Protein AF-A0A7S3DAC2-F1 (afdb_monomer_lite)

Sequence (377 aa):
MPSSSSRGHQPKTSTSPFKRILLFAPIALGCLYLAYLAGAYSQARPREITVARGGDLIDPVKSGVGNIRRGQSGKEQVRRKESEEEEEIEVTDGGAEKKNRVVSKQVDNGEGREYWRTRNIGEKCKKLKEELGEDARDLMDNYALIVIDLWDKHWCTEGKRTMESLVCRMKDFLPQMRECGVPIVFSPGPELMNRYAGHSARLLAKKAPDVPGLKESNKDKRTDWPAMPTKSWYTDRDGGCSKLDPRQEVWTRIHPSIEIKDGDFIAVESKELQRILKWTGKKGFIYSGVHTNICIAVSRTYSLLRLADVGVETAIMLDMTDSLISKRTDSHIRDRKHLADLYGEYFHKTVGTTVVHSFDLIPGFDEEYTANDCLPY

pLDDT: mean 73.37, std 27.64, range [23.42, 98.88]

Structure (mmCIF, N/CA/C/O backbone):
data_AF-A0A7S3DAC2-F1
#
_entry.id   AF-A0A7S3DAC2-F1
#
loop_
_atom_site.group_PDB
_atom_site.id
_atom_site.type_symbol
_atom_site.label_atom_id
_atom_site.label_alt_id
_atom_site.label_comp_id
_atom_site.label_asym_id
_atom_site.label_entity_id
_atom_site.label_seq_id
_atom_site.pdbx_PDB_ins_code
_atom_site.Cartn_x
_atom_site.Cartn_y
_atom_site.Cartn_z
_atom_site.occupancy
_atom_site.B_iso_or_equiv
_atom_site.auth_seq_id
_atom_site.auth_comp_id
_atom_site.auth_asym_id
_atom_site.auth_atom_id
_atom_site.pdbx_PDB_model_num
ATOM 1 N N . MET A 1 1 ? -8.041 91.012 -25.466 1.00 34.81 1 MET A N 1
ATOM 2 C CA . MET A 1 1 ? -8.269 92.090 -24.477 1.00 34.81 1 MET A CA 1
ATOM 3 C C . MET A 1 1 ? -8.799 91.466 -23.190 1.00 34.81 1 MET A C 1
ATOM 5 O O . MET A 1 1 ? -9.484 90.458 -23.304 1.00 34.81 1 MET A O 1
ATOM 9 N N . PRO A 1 2 ? -8.367 91.939 -22.008 1.00 57.03 2 PRO A N 1
ATOM 10 C CA . PRO A 1 2 ? -7.930 91.045 -20.931 1.00 57.03 2 PRO A CA 1
ATOM 11 C C . PRO A 1 2 ? -8.776 91.149 -19.652 1.00 57.03 2 PRO A C 1
ATOM 13 O O . PRO A 1 2 ? -9.466 92.140 -19.444 1.00 57.03 2 PRO A O 1
ATOM 16 N N . SER A 1 3 ? -8.611 90.201 -18.727 1.00 38.31 3 SER A N 1
ATOM 17 C CA . SER A 1 3 ? -8.776 90.502 -17.299 1.00 38.31 3 SER A CA 1
ATOM 18 C C . SER A 1 3 ? -7.799 89.694 -16.446 1.00 38.31 3 SER A C 1
ATOM 20 O O . SER A 1 3 ? -7.883 88.476 -16.313 1.00 38.31 3 SER A O 1
ATOM 22 N N . SER A 1 4 ? -6.848 90.444 -15.912 1.00 42.47 4 SER A N 1
ATOM 23 C CA . SER A 1 4 ? -5.819 90.142 -14.925 1.00 42.47 4 SER A CA 1
ATOM 24 C C . SER A 1 4 ? -6.348 90.092 -13.487 1.00 42.47 4 SER A C 1
ATOM 26 O O . SER A 1 4 ? -7.222 90.887 -13.164 1.00 42.47 4 SER A O 1
ATOM 28 N N . SER A 1 5 ? -5.685 89.331 -12.607 1.00 39.59 5 SER A N 1
ATOM 29 C CA . SER A 1 5 ? -5.246 89.762 -11.253 1.00 39.59 5 SER A CA 1
ATOM 30 C C . SER A 1 5 ? -4.466 88.607 -10.594 1.00 39.59 5 SER A C 1
ATOM 32 O O . SER A 1 5 ? -5.022 87.533 -10.405 1.00 39.59 5 SER A O 1
ATOM 34 N N . SER A 1 6 ? -3.133 88.657 -10.459 1.00 38.22 6 SER A N 1
ATOM 35 C CA . SER A 1 6 ? -2.347 89.271 -9.360 1.00 38.22 6 SER A CA 1
ATOM 36 C C . SER A 1 6 ? -2.709 88.700 -7.980 1.00 38.22 6 SER A C 1
ATOM 38 O O . SER A 1 6 ? -3.834 88.879 -7.543 1.00 38.22 6 SER A O 1
ATOM 40 N N . ARG A 1 7 ? -1.847 87.943 -7.289 1.00 37.41 7 ARG A N 1
ATOM 41 C CA . ARG A 1 7 ? -0.627 88.310 -6.517 1.00 37.41 7 ARG A CA 1
ATOM 42 C C . ARG A 1 7 ? -0.893 87.940 -5.050 1.00 37.41 7 ARG A C 1
ATOM 44 O O . ARG A 1 7 ? -1.966 88.225 -4.540 1.00 37.41 7 ARG A O 1
ATOM 51 N N . GLY A 1 8 ? 0.111 87.408 -4.359 1.00 32.34 8 GLY A N 1
ATOM 52 C CA . GLY A 1 8 ? 0.099 87.324 -2.898 1.00 32.34 8 GLY A CA 1
ATOM 53 C C . GLY A 1 8 ? 1.120 86.326 -2.375 1.00 32.34 8 GLY A C 1
ATOM 54 O O . GLY A 1 8 ? 0.918 85.125 -2.473 1.00 32.34 8 GLY A O 1
ATOM 55 N N . HIS A 1 9 ? 2.232 86.834 -1.857 1.00 35.31 9 HIS A N 1
ATOM 56 C CA . HIS A 1 9 ? 3.367 86.080 -1.336 1.00 35.31 9 HIS A CA 1
ATOM 57 C C . HIS A 1 9 ? 3.579 86.476 0.138 1.00 35.31 9 HIS A C 1
ATOM 59 O O . HIS A 1 9 ? 3.428 87.657 0.444 1.00 35.31 9 HIS A O 1
ATOM 65 N N . GLN A 1 10 ? 4.045 85.514 0.957 1.00 34.03 10 GLN A N 1
ATOM 66 C CA . GLN A 1 10 ? 4.701 85.640 2.288 1.00 34.03 10 GLN A CA 1
ATOM 67 C C . GLN A 1 10 ? 3.797 85.876 3.529 1.00 34.03 10 GLN A C 1
ATOM 69 O O . GLN A 1 10 ? 2.705 86.411 3.367 1.00 34.03 10 GLN A O 1
ATOM 74 N N . PRO A 1 11 ? 4.254 85.609 4.786 1.00 45.38 11 PRO A N 1
ATOM 75 C CA . PRO A 1 11 ? 5.399 84.811 5.273 1.00 45.38 11 PRO A CA 1
ATOM 76 C C . PRO A 1 11 ? 5.093 83.876 6.486 1.00 45.38 11 PRO A C 1
ATOM 78 O O . PRO A 1 11 ? 3.990 83.796 7.013 1.00 45.38 11 PRO A O 1
ATOM 81 N N . LYS A 1 12 ? 6.162 83.185 6.912 1.00 37.66 12 LYS A N 1
ATOM 82 C CA . LYS A 1 12 ? 6.407 82.311 8.081 1.00 37.66 12 LYS A CA 1
ATOM 83 C C . LYS A 1 12 ? 5.909 82.850 9.439 1.00 37.66 12 LYS A C 1
ATOM 85 O O . LYS A 1 12 ? 6.125 84.026 9.691 1.00 37.66 12 LYS A O 1
ATOM 90 N N . THR A 1 13 ? 5.527 81.954 10.364 1.00 33.72 13 THR A N 1
ATOM 91 C CA . THR A 1 13 ? 6.183 81.772 11.688 1.00 33.72 13 THR A CA 1
ATOM 92 C C . THR A 1 13 ? 5.701 80.526 12.457 1.00 33.72 13 THR A C 1
ATOM 94 O O . THR A 1 13 ? 4.554 80.106 12.396 1.00 33.72 13 THR A O 1
ATOM 97 N N . SER A 1 14 ? 6.676 79.952 13.166 1.00 34.62 14 SER A N 1
ATOM 98 C CA . SER A 1 14 ? 6.674 78.950 14.241 1.00 34.62 14 SER A CA 1
ATOM 99 C C . SER A 1 14 ? 5.503 78.987 15.241 1.00 34.62 14 SER A C 1
ATOM 101 O O . SER A 1 14 ? 5.143 80.061 15.713 1.00 34.62 14 SER A O 1
ATOM 103 N N . THR A 1 15 ? 5.007 77.808 15.651 1.00 34.66 15 THR A N 1
ATOM 104 C CA . THR A 1 15 ? 4.929 77.341 17.062 1.00 34.66 15 THR A CA 1
ATOM 105 C C . THR A 1 15 ? 4.302 75.932 17.156 1.00 34.66 15 THR A C 1
ATOM 107 O O . THR A 1 15 ? 3.307 75.619 16.515 1.00 34.66 15 THR A O 1
ATOM 110 N N . SER A 1 16 ? 4.923 75.068 17.959 1.00 32.38 16 SER A N 1
ATOM 111 C CA . SER A 1 16 ? 4.474 73.748 18.458 1.00 32.38 16 SER A CA 1
ATOM 112 C C . SER A 1 16 ? 4.213 73.936 19.970 1.00 32.38 16 SER A C 1
ATOM 114 O O . SER A 1 16 ? 4.899 74.806 20.518 1.00 32.38 16 SER A O 1
ATOM 116 N N . PRO A 1 17 ? 3.311 73.216 20.693 1.00 43.41 17 PRO A N 1
ATOM 117 C CA . PRO A 1 17 ? 3.118 71.759 20.626 1.00 43.41 17 PRO A CA 1
ATOM 118 C C . PRO A 1 17 ? 1.671 71.241 20.860 1.00 43.41 17 PRO A C 1
ATOM 120 O O . PRO A 1 17 ? 0.737 71.991 21.107 1.00 43.41 17 PRO A O 1
ATOM 123 N N . PHE A 1 18 ? 1.524 69.909 20.837 1.00 35.06 18 PHE A N 1
ATOM 124 C CA . PHE A 1 18 ? 0.368 69.100 21.273 1.00 35.06 18 PHE A CA 1
ATOM 125 C C . PHE A 1 18 ? -0.879 69.023 20.371 1.00 35.06 18 PHE A C 1
ATOM 127 O O . PHE A 1 18 ? -1.830 69.783 20.514 1.00 35.06 18 PHE A O 1
ATOM 134 N N . LYS A 1 19 ? -0.918 67.948 19.566 1.00 34.28 19 LYS A N 1
ATOM 135 C CA . LYS A 1 19 ? -1.985 66.917 19.459 1.00 34.28 19 LYS A CA 1
ATOM 136 C C . LYS A 1 19 ? -2.106 66.428 18.014 1.00 34.28 19 LYS A C 1
ATOM 138 O O . LYS A 1 19 ? -2.686 67.121 17.187 1.00 34.28 19 LYS A O 1
ATOM 143 N N . ARG A 1 20 ? -1.611 65.211 17.749 1.00 36.81 20 ARG A N 1
ATOM 144 C CA . ARG A 1 20 ? -2.161 64.210 16.804 1.00 36.81 20 ARG A CA 1
ATOM 145 C C . ARG A 1 20 ? -1.239 62.984 16.780 1.00 36.81 20 ARG A C 1
ATOM 147 O O . ARG A 1 20 ? -0.344 62.873 15.955 1.00 36.81 20 ARG A O 1
ATOM 154 N N . ILE A 1 21 ? -1.465 62.074 17.723 1.00 42.84 21 ILE A N 1
ATOM 155 C CA . ILE A 1 21 ? -1.107 60.660 17.575 1.00 42.84 21 ILE A CA 1
ATOM 156 C C . ILE A 1 21 ? -2.335 60.014 16.948 1.00 42.84 21 ILE A C 1
ATOM 158 O O . ILE A 1 21 ? -3.362 59.953 17.620 1.00 42.84 21 ILE A O 1
ATOM 162 N N . LEU A 1 22 ? -2.258 59.602 15.680 1.00 37.56 22 LEU A N 1
ATOM 163 C CA . LEU A 1 22 ? -3.101 58.547 15.109 1.00 37.56 22 LEU A CA 1
ATOM 164 C C . LEU A 1 22 ? -2.684 58.220 13.666 1.00 37.56 22 LEU A C 1
ATOM 166 O O . LEU A 1 22 ? -2.498 59.116 12.850 1.00 37.56 22 LEU A O 1
ATOM 170 N N . LEU A 1 23 ? -2.631 56.908 13.410 1.00 41.19 23 LEU A N 1
ATOM 171 C CA . LEU A 1 23 ? -2.391 56.174 12.161 1.00 41.19 23 LEU A CA 1
ATOM 172 C C . LEU A 1 23 ? -0.942 56.068 11.669 1.00 41.19 23 LEU A C 1
ATOM 174 O O . LEU A 1 23 ? -0.504 56.889 10.884 1.00 41.19 23 LEU A O 1
ATOM 178 N N . PHE A 1 24 ? -0.258 54.987 12.069 1.00 38.53 24 PHE A N 1
ATOM 179 C CA . PHE A 1 24 ? 0.431 54.038 11.170 1.00 38.53 24 PHE A CA 1
ATOM 180 C C . PHE A 1 24 ? 0.896 52.803 11.974 1.00 38.53 24 PHE A C 1
ATOM 182 O O . PHE A 1 24 ? 2.014 52.753 12.471 1.00 38.53 24 PHE A O 1
ATOM 189 N N . ALA A 1 25 ? 0.026 51.800 12.120 1.00 40.31 25 ALA A N 1
ATOM 190 C CA . ALA A 1 25 ? 0.393 50.419 12.467 1.00 40.31 25 ALA A CA 1
ATOM 191 C C . ALA A 1 25 ? -0.793 49.511 12.092 1.00 40.31 25 ALA A C 1
ATOM 193 O O . ALA A 1 25 ? -1.851 49.648 12.704 1.00 40.31 25 ALA A O 1
ATOM 194 N N . PRO A 1 26 ? -0.676 48.667 11.045 1.00 43.69 26 PRO A N 1
ATOM 195 C CA . PRO A 1 26 ? -0.272 47.283 11.299 1.00 43.69 26 PRO A CA 1
ATOM 196 C C . PRO A 1 26 ? 0.443 46.644 10.090 1.00 43.69 26 PRO A C 1
ATOM 198 O O . PRO A 1 26 ? -0.186 46.029 9.238 1.00 43.69 26 PRO A O 1
ATOM 201 N N . ILE A 1 27 ? 1.768 46.768 10.000 1.00 46.25 27 ILE A N 1
ATOM 202 C CA . ILE A 1 27 ? 2.569 45.939 9.069 1.00 46.25 27 ILE A CA 1
ATOM 203 C C . ILE A 1 27 ? 3.776 45.312 9.791 1.00 46.25 27 ILE A C 1
ATOM 205 O O . ILE A 1 27 ? 4.194 44.207 9.462 1.00 46.25 27 ILE A O 1
ATOM 209 N N . ALA A 1 28 ? 4.271 45.923 10.873 1.00 44.94 28 ALA A N 1
ATOM 210 C CA . ALA A 1 28 ? 5.447 45.424 11.590 1.00 44.94 28 ALA A CA 1
ATOM 211 C C . ALA A 1 28 ? 5.193 44.194 12.496 1.00 44.94 28 ALA A C 1
ATOM 213 O O . ALA A 1 28 ? 6.116 43.420 12.733 1.00 44.94 28 ALA A O 1
ATOM 214 N N . LEU A 1 29 ? 3.960 43.965 12.970 1.00 45.47 29 LEU A N 1
ATOM 215 C CA . LEU A 1 29 ? 3.636 42.817 13.839 1.00 45.47 29 LEU A CA 1
ATOM 216 C C . LEU A 1 29 ? 3.469 41.493 13.069 1.00 45.47 29 LEU A C 1
ATOM 218 O O . LEU A 1 29 ? 3.744 40.432 13.623 1.00 45.47 29 LEU A O 1
ATOM 222 N N . GLY A 1 30 ? 3.096 41.542 11.785 1.00 44.09 30 GLY A N 1
ATOM 223 C CA . GLY A 1 30 ? 2.976 40.342 10.944 1.00 44.09 30 GLY A CA 1
ATOM 224 C C . GLY A 1 30 ? 4.331 39.746 10.549 1.00 44.09 30 GLY A C 1
ATOM 225 O O . GLY A 1 30 ? 4.499 38.528 10.543 1.00 44.09 30 GLY A O 1
ATOM 226 N N . CYS A 1 31 ? 5.330 40.595 10.290 1.00 45.25 31 CYS A N 1
ATOM 227 C CA . CYS A 1 31 ? 6.660 40.139 9.878 1.00 45.25 31 CYS A CA 1
ATOM 228 C C . CYS A 1 31 ? 7.463 39.506 11.027 1.00 45.25 31 CYS A C 1
ATOM 230 O O . CYS A 1 31 ? 8.225 38.570 10.794 1.00 45.25 31 CYS A O 1
ATOM 232 N N . LEU A 1 32 ? 7.261 39.954 12.272 1.00 47.47 32 LEU A N 1
ATOM 233 C CA . LEU A 1 32 ? 7.913 39.357 13.447 1.00 47.47 32 LEU A CA 1
ATOM 234 C C . LEU A 1 32 ? 7.336 37.977 13.808 1.00 47.47 32 LEU A C 1
ATOM 236 O O . LEU A 1 32 ? 8.083 37.107 14.250 1.00 47.47 32 LEU A O 1
ATOM 240 N N . TYR A 1 33 ? 6.046 37.733 13.552 1.00 50.28 33 TYR A N 1
ATOM 241 C CA . TYR A 1 33 ? 5.426 36.424 13.793 1.00 50.28 33 TYR A CA 1
ATOM 242 C C . TYR A 1 33 ? 5.864 35.366 12.763 1.00 50.28 33 TYR A C 1
ATOM 244 O O . TYR A 1 33 ? 6.149 34.225 13.124 1.00 50.28 33 TYR A O 1
ATOM 252 N N . LEU A 1 34 ? 6.016 35.754 11.491 1.00 49.31 34 LEU A N 1
ATOM 253 C CA . LEU A 1 34 ? 6.537 34.865 10.443 1.00 49.31 34 LEU A CA 1
ATOM 254 C C . LEU A 1 34 ? 8.024 34.523 10.642 1.00 49.31 34 LEU A C 1
ATOM 256 O O . LEU A 1 34 ? 8.421 33.384 10.407 1.00 49.31 34 LEU A O 1
ATOM 260 N N . ALA A 1 35 ? 8.833 35.464 11.140 1.00 51.06 35 ALA A N 1
ATOM 261 C CA . ALA A 1 35 ? 10.230 35.195 11.488 1.00 51.06 35 ALA A CA 1
ATOM 262 C C . ALA A 1 35 ? 10.368 34.251 12.700 1.00 51.06 35 ALA A C 1
ATOM 264 O O . ALA A 1 35 ? 11.263 33.407 12.720 1.00 51.06 35 ALA A O 1
ATOM 265 N N . TYR A 1 36 ? 9.458 34.338 13.679 1.00 52.91 36 TYR A N 1
ATOM 266 C CA . TYR A 1 36 ? 9.423 33.423 14.825 1.00 52.91 36 TYR A CA 1
ATOM 267 C C . TYR A 1 36 ? 9.046 31.988 14.412 1.00 52.91 36 TYR A C 1
ATOM 269 O O . TYR A 1 36 ? 9.696 31.035 14.840 1.00 52.91 36 TYR A O 1
ATOM 277 N N . LEU A 1 37 ? 8.068 31.823 13.512 1.00 48.59 37 LEU A N 1
ATOM 278 C CA . LEU A 1 37 ? 7.695 30.505 12.977 1.00 48.59 37 LEU A CA 1
ATOM 279 C C . LEU A 1 37 ? 8.789 29.898 12.082 1.00 48.59 37 LEU A C 1
ATOM 281 O O . LEU A 1 37 ? 9.048 28.699 12.167 1.00 48.59 37 LEU A O 1
ATOM 285 N N . ALA A 1 38 ? 9.488 30.713 11.285 1.00 47.34 38 ALA A N 1
ATOM 286 C CA . ALA A 1 38 ? 10.625 30.251 10.485 1.00 47.34 38 ALA A CA 1
ATOM 287 C C . ALA A 1 38 ? 11.837 29.851 11.355 1.00 47.34 38 ALA A C 1
ATOM 289 O O . ALA A 1 38 ? 12.504 28.856 11.072 1.00 47.34 38 ALA A O 1
ATOM 290 N N . GLY A 1 39 ? 12.092 30.579 12.450 1.00 39.00 39 GLY A N 1
ATOM 291 C CA . GLY A 1 39 ? 13.152 30.257 13.411 1.00 39.00 39 GLY A CA 1
ATOM 292 C C . GLY A 1 39 ? 12.883 28.989 14.228 1.00 39.00 39 GLY A C 1
ATOM 293 O O . GLY A 1 39 ? 13.815 28.239 14.514 1.00 39.00 39 GLY A O 1
ATOM 294 N N . ALA A 1 40 ? 11.616 28.704 14.547 1.00 43.88 40 ALA A N 1
ATOM 295 C CA . ALA A 1 40 ? 11.219 27.477 15.239 1.00 43.88 40 ALA A CA 1
ATOM 296 C C . ALA A 1 40 ? 11.306 26.229 14.336 1.00 43.88 40 ALA A C 1
ATOM 298 O O . ALA A 1 40 ? 11.650 25.151 14.816 1.00 43.88 40 ALA A O 1
ATOM 299 N N . TYR A 1 41 ? 11.080 26.373 13.024 1.00 35.91 41 TYR A N 1
ATOM 300 C CA . TYR A 1 41 ? 11.208 25.267 12.063 1.00 35.91 41 TYR A CA 1
ATOM 301 C C . TYR A 1 41 ? 12.674 24.889 11.772 1.00 35.91 41 TYR A C 1
ATOM 303 O O . TYR A 1 41 ? 12.983 23.734 11.491 1.00 35.91 41 TYR A O 1
ATOM 311 N N . SER A 1 42 ? 13.605 25.840 11.908 1.00 38.28 42 SER A N 1
ATOM 312 C CA . SER A 1 42 ? 15.044 25.636 11.668 1.00 38.28 42 SER A CA 1
ATOM 313 C C . SER A 1 42 ? 15.786 24.892 12.796 1.00 38.28 42 SER A C 1
ATOM 315 O O . SER A 1 42 ? 16.982 24.633 12.663 1.00 38.28 42 SER A O 1
ATOM 317 N N . GLN A 1 43 ? 15.118 24.563 13.907 1.00 33.69 43 GLN A N 1
ATOM 318 C CA . GLN A 1 43 ? 15.709 23.861 15.062 1.00 33.69 43 GLN A CA 1
ATOM 319 C C . GLN A 1 43 ? 15.402 22.351 15.081 1.00 33.69 43 GLN A C 1
ATOM 321 O O . GLN A 1 43 ? 15.864 21.640 15.976 1.00 33.69 43 GLN A O 1
ATOM 326 N N . ALA A 1 4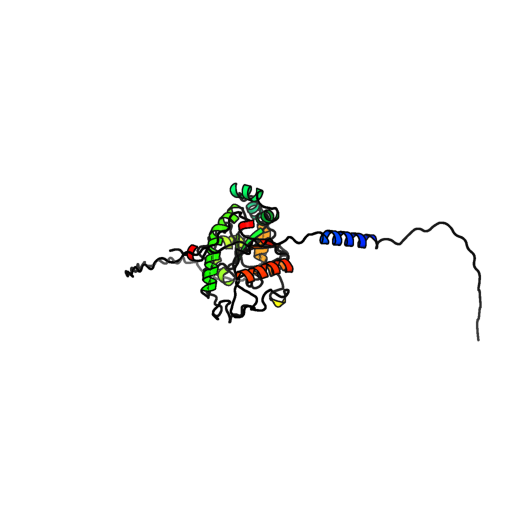4 ? 14.669 21.828 14.090 1.00 36.53 44 ALA A N 1
ATOM 327 C CA . ALA A 1 44 ? 14.539 20.388 13.899 1.00 36.53 44 ALA A CA 1
ATOM 328 C C . ALA A 1 44 ? 15.888 19.822 13.420 1.00 36.53 44 ALA A C 1
ATOM 330 O O . ALA A 1 44 ? 16.274 19.966 12.261 1.00 36.53 44 ALA A O 1
ATOM 331 N N . ARG A 1 45 ? 16.647 19.230 14.349 1.00 31.11 45 ARG A N 1
ATOM 332 C CA . ARG A 1 45 ? 17.943 18.600 14.066 1.00 31.11 45 ARG A CA 1
ATOM 333 C C . ARG A 1 45 ? 17.777 17.502 13.004 1.00 31.11 45 ARG A C 1
ATOM 335 O O . ARG A 1 45 ? 16.819 16.733 13.102 1.00 31.11 45 ARG A O 1
ATOM 342 N N . PRO A 1 46 ? 18.715 17.347 12.053 1.00 31.33 46 PRO A N 1
ATOM 343 C CA . PRO A 1 46 ? 18.757 16.147 11.227 1.00 31.33 46 PRO A CA 1
ATOM 344 C C . PRO A 1 46 ? 18.981 14.937 12.146 1.00 31.33 46 PRO A C 1
ATOM 346 O O . PRO A 1 46 ? 19.966 14.892 12.883 1.00 31.33 46 PRO A O 1
ATOM 349 N N . ARG A 1 47 ? 18.046 13.979 12.150 1.00 36.56 47 ARG A N 1
ATOM 350 C CA . ARG A 1 47 ? 18.270 12.681 12.797 1.00 36.56 47 ARG A CA 1
ATOM 351 C C . ARG A 1 47 ? 19.297 11.927 11.953 1.00 36.56 47 ARG A C 1
ATOM 353 O O . ARG A 1 47 ? 19.074 11.696 10.767 1.00 36.56 47 ARG A O 1
ATOM 360 N N . GLU A 1 48 ? 20.433 11.599 12.559 1.00 26.81 48 GLU A N 1
ATOM 361 C CA . GLU A 1 48 ? 21.420 10.694 11.978 1.00 26.81 48 GLU A CA 1
ATOM 362 C C . GLU A 1 48 ? 20.758 9.343 11.701 1.00 26.81 48 GLU A C 1
ATOM 364 O O . GLU A 1 48 ? 20.200 8.710 12.596 1.00 26.81 48 GLU A O 1
ATOM 369 N N . ILE A 1 49 ? 20.831 8.899 10.449 1.00 28.94 49 ILE A N 1
ATOM 370 C CA . ILE A 1 49 ? 20.552 7.515 10.083 1.00 28.94 49 ILE A CA 1
ATOM 371 C C . ILE A 1 49 ? 21.723 6.695 10.622 1.00 28.94 49 ILE A C 1
ATOM 373 O O . ILE A 1 49 ? 22.826 6.733 10.073 1.00 28.94 49 ILE A O 1
ATOM 377 N N . THR A 1 50 ? 21.501 5.962 11.710 1.00 25.56 50 THR A N 1
ATOM 378 C CA . THR A 1 50 ? 22.459 4.965 12.187 1.00 25.56 50 THR A CA 1
ATOM 379 C C . THR A 1 50 ? 22.416 3.773 11.234 1.00 25.56 50 THR A C 1
ATOM 381 O O . THR A 1 50 ? 21.607 2.863 11.380 1.00 25.56 50 THR A O 1
ATOM 384 N N . VAL A 1 51 ? 23.277 3.779 10.215 1.00 27.25 51 VAL A N 1
ATOM 385 C CA . VAL A 1 51 ? 23.557 2.577 9.424 1.00 27.25 51 VAL A CA 1
ATOM 386 C C . VAL A 1 51 ? 24.389 1.652 10.305 1.00 27.25 51 VAL A C 1
ATOM 388 O O . VAL A 1 51 ? 25.593 1.861 10.471 1.00 27.25 51 VAL A O 1
ATOM 391 N N . ALA A 1 52 ? 23.752 0.639 10.888 1.00 26.36 52 ALA A N 1
ATOM 392 C CA . ALA A 1 52 ? 24.461 -0.444 11.547 1.00 26.36 52 ALA A CA 1
ATOM 393 C C . ALA A 1 52 ? 25.333 -1.169 10.505 1.00 26.36 52 ALA A C 1
ATOM 395 O O . ALA A 1 52 ? 24.840 -1.830 9.592 1.00 26.36 52 ALA A O 1
ATOM 396 N N . ARG A 1 53 ? 26.652 -0.993 10.617 1.00 30.38 53 ARG A N 1
ATOM 397 C CA . ARG A 1 53 ? 27.659 -1.852 9.989 1.00 30.38 53 ARG A CA 1
ATOM 398 C C . ARG A 1 53 ? 28.094 -2.899 11.010 1.00 30.38 53 ARG A C 1
ATOM 400 O O . ARG A 1 53 ? 28.575 -2.536 12.078 1.00 30.38 53 ARG A O 1
ATOM 407 N N . GLY A 1 54 ? 28.005 -4.164 10.622 1.00 24.56 54 GLY A N 1
ATOM 408 C CA . GLY A 1 54 ? 28.594 -5.314 11.310 1.00 24.56 54 GLY A CA 1
ATOM 409 C C . GLY A 1 54 ? 27.768 -6.561 10.992 1.00 24.56 54 GLY A C 1
ATOM 410 O O . GLY A 1 54 ? 26.554 -6.506 11.091 1.00 24.56 54 GLY A O 1
ATOM 411 N N . GLY A 1 55 ? 28.319 -7.685 10.555 1.00 26.38 55 GLY A N 1
ATOM 412 C CA . GLY A 1 55 ? 29.707 -8.068 10.351 1.00 26.38 55 GLY A CA 1
ATOM 413 C C . GLY A 1 55 ? 29.744 -9.478 9.751 1.00 26.38 55 GLY A C 1
ATOM 414 O O . GLY A 1 55 ? 28.773 -10.222 9.840 1.00 26.38 55 GLY A O 1
ATOM 415 N N . ASP A 1 56 ? 30.860 -9.772 9.095 1.00 25.81 56 ASP A N 1
ATOM 416 C CA . ASP A 1 56 ? 31.503 -11.075 8.908 1.00 25.81 56 ASP A CA 1
ATOM 417 C C . ASP A 1 56 ? 30.637 -12.300 8.559 1.00 25.81 56 ASP A C 1
ATOM 419 O O . ASP A 1 56 ? 30.093 -13.015 9.398 1.00 25.81 56 ASP A O 1
ATOM 423 N N . LEU A 1 57 ? 30.644 -12.591 7.255 1.00 25.75 57 LEU A N 1
ATOM 424 C CA . LEU A 1 57 ? 30.294 -13.874 6.658 1.00 25.75 57 LEU A CA 1
ATOM 425 C C . LEU A 1 57 ? 31.192 -14.986 7.218 1.00 25.75 57 LEU A C 1
ATOM 427 O O . LEU A 1 57 ? 32.393 -15.026 6.942 1.00 25.75 57 LEU A O 1
ATOM 431 N N . ILE A 1 58 ? 30.584 -15.919 7.948 1.00 27.69 58 ILE A N 1
ATOM 432 C CA . ILE A 1 58 ? 31.162 -17.230 8.239 1.00 27.69 58 ILE A CA 1
ATOM 433 C C . ILE A 1 58 ? 30.656 -18.210 7.177 1.00 27.69 58 ILE A C 1
ATOM 435 O O . ILE A 1 58 ? 29.459 -18.429 7.010 1.00 27.69 58 ILE A O 1
ATOM 439 N N . ASP A 1 59 ? 31.612 -18.778 6.455 1.00 26.33 59 ASP A N 1
ATOM 440 C CA . ASP A 1 59 ? 31.483 -19.827 5.448 1.00 26.33 59 ASP A CA 1
ATOM 441 C C . ASP A 1 59 ? 31.203 -21.191 6.119 1.00 26.33 59 ASP A C 1
ATOM 443 O O . ASP A 1 59 ? 31.880 -21.532 7.096 1.00 26.33 59 ASP A O 1
ATOM 447 N N . PRO A 1 60 ? 30.289 -22.025 5.585 1.00 29.66 60 PRO A N 1
ATOM 448 C CA . PRO A 1 60 ? 30.521 -23.459 5.650 1.00 29.66 60 PRO A CA 1
ATOM 449 C C . PRO A 1 60 ? 30.424 -24.122 4.272 1.00 29.66 60 PRO A C 1
ATOM 451 O O . PRO A 1 60 ? 29.369 -24.456 3.732 1.00 29.66 60 PRO A O 1
ATOM 454 N N . VAL A 1 61 ? 31.618 -24.389 3.762 1.00 26.38 61 VAL A N 1
ATOM 455 C CA . VAL A 1 61 ? 32.051 -25.564 3.005 1.00 26.38 61 VAL A CA 1
ATOM 456 C C . VAL A 1 61 ? 31.138 -26.806 3.123 1.00 26.38 61 VAL A C 1
ATOM 458 O O . VAL A 1 61 ? 30.979 -27.405 4.180 1.00 26.38 61 VAL A O 1
ATOM 461 N N . LYS A 1 62 ? 30.679 -27.245 1.943 1.00 26.25 62 LYS A N 1
ATOM 462 C CA . LYS A 1 62 ? 30.610 -28.622 1.397 1.00 26.25 62 LYS A CA 1
ATOM 463 C C . LYS A 1 62 ? 30.186 -29.779 2.321 1.00 26.25 62 LYS A C 1
ATOM 465 O O . LYS A 1 62 ? 31.003 -30.376 3.010 1.00 26.25 62 LYS A O 1
ATOM 470 N N . SER A 1 63 ? 28.984 -30.290 2.069 1.00 27.72 63 SER A N 1
ATOM 471 C CA . SER A 1 63 ? 28.661 -31.723 1.905 1.00 27.72 63 SER A CA 1
ATOM 472 C C . SER A 1 63 ? 27.219 -31.793 1.377 1.00 27.72 63 SER A C 1
ATOM 474 O O . SER A 1 63 ? 26.434 -30.900 1.651 1.00 27.72 63 SER A O 1
ATOM 476 N N . GLY A 1 64 ? 26.741 -32.722 0.565 1.00 26.45 64 GLY A N 1
ATOM 477 C CA . GLY A 1 64 ? 27.270 -33.897 -0.099 1.00 26.45 64 GLY A CA 1
ATOM 478 C C . GLY A 1 64 ? 26.127 -34.371 -1.005 1.00 26.45 64 GLY A C 1
ATOM 479 O O . GLY A 1 64 ? 24.965 -34.378 -0.608 1.00 26.45 64 GLY A O 1
ATOM 480 N N . VAL A 1 65 ? 26.446 -34.671 -2.259 1.00 25.81 65 VAL A N 1
ATOM 481 C CA . VAL A 1 65 ? 25.488 -35.077 -3.291 1.00 25.81 65 VAL A CA 1
ATOM 482 C C . VAL A 1 65 ? 24.963 -36.480 -2.977 1.00 25.81 65 VAL A C 1
ATOM 484 O O . VAL A 1 65 ? 25.737 -37.434 -2.953 1.00 25.81 65 VAL A O 1
ATOM 487 N N . GLY A 1 66 ? 23.650 -36.610 -2.780 1.00 25.97 66 GLY A N 1
ATOM 488 C CA . GLY A 1 66 ? 22.942 -37.884 -2.653 1.00 25.97 66 GLY A CA 1
ATOM 489 C C . GLY A 1 66 ? 21.842 -38.001 -3.705 1.00 25.97 66 GLY A C 1
ATOM 490 O O . GLY A 1 66 ? 20.735 -37.514 -3.514 1.00 25.97 66 GLY A O 1
ATOM 491 N N . ASN A 1 67 ? 22.163 -38.640 -4.831 1.00 25.22 67 ASN A N 1
ATOM 492 C CA . ASN A 1 67 ? 21.215 -39.036 -5.874 1.00 25.22 67 ASN A CA 1
ATOM 493 C C . ASN A 1 67 ? 20.241 -40.101 -5.349 1.00 25.22 67 ASN A C 1
ATOM 495 O O . ASN A 1 67 ? 20.691 -41.189 -4.993 1.00 25.22 67 ASN A O 1
ATOM 499 N N . ILE A 1 68 ? 18.926 -39.869 -5.440 1.00 27.52 68 ILE A N 1
ATOM 500 C CA . ILE A 1 68 ? 17.932 -40.954 -5.446 1.00 27.52 68 ILE A CA 1
ATOM 501 C C . ILE A 1 68 ? 16.964 -40.769 -6.620 1.00 27.52 68 ILE A C 1
ATOM 503 O O . ILE A 1 68 ? 16.508 -39.677 -6.946 1.00 27.52 68 ILE A O 1
ATOM 507 N N . ARG A 1 69 ? 16.760 -41.891 -7.313 1.00 26.33 69 ARG A N 1
ATOM 508 C CA . ARG A 1 69 ? 16.137 -42.057 -8.623 1.00 26.33 69 ARG A CA 1
ATOM 509 C C . ARG A 1 69 ? 14.609 -41.961 -8.589 1.00 26.33 69 ARG A C 1
ATOM 511 O O . ARG A 1 69 ? 13.956 -42.340 -7.626 1.00 26.33 69 ARG A O 1
ATOM 518 N N . ARG A 1 70 ? 14.097 -41.565 -9.759 1.00 25.30 70 ARG A N 1
ATOM 519 C CA . ARG A 1 70 ? 12.726 -41.677 -10.279 1.00 25.30 70 ARG A CA 1
ATOM 520 C C . ARG A 1 70 ? 12.025 -42.998 -9.928 1.00 25.30 70 ARG A C 1
ATOM 522 O O . ARG A 1 70 ? 12.585 -44.066 -10.163 1.00 25.30 70 ARG A O 1
ATOM 529 N N . GLY A 1 71 ? 10.744 -42.892 -9.578 1.00 25.77 71 GLY A N 1
ATOM 530 C CA . GLY A 1 71 ? 9.742 -43.952 -9.702 1.00 25.77 71 GLY A CA 1
ATOM 531 C C . GLY A 1 71 ? 8.460 -43.381 -10.313 1.00 25.77 71 GLY A C 1
ATOM 532 O O . GLY A 1 71 ? 7.855 -42.478 -9.748 1.00 25.77 71 GLY A O 1
ATOM 533 N N . GLN A 1 72 ? 8.093 -43.869 -11.498 1.00 25.77 72 GLN A N 1
ATOM 534 C CA . GLN A 1 72 ? 6.810 -43.627 -12.164 1.00 25.77 72 GLN A CA 1
ATOM 535 C C . GLN A 1 72 ? 5.735 -44.565 -11.598 1.00 25.77 72 GLN A C 1
ATOM 537 O O . GLN A 1 72 ? 5.994 -45.754 -11.467 1.00 25.77 72 GLN A O 1
ATOM 542 N N . SER A 1 73 ? 4.528 -44.054 -11.365 1.00 26.47 73 SER A N 1
ATOM 543 C CA . SER A 1 73 ? 3.206 -44.687 -11.581 1.00 26.47 73 SER A CA 1
ATOM 544 C C . SER A 1 73 ? 2.165 -43.727 -10.981 1.00 26.47 73 SER A C 1
ATOM 546 O O . SER A 1 73 ? 2.502 -42.962 -10.089 1.00 26.47 73 SER A O 1
ATOM 548 N N . GLY A 1 74 ? 0.918 -43.610 -11.403 1.00 26.25 74 GLY A N 1
ATOM 549 C CA . GLY A 1 74 ? 0.122 -44.240 -12.437 1.00 26.25 74 GLY A CA 1
ATOM 550 C C . GLY A 1 74 ? -1.120 -43.355 -12.608 1.00 26.25 74 GLY A C 1
ATOM 551 O O . GLY A 1 74 ? -1.480 -42.578 -11.725 1.00 26.25 74 GLY A O 1
ATOM 552 N N . LYS A 1 75 ? -1.719 -43.405 -13.794 1.00 25.84 75 LYS A N 1
ATOM 553 C CA . LYS A 1 75 ? -2.955 -42.697 -14.129 1.00 25.84 75 LYS A CA 1
ATOM 554 C C . LYS A 1 75 ? -4.128 -43.379 -13.424 1.00 25.84 75 LYS A C 1
ATOM 556 O O . LYS A 1 75 ? -4.303 -44.572 -13.623 1.00 25.84 75 LYS A O 1
ATOM 561 N N . GLU A 1 76 ? -4.977 -42.612 -12.749 1.00 25.59 76 GLU A N 1
ATOM 562 C CA . GLU A 1 76 ? -6.339 -43.036 -12.409 1.00 25.59 76 GLU A CA 1
ATOM 563 C C . GLU A 1 76 ? -7.299 -41.913 -12.832 1.00 25.59 76 GLU A C 1
ATOM 565 O O . GLU A 1 76 ? -7.372 -40.846 -12.222 1.00 25.59 76 GLU A O 1
ATOM 570 N N . GLN A 1 77 ? -7.974 -42.125 -13.963 1.00 24.23 77 GLN A N 1
ATOM 571 C CA . GLN A 1 77 ? -9.090 -41.306 -14.427 1.00 24.23 77 GLN A CA 1
ATOM 572 C C . GLN A 1 77 ? -10.342 -41.735 -13.663 1.00 24.23 77 GLN A C 1
ATOM 574 O O . GLN A 1 77 ? -10.864 -42.820 -13.905 1.00 24.23 77 GLN A O 1
ATOM 579 N N . VAL A 1 78 ? -10.879 -40.863 -12.811 1.00 26.86 78 VAL A N 1
ATOM 580 C CA . VAL A 1 78 ? -12.236 -41.032 -12.278 1.00 26.86 78 VAL A CA 1
ATOM 581 C C . VAL A 1 78 ? -13.181 -40.123 -13.054 1.00 26.86 78 VAL A C 1
ATOM 583 O O . VAL A 1 78 ? -13.216 -38.907 -12.887 1.00 26.86 78 VAL A O 1
ATOM 586 N N . ARG A 1 79 ? -13.939 -40.763 -13.942 1.00 23.75 79 ARG A N 1
ATOM 587 C CA . ARG A 1 79 ? -15.092 -40.232 -14.667 1.00 23.75 79 ARG A CA 1
ATOM 588 C C . ARG A 1 79 ? -16.270 -40.158 -13.691 1.00 23.75 79 ARG A C 1
ATOM 590 O O . ARG A 1 79 ? -16.711 -41.196 -13.204 1.00 23.75 79 ARG A O 1
ATOM 597 N N . ARG A 1 80 ? -16.805 -38.964 -13.427 1.00 25.61 80 ARG A N 1
ATOM 598 C CA . ARG A 1 80 ? -18.106 -38.794 -12.760 1.00 25.61 80 ARG A CA 1
ATOM 599 C C . ARG A 1 80 ? -19.054 -38.054 -13.699 1.00 25.61 80 ARG A C 1
ATOM 601 O O . ARG A 1 80 ? -18.679 -37.046 -14.287 1.00 25.61 80 ARG A O 1
ATOM 608 N N . LYS A 1 81 ? -20.221 -38.667 -13.892 1.00 26.17 81 LYS A N 1
ATOM 609 C CA . LYS A 1 81 ? -21.323 -38.232 -14.747 1.00 26.17 81 LYS A CA 1
ATOM 610 C C . LYS A 1 81 ? -22.104 -37.080 -14.104 1.00 26.17 81 LYS A C 1
ATOM 612 O O . LYS A 1 81 ? -22.260 -37.060 -12.888 1.00 26.17 81 LYS A O 1
ATOM 617 N N . GLU A 1 82 ? -22.544 -36.201 -14.997 1.00 25.05 82 GLU A N 1
ATOM 618 C CA . GLU A 1 82 ? -23.719 -35.318 -15.036 1.00 25.05 82 GLU A CA 1
ATOM 619 C C . GLU A 1 82 ? -24.787 -35.464 -13.940 1.00 25.05 82 GLU A C 1
ATOM 621 O O . GLU A 1 82 ? -25.235 -36.571 -13.641 1.00 25.05 82 GLU A O 1
ATOM 626 N N . SER A 1 83 ? -25.301 -34.314 -13.498 1.00 26.11 83 SER A N 1
ATOM 627 C CA . SER A 1 83 ? -26.737 -34.015 -13.568 1.00 26.11 83 SER A CA 1
ATOM 628 C C . SER A 1 83 ? -26.937 -32.496 -13.562 1.00 26.11 83 SER A C 1
ATOM 630 O O . SER A 1 83 ? -26.606 -31.821 -12.588 1.00 26.11 83 SER A O 1
ATOM 632 N N . GLU A 1 84 ? -27.415 -31.994 -14.694 1.00 26.62 84 GLU A N 1
ATOM 633 C CA . GLU A 1 84 ? -27.984 -30.666 -14.900 1.00 26.62 84 GLU A CA 1
ATOM 634 C C . GLU A 1 84 ? -29.367 -30.623 -14.228 1.00 26.62 84 GLU A C 1
ATOM 636 O O . GLU A 1 84 ? -30.168 -31.536 -14.415 1.00 26.62 84 GLU A O 1
ATOM 641 N N . GLU A 1 85 ? -29.644 -29.577 -13.454 1.00 26.14 85 GLU A N 1
ATOM 642 C CA . GLU A 1 85 ? -31.007 -29.149 -13.131 1.00 26.14 85 GLU A CA 1
ATOM 643 C C . GLU A 1 85 ? -31.119 -27.699 -13.610 1.00 26.14 85 GLU A C 1
ATOM 645 O O . GLU A 1 85 ? -30.590 -26.768 -13.000 1.00 26.14 85 GLU A O 1
ATOM 650 N N . GLU A 1 86 ? -31.720 -27.547 -14.790 1.00 25.17 86 GLU A N 1
ATOM 651 C CA . GLU A 1 86 ? -32.204 -26.284 -15.333 1.00 25.17 86 GLU A CA 1
ATOM 652 C C . GLU A 1 86 ? -33.550 -25.978 -14.666 1.00 25.17 86 GLU A C 1
ATOM 654 O O . GLU A 1 86 ? -34.493 -26.760 -14.773 1.00 25.17 86 GLU A O 1
ATOM 659 N N . GLU A 1 87 ? -33.640 -24.853 -13.959 1.00 26.89 87 GLU A N 1
ATOM 660 C CA . GLU A 1 87 ? -34.905 -24.340 -13.436 1.00 26.89 87 GLU A CA 1
ATOM 661 C C . GLU A 1 87 ? -35.439 -23.290 -14.424 1.00 26.89 87 GLU A C 1
ATOM 663 O O . GLU A 1 87 ? -34.830 -22.238 -14.642 1.00 26.89 87 GLU A O 1
ATOM 668 N N . GLU A 1 88 ? -36.552 -23.631 -15.080 1.00 24.05 88 GLU A N 1
ATOM 669 C CA . GLU A 1 88 ? -37.321 -22.771 -15.980 1.00 24.05 88 GLU A CA 1
ATOM 670 C C . GLU A 1 88 ? -37.791 -21.502 -15.253 1.00 24.05 88 GLU A C 1
ATOM 672 O O . GLU A 1 88 ? -38.463 -21.571 -14.224 1.00 24.05 88 GLU A O 1
ATOM 677 N N . ILE A 1 89 ? -37.507 -20.328 -15.824 1.00 27.31 89 ILE A N 1
ATOM 678 C CA . ILE A 1 89 ? -38.181 -19.079 -15.454 1.00 27.31 89 ILE A CA 1
ATOM 679 C C . ILE A 1 89 ? -38.931 -18.565 -16.682 1.00 27.31 89 ILE A C 1
ATOM 681 O O . ILE A 1 89 ? -38.335 -18.196 -17.695 1.00 27.31 89 ILE A O 1
ATOM 685 N N . GLU A 1 90 ? -40.258 -18.561 -16.554 1.00 24.48 90 GLU A N 1
ATOM 686 C CA . GLU A 1 90 ? -41.243 -18.001 -17.478 1.00 24.48 90 GLU A CA 1
ATOM 687 C C . GLU A 1 90 ? -40.871 -16.584 -17.939 1.00 24.48 90 GLU A C 1
ATOM 689 O O . GLU A 1 90 ? -40.752 -15.645 -17.149 1.00 24.48 90 GLU A O 1
ATOM 694 N N . VAL A 1 91 ? -40.756 -16.418 -19.256 1.00 23.42 91 VAL A N 1
ATOM 695 C CA . VAL A 1 91 ? -40.652 -15.116 -19.916 1.00 23.42 91 VAL A CA 1
ATOM 696 C C . VAL A 1 91 ? -42.064 -14.613 -20.199 1.00 23.42 91 VAL A C 1
ATOM 698 O O . VAL A 1 91 ? -42.774 -15.182 -21.026 1.00 23.42 91 VAL A O 1
ATOM 701 N N . THR A 1 92 ? -42.460 -13.512 -19.558 1.00 26.42 92 THR A N 1
ATOM 702 C CA . THR A 1 92 ? -43.585 -12.689 -20.022 1.00 26.42 92 THR A CA 1
ATOM 703 C C . THR A 1 92 ? -43.061 -11.341 -20.506 1.00 26.42 92 THR A C 1
ATOM 705 O O . THR A 1 92 ? -42.339 -10.631 -19.809 1.00 26.42 92 THR A O 1
ATOM 708 N N . ASP A 1 93 ? -43.382 -11.044 -21.762 1.00 29.02 93 ASP A N 1
ATOM 709 C CA . ASP A 1 93 ? -42.992 -9.849 -22.502 1.00 29.02 93 ASP A CA 1
ATOM 710 C C . ASP A 1 93 ? -43.953 -8.687 -22.190 1.00 29.02 93 ASP A C 1
ATOM 712 O O . ASP A 1 93 ? -45.163 -8.896 -22.058 1.00 29.02 93 ASP A O 1
ATOM 716 N N . GLY A 1 94 ? -43.437 -7.456 -22.081 1.00 27.92 94 GLY A N 1
ATOM 717 C CA . GLY A 1 94 ? -44.290 -6.282 -21.865 1.00 27.92 94 GLY A CA 1
ATOM 718 C C . GLY A 1 94 ? -43.637 -5.020 -21.289 1.00 27.92 94 GLY A C 1
ATOM 719 O O . GLY A 1 94 ? -43.926 -4.637 -20.164 1.00 27.92 94 GLY A O 1
ATOM 720 N N . GLY A 1 95 ? -42.863 -4.304 -22.111 1.00 24.88 95 GLY A N 1
ATOM 721 C CA . GLY A 1 95 ? -43.062 -2.858 -22.320 1.00 24.88 95 GLY A CA 1
ATOM 722 C C . GLY A 1 95 ? -42.564 -1.814 -21.294 1.00 24.88 95 GLY A C 1
ATOM 723 O O . GLY A 1 95 ? -43.142 -1.614 -20.233 1.00 24.88 95 GLY A O 1
ATOM 724 N N . ALA 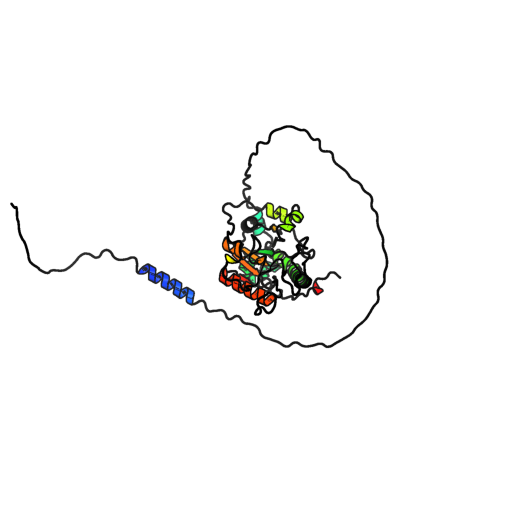A 1 96 ? -41.638 -0.978 -21.788 1.00 28.00 96 ALA A N 1
ATOM 725 C CA . ALA A 1 96 ? -41.364 0.430 -21.439 1.00 28.00 96 ALA A CA 1
ATOM 726 C C . ALA A 1 96 ? -40.488 0.752 -20.203 1.00 28.00 96 ALA A C 1
ATOM 728 O O . ALA A 1 96 ? -40.960 1.074 -19.112 1.00 28.00 96 ALA A O 1
ATOM 729 N N . GLU A 1 97 ? -39.173 0.842 -20.450 1.00 27.64 97 GLU A N 1
ATOM 730 C CA . GLU A 1 97 ? -38.183 1.485 -19.576 1.00 27.64 97 GLU A CA 1
ATOM 731 C C . GLU A 1 97 ? -38.496 2.979 -19.343 1.00 27.64 97 GLU A C 1
ATOM 733 O O . GLU A 1 97 ? -38.245 3.840 -20.190 1.00 27.64 97 GLU A O 1
ATOM 738 N N . LYS A 1 98 ? -38.927 3.324 -18.125 1.00 29.88 98 LYS A N 1
ATOM 739 C CA . LYS A 1 98 ? -38.614 4.624 -17.514 1.00 29.88 98 LYS A CA 1
ATOM 740 C C . LYS A 1 98 ? -37.409 4.433 -16.600 1.00 29.88 98 LYS A C 1
ATOM 742 O O . LYS A 1 98 ? -37.534 3.884 -15.508 1.00 29.88 98 LYS A O 1
ATOM 747 N N . LYS A 1 99 ? -36.237 4.911 -17.030 1.00 30.05 99 LYS A N 1
ATOM 748 C CA . LYS A 1 99 ? -35.026 4.980 -16.195 1.00 30.05 99 LYS A CA 1
ATOM 749 C C . LYS A 1 99 ? -35.224 5.994 -15.065 1.00 30.05 99 LYS A C 1
ATOM 751 O O . LYS A 1 99 ? -34.808 7.146 -15.160 1.00 30.05 99 LYS A O 1
ATOM 756 N N . ASN A 1 100 ? -35.843 5.550 -13.975 1.00 26.09 100 ASN A N 1
ATOM 757 C CA . ASN A 1 100 ? -35.762 6.227 -12.690 1.00 26.09 100 ASN A CA 1
ATOM 758 C C . ASN A 1 100 ? -34.362 5.995 -12.122 1.00 26.09 100 ASN A C 1
ATOM 760 O O . ASN A 1 100 ? -34.041 4.925 -11.609 1.00 26.09 100 ASN A O 1
ATOM 764 N N . ARG A 1 101 ? -33.514 7.022 -12.213 1.00 29.27 101 ARG A N 1
ATOM 765 C CA . ARG A 1 101 ? -32.257 7.101 -11.471 1.00 29.27 101 ARG A CA 1
ATOM 766 C C . ARG A 1 101 ? -32.593 7.301 -9.992 1.00 29.27 101 ARG A C 1
ATOM 768 O O . ARG A 1 101 ? -32.611 8.424 -9.496 1.00 29.27 101 ARG A O 1
ATOM 775 N N . VAL A 1 102 ? -32.884 6.206 -9.297 1.00 24.44 102 VAL A N 1
ATOM 776 C CA . VAL A 1 102 ? -32.942 6.184 -7.836 1.00 24.44 102 VAL A CA 1
ATOM 777 C C . VAL A 1 102 ? -31.503 6.296 -7.344 1.00 24.44 102 VAL A C 1
ATOM 779 O O . VAL A 1 102 ? -30.769 5.317 -7.278 1.00 24.44 102 VAL A O 1
ATOM 782 N N . VAL A 1 103 ? -31.069 7.520 -7.040 1.00 29.88 103 VAL A N 1
ATOM 783 C CA . VAL A 1 103 ? -29.910 7.727 -6.168 1.00 29.88 103 VAL A CA 1
ATOM 784 C C . VAL A 1 103 ? -30.390 7.367 -4.768 1.00 29.88 103 VAL A C 1
ATOM 786 O O . VAL A 1 103 ? -30.911 8.213 -4.041 1.00 29.88 103 VAL A O 1
ATOM 789 N N . SER A 1 104 ? -30.295 6.088 -4.407 1.00 31.03 104 SER A N 1
ATOM 790 C CA . SER A 1 104 ? -30.473 5.676 -3.022 1.00 31.03 104 SER A CA 1
ATOM 791 C C . SER A 1 104 ? -29.336 6.304 -2.226 1.00 31.03 104 SER A C 1
ATOM 793 O O . SER A 1 104 ? -28.192 5.868 -2.324 1.00 31.03 104 SER A O 1
ATOM 795 N N . LYS A 1 105 ? -29.634 7.353 -1.454 1.00 35.47 105 LYS A N 1
ATOM 796 C CA . LYS A 1 105 ? -28.760 7.784 -0.364 1.00 35.47 105 LYS A CA 1
ATOM 797 C C . LYS A 1 105 ? -28.696 6.620 0.626 1.00 35.47 105 LYS A C 1
ATOM 799 O O . LYS A 1 105 ? -29.559 6.513 1.492 1.00 35.47 105 LYS A O 1
ATOM 804 N N . GLN A 1 106 ? -27.715 5.732 0.477 1.00 41.56 106 GLN A N 1
ATOM 805 C CA . GLN A 1 106 ? -27.286 4.893 1.588 1.00 41.56 106 GLN A CA 1
ATOM 806 C C . GLN A 1 106 ? -26.668 5.842 2.608 1.00 41.56 106 GLN A C 1
ATOM 808 O O . GLN A 1 106 ? -25.536 6.298 2.464 1.00 41.56 106 GLN A O 1
ATOM 813 N N . VAL A 1 107 ? -27.485 6.241 3.577 1.00 43.44 107 VAL A N 1
ATOM 814 C CA . VAL A 1 107 ? -27.018 6.938 4.767 1.00 43.44 107 VAL A CA 1
ATOM 815 C C . VAL A 1 107 ? -26.147 5.935 5.518 1.00 43.44 107 VAL A C 1
ATOM 817 O O . VAL A 1 107 ? -26.573 4.809 5.743 1.00 43.44 107 VAL A O 1
ATOM 820 N N . ASP A 1 108 ? -24.910 6.310 5.837 1.00 55.16 108 ASP A N 1
ATOM 821 C CA . ASP A 1 108 ? -24.065 5.553 6.759 1.00 55.16 108 ASP A CA 1
ATOM 822 C C . ASP A 1 108 ? -24.795 5.463 8.104 1.00 55.16 108 ASP A C 1
ATOM 824 O O . ASP A 1 108 ? -24.901 6.462 8.815 1.00 55.16 108 ASP A O 1
ATOM 828 N N . ASN A 1 109 ? -25.318 4.287 8.455 1.00 54.47 109 ASN A N 1
ATOM 829 C CA . ASN A 1 109 ? -25.959 4.052 9.753 1.00 54.47 109 ASN A CA 1
ATOM 830 C C . ASN A 1 109 ? -24.961 4.186 10.924 1.00 54.47 109 ASN A C 1
ATOM 832 O O . ASN A 1 109 ? -25.337 3.989 12.075 1.00 54.47 109 ASN A O 1
ATOM 836 N N . GLY A 1 110 ? -23.670 4.415 10.650 1.00 62.16 110 GLY A N 1
ATOM 837 C CA . GLY A 1 110 ? -22.593 4.392 11.633 1.00 62.16 110 GLY A CA 1
ATOM 838 C C . GLY A 1 110 ? -22.166 2.977 12.023 1.00 62.16 110 GLY A C 1
ATOM 839 O O . GLY A 1 110 ? -21.091 2.818 12.586 1.00 62.16 110 GLY A O 1
ATOM 840 N N . GLU A 1 111 ? -22.940 1.944 11.675 1.00 66.19 111 GLU A N 1
ATOM 841 C CA . GLU A 1 111 ? -22.714 0.548 12.073 1.00 66.19 111 GLU A CA 1
ATOM 842 C C . GLU A 1 111 ? -21.325 0.024 11.706 1.00 66.19 111 GLU A C 1
ATOM 844 O O . GLU A 1 111 ? -20.664 -0.595 12.532 1.00 66.19 111 GLU A O 1
ATOM 849 N N . GLY A 1 112 ? -20.839 0.278 10.487 1.00 70.12 112 GLY A N 1
ATOM 850 C CA . GLY A 1 112 ? -19.507 -0.206 10.118 1.00 70.12 112 GLY A CA 1
ATOM 851 C C . GLY A 1 112 ? -18.380 0.622 10.735 1.00 70.12 112 GLY A C 1
ATOM 852 O O . GLY A 1 112 ? -17.349 0.060 11.093 1.00 70.12 112 GLY A O 1
ATOM 853 N N . ARG A 1 113 ? -18.588 1.925 10.965 1.00 75.00 113 ARG A N 1
ATOM 854 C CA . ARG A 1 113 ? -17.631 2.736 11.732 1.00 75.00 113 ARG A CA 1
ATOM 855 C C . ARG A 1 113 ? -17.558 2.268 13.180 1.00 75.00 113 ARG A C 1
ATOM 857 O O . ARG A 1 113 ? -16.464 2.149 13.725 1.00 75.00 113 ARG A O 1
ATOM 864 N N . GLU A 1 114 ? -18.704 1.953 13.773 1.00 77.44 114 GLU A N 1
ATOM 865 C CA . GLU A 1 114 ? -18.785 1.398 15.117 1.00 77.44 114 GLU A CA 1
ATOM 866 C C . GLU A 1 114 ? -18.159 0.006 15.178 1.00 77.44 114 GLU A C 1
ATOM 868 O O . GLU A 1 114 ? -17.379 -0.255 16.087 1.00 77.44 114 GLU A O 1
ATOM 873 N N . TYR A 1 115 ? -18.386 -0.853 14.179 1.00 81.38 115 TYR A N 1
ATOM 874 C CA . TYR A 1 115 ? -17.712 -2.150 14.068 1.00 81.38 115 TYR A CA 1
ATOM 875 C C . TYR A 1 115 ? -16.189 -1.997 14.103 1.00 81.38 115 TYR A C 1
ATOM 877 O O . TYR A 1 115 ? -15.526 -2.663 14.891 1.00 81.38 115 TYR A O 1
ATOM 885 N N . TRP A 1 116 ? -15.619 -1.093 13.300 1.00 82.31 116 TRP A N 1
ATOM 886 C CA . TRP A 1 116 ? -14.166 -0.886 13.274 1.00 82.31 116 TRP A CA 1
ATOM 887 C C . TRP A 1 116 ? -13.626 -0.200 14.532 1.00 82.31 116 TRP A C 1
ATOM 889 O O . TRP A 1 116 ? -12.487 -0.457 14.914 1.00 82.31 116 TRP A O 1
ATOM 899 N N . ARG A 1 117 ? -14.440 0.620 15.205 1.00 74.62 117 ARG A N 1
ATOM 900 C CA . ARG A 1 117 ? -14.094 1.266 16.479 1.00 74.62 117 ARG A CA 1
ATOM 901 C C . ARG A 1 117 ? -14.157 0.306 17.672 1.00 74.62 117 ARG A C 1
ATOM 903 O O . ARG A 1 117 ? -13.356 0.435 18.593 1.00 74.62 117 ARG A O 1
ATOM 910 N N . THR A 1 118 ? -15.108 -0.624 17.667 1.00 69.75 118 THR A N 1
ATOM 911 C CA . THR A 1 118 ? -15.385 -1.563 18.771 1.00 69.75 118 THR A CA 1
ATOM 912 C C . THR A 1 118 ? -14.833 -2.960 18.533 1.00 69.75 118 THR A C 1
ATOM 914 O O . THR A 1 118 ? -14.973 -3.828 19.400 1.00 69.75 118 THR A O 1
ATOM 917 N N . ARG A 1 119 ? -14.190 -3.195 17.380 1.00 79.56 119 ARG A N 1
ATOM 918 C CA . ARG A 1 119 ? -13.530 -4.462 17.070 1.00 79.56 119 ARG A CA 1
ATOM 919 C C . ARG A 1 119 ? -12.607 -4.817 18.227 1.00 79.56 119 ARG A C 1
ATOM 921 O O . ARG A 1 119 ? -11.728 -4.039 18.586 1.00 79.56 119 ARG A O 1
ATOM 928 N N . ASN A 1 120 ? -12.841 -5.983 18.821 1.00 74.06 120 ASN A N 1
ATOM 929 C CA . ASN A 1 120 ? -12.105 -6.400 20.002 1.00 74.06 120 ASN A CA 1
ATOM 930 C C . ASN A 1 120 ? -10.630 -6.599 19.629 1.00 74.06 120 ASN A C 1
ATOM 932 O O . ASN A 1 120 ? -10.285 -7.544 18.920 1.00 74.06 120 ASN A O 1
ATOM 936 N N . ILE A 1 121 ? -9.785 -5.667 20.066 1.00 83.81 121 ILE A N 1
ATOM 937 C CA . ILE A 1 121 ? -8.335 -5.760 19.927 1.00 83.81 121 ILE A CA 1
ATOM 938 C C . ILE A 1 121 ? -7.859 -6.749 20.989 1.00 83.81 121 ILE A C 1
ATOM 940 O O . ILE A 1 121 ? -8.156 -6.577 22.175 1.00 83.81 121 ILE A O 1
ATOM 944 N N . GLY A 1 122 ? -7.132 -7.785 20.569 1.00 80.00 122 GLY A N 1
ATOM 945 C CA . GLY A 1 122 ? -6.614 -8.798 21.487 1.00 80.00 122 GLY A CA 1
ATOM 946 C C . GLY A 1 122 ? -5.704 -8.188 22.560 1.00 80.00 122 GLY A C 1
ATOM 947 O O . GLY A 1 122 ? -5.000 -7.209 22.307 1.00 80.00 122 GLY A O 1
ATOM 948 N N . GLU A 1 123 ? -5.677 -8.782 23.757 1.00 87.31 123 GLU A N 1
ATOM 949 C CA . GLU A 1 123 ? -4.817 -8.333 24.870 1.00 87.31 123 GLU A CA 1
ATOM 950 C C . GLU A 1 123 ? -3.336 -8.250 24.474 1.00 87.31 123 GLU A C 1
ATOM 952 O O . GLU A 1 123 ? -2.629 -7.333 24.891 1.00 87.31 123 GLU A O 1
ATOM 957 N N . LYS A 1 124 ? -2.878 -9.166 23.610 1.00 87.12 124 LYS A N 1
ATOM 958 C CA . LYS A 1 124 ? -1.526 -9.139 23.043 1.00 87.12 124 LYS A CA 1
ATOM 959 C C . LYS A 1 124 ? -1.258 -7.827 22.304 1.00 87.12 124 LYS A C 1
ATOM 961 O O . LYS A 1 124 ? -0.224 -7.208 22.529 1.00 87.12 124 LYS A O 1
ATOM 966 N N . CYS A 1 125 ? -2.192 -7.373 21.470 1.00 90.00 125 CYS A N 1
ATOM 967 C CA . CYS A 1 125 ? -2.005 -6.132 20.734 1.00 90.00 125 CYS A CA 1
ATOM 968 C C . CYS A 1 125 ? -2.142 -4.880 21.614 1.00 90.00 125 CYS A C 1
ATOM 970 O O . CYS A 1 125 ? -1.455 -3.890 21.375 1.00 90.00 125 CYS A O 1
ATOM 972 N N . LYS A 1 126 ? -2.988 -4.901 22.653 1.00 91.00 126 LYS A N 1
ATOM 973 C CA . LYS A 1 126 ? -3.048 -3.780 23.609 1.00 91.00 126 LYS A CA 1
ATOM 974 C C . LYS A 1 126 ? -1.681 -3.539 24.251 1.00 91.00 126 LYS A C 1
ATOM 976 O O . LYS A 1 126 ? -1.186 -2.420 24.199 1.00 91.00 126 LYS A O 1
ATOM 981 N N . LYS A 1 127 ? -1.044 -4.608 24.743 1.00 92.00 127 LYS A N 1
ATOM 982 C CA . LYS A 1 127 ? 0.318 -4.558 25.300 1.00 92.00 127 LYS A CA 1
ATOM 983 C C . LYS A 1 127 ? 1.344 -4.104 24.266 1.00 92.00 127 LYS A C 1
ATOM 985 O O . LYS A 1 127 ? 2.122 -3.203 24.544 1.00 92.00 127 LYS A O 1
ATOM 990 N N . LEU A 1 128 ? 1.282 -4.656 23.052 1.00 92.62 128 LEU A N 1
ATOM 991 C CA . LEU A 1 128 ? 2.147 -4.237 21.948 1.00 92.62 128 LEU A CA 1
ATOM 992 C C . LEU A 1 128 ? 2.088 -2.718 21.735 1.00 92.62 128 LEU A C 1
ATOM 994 O O . LEU A 1 128 ? 3.114 -2.051 21.703 1.00 92.62 128 LEU A O 1
ATOM 998 N N . LYS A 1 129 ? 0.881 -2.149 21.648 1.00 91.88 129 LYS A N 1
ATOM 999 C CA . LYS A 1 129 ? 0.693 -0.710 21.425 1.00 91.88 129 LYS A CA 1
ATOM 1000 C C . LYS A 1 129 ? 1.219 0.155 22.569 1.00 91.88 129 LYS A C 1
ATOM 1002 O O . LYS A 1 129 ? 1.596 1.292 22.307 1.00 91.88 129 LYS A O 1
ATOM 1007 N N . GLU A 1 130 ? 1.256 -0.343 23.804 1.00 92.38 130 GLU A N 1
ATOM 1008 C CA . GLU A 1 130 ? 1.858 0.373 24.937 1.00 92.38 130 GLU A CA 1
ATOM 1009 C C . GLU A 1 130 ? 3.378 0.516 24.778 1.00 92.38 130 GLU A C 1
ATOM 1011 O O . GLU A 1 130 ? 3.925 1.562 25.131 1.00 92.38 130 GLU A O 1
ATOM 1016 N N . GLU A 1 131 ? 4.027 -0.491 24.188 1.00 92.31 131 GLU A N 1
ATOM 1017 C CA . GLU A 1 131 ? 5.475 -0.552 23.951 1.00 92.31 131 GLU A CA 1
ATOM 1018 C C . GLU A 1 131 ? 5.913 0.215 22.691 1.00 92.31 131 GLU A C 1
ATOM 1020 O O . GLU A 1 131 ? 7.058 0.661 22.598 1.00 92.31 131 GLU A O 1
ATOM 1025 N N . LEU A 1 132 ? 5.007 0.407 21.727 1.00 94.44 132 LEU A N 1
ATOM 1026 C CA . LEU A 1 132 ? 5.294 1.134 20.492 1.00 94.44 132 LEU A CA 1
ATOM 1027 C C . LEU A 1 132 ? 5.492 2.636 20.719 1.00 94.44 132 LEU A C 1
ATOM 1029 O O . LEU A 1 132 ? 4.752 3.284 21.468 1.00 94.44 132 LEU A O 1
ATOM 1033 N N . GLY A 1 133 ? 6.433 3.213 19.968 1.00 95.44 133 GLY A N 1
ATOM 1034 C CA . GLY A 1 133 ? 6.561 4.662 19.830 1.00 95.44 133 GLY A CA 1
ATOM 1035 C C . GLY A 1 133 ? 5.294 5.304 19.249 1.00 95.44 133 GLY A C 1
ATOM 1036 O O . GLY A 1 133 ? 4.477 4.638 18.611 1.00 95.44 133 GLY A O 1
ATOM 1037 N N . GLU A 1 134 ? 5.136 6.612 19.467 1.00 95.38 134 GLU A N 1
ATOM 1038 C CA . GLU A 1 134 ? 3.949 7.376 19.053 1.00 95.38 134 GLU A CA 1
ATOM 1039 C C . GLU A 1 134 ? 3.639 7.215 17.557 1.00 95.38 134 GLU A C 1
ATOM 1041 O O . GLU A 1 134 ? 2.503 6.905 17.205 1.00 95.38 134 GLU A O 1
ATOM 1046 N N . ASP A 1 135 ? 4.656 7.313 16.697 1.00 94.94 135 ASP A N 1
ATOM 1047 C CA . ASP A 1 135 ? 4.499 7.198 15.242 1.00 94.94 135 ASP A CA 1
ATOM 1048 C C . ASP A 1 135 ? 3.978 5.810 14.820 1.00 94.94 135 ASP A C 1
ATOM 1050 O O . ASP A 1 135 ? 3.024 5.699 14.051 1.00 94.94 135 ASP A O 1
ATOM 1054 N N . ALA A 1 136 ? 4.562 4.730 15.352 1.00 96.50 136 ALA A N 1
ATOM 1055 C CA . ALA A 1 136 ? 4.136 3.362 15.046 1.00 96.50 136 ALA A CA 1
ATOM 1056 C C . ALA A 1 136 ? 2.711 3.083 15.554 1.00 96.50 136 ALA A C 1
ATOM 1058 O O . ALA A 1 136 ? 1.898 2.464 14.863 1.00 96.50 136 ALA A O 1
ATOM 1059 N N . ARG A 1 137 ? 2.377 3.595 16.742 1.00 96.12 137 ARG A N 1
ATOM 1060 C CA . ARG A 1 137 ? 1.034 3.488 17.320 1.00 96.12 137 ARG A CA 1
ATOM 1061 C C . ARG A 1 137 ? -0.005 4.242 16.490 1.00 96.12 137 ARG A C 1
ATOM 1063 O O . ARG A 1 137 ? -1.060 3.680 16.201 1.00 96.12 137 ARG A O 1
ATOM 1070 N N . ASP A 1 138 ? 0.309 5.464 16.051 1.00 96.75 138 ASP A N 1
ATOM 1071 C CA . ASP A 1 138 ? -0.550 6.251 15.159 1.00 96.75 138 ASP A CA 1
ATOM 1072 C C . ASP A 1 138 ? -0.814 5.513 13.840 1.00 96.75 138 ASP A C 1
ATOM 1074 O O . ASP A 1 138 ? -1.963 5.445 13.397 1.00 96.75 138 ASP A O 1
ATOM 1078 N N . LEU A 1 139 ? 0.208 4.881 13.253 1.00 97.75 139 LEU A N 1
ATOM 1079 C CA . LEU A 1 139 ? 0.036 4.041 12.065 1.00 97.75 139 LEU A CA 1
ATOM 1080 C C . LEU A 1 139 ? -0.956 2.892 12.319 1.00 97.75 139 LEU A C 1
ATOM 1082 O O . LEU A 1 139 ? -1.883 2.692 11.533 1.00 97.75 139 LEU A O 1
ATOM 1086 N N . MET A 1 140 ? -0.834 2.168 13.431 1.00 95.12 140 MET A N 1
ATOM 1087 C CA . MET A 1 140 ? -1.741 1.052 13.739 1.00 95.12 140 MET A CA 1
ATOM 1088 C C . MET A 1 140 ? -3.176 1.495 14.063 1.00 95.12 140 MET A C 1
ATOM 1090 O O . MET A 1 140 ? -4.140 0.798 13.732 1.00 95.12 140 MET A O 1
ATOM 1094 N N . ASP A 1 141 ? -3.344 2.647 14.708 1.00 94.31 141 ASP A N 1
ATOM 1095 C CA . ASP A 1 141 ? -4.659 3.141 15.120 1.00 94.31 141 ASP A CA 1
ATOM 1096 C C . ASP A 1 141 ? -5.394 3.866 13.995 1.00 94.31 141 ASP A C 1
ATOM 1098 O O . ASP A 1 141 ? -6.614 3.721 13.864 1.00 94.31 141 ASP A O 1
ATOM 1102 N N . ASN A 1 142 ? -4.672 4.589 13.141 1.00 96.88 142 ASN A N 1
ATOM 1103 C CA . ASN A 1 142 ? -5.272 5.533 12.203 1.00 96.88 142 ASN A CA 1
ATOM 1104 C C . ASN A 1 142 ? -5.102 5.154 10.730 1.00 96.88 142 ASN A C 1
ATOM 1106 O O . ASN A 1 142 ? -5.705 5.811 9.881 1.00 96.88 142 ASN A O 1
ATOM 1110 N N . TYR A 1 143 ? -4.373 4.088 10.394 1.00 98.50 143 TYR A N 1
ATOM 1111 C CA . TYR A 1 143 ? -4.205 3.652 9.005 1.00 98.50 143 TYR A CA 1
ATOM 1112 C C . TYR A 1 143 ? -4.805 2.266 8.743 1.00 98.50 143 TYR A C 1
ATOM 1114 O O . TYR A 1 143 ? -5.062 1.477 9.654 1.00 98.50 143 TYR A O 1
ATOM 1122 N N . ALA A 1 144 ? -5.063 1.991 7.467 1.00 98.62 144 ALA A N 1
ATOM 1123 C CA . ALA A 1 144 ? -5.327 0.653 6.947 1.00 98.62 144 ALA A CA 1
ATOM 1124 C C . ALA A 1 144 ? -4.085 0.128 6.211 1.00 98.62 144 ALA A C 1
ATOM 1126 O O . ALA A 1 144 ? -3.350 0.907 5.608 1.00 98.62 144 ALA A O 1
ATOM 1127 N N . LEU A 1 145 ? -3.853 -1.183 6.216 1.00 98.81 145 LEU A N 1
ATOM 1128 C CA . LEU A 1 145 ? -2.813 -1.801 5.390 1.00 98.81 145 LEU A CA 1
ATOM 1129 C C . LEU A 1 145 ? -3.388 -2.082 3.998 1.00 98.81 145 LEU A C 1
ATOM 1131 O O . LEU A 1 145 ? -4.417 -2.749 3.886 1.00 98.81 145 LEU A O 1
ATOM 1135 N N . ILE A 1 146 ? -2.725 -1.610 2.942 1.00 98.88 146 ILE A N 1
ATOM 1136 C CA . ILE A 1 146 ? -3.090 -1.916 1.554 1.00 98.88 146 ILE A CA 1
ATOM 1137 C C . ILE A 1 146 ? -2.029 -2.811 0.910 1.00 98.88 146 ILE A C 1
ATOM 1139 O O . ILE A 1 146 ? -0.853 -2.458 0.866 1.00 98.88 146 ILE A O 1
ATOM 1143 N N . VAL A 1 147 ? -2.456 -3.970 0.406 1.00 98.75 147 VAL A N 1
ATOM 1144 C CA . VAL A 1 147 ? -1.604 -4.960 -0.265 1.00 98.75 147 VAL A CA 1
ATOM 1145 C C . VAL A 1 147 ? -1.820 -4.846 -1.771 1.00 98.75 147 VAL A C 1
ATOM 1147 O O . VAL A 1 147 ? -2.864 -5.253 -2.294 1.00 98.75 147 VAL A O 1
ATOM 1150 N N . ILE A 1 148 ? -0.838 -4.273 -2.465 1.00 98.38 148 ILE A N 1
ATOM 1151 C CA . ILE A 1 148 ? -0.893 -4.016 -3.907 1.00 98.38 148 ILE A CA 1
ATOM 1152 C C . ILE A 1 148 ? -0.355 -5.227 -4.681 1.00 98.38 148 ILE A C 1
ATOM 1154 O O . ILE A 1 148 ? 0.784 -5.638 -4.475 1.00 98.38 148 ILE A O 1
ATOM 1158 N N . ASP A 1 149 ? -1.164 -5.773 -5.594 1.00 96.12 149 ASP A N 1
ATOM 1159 C CA . ASP A 1 149 ? -0.732 -6.653 -6.693 1.00 96.12 149 ASP A CA 1
ATOM 1160 C C . ASP A 1 149 ? 0.120 -7.886 -6.296 1.00 96.12 149 ASP A C 1
ATOM 1162 O O . ASP A 1 149 ? 0.976 -8.352 -7.050 1.00 96.12 149 ASP A O 1
ATOM 1166 N N . LEU A 1 150 ? -0.122 -8.462 -5.113 1.00 95.31 150 LEU A N 1
ATOM 1167 C CA . LEU A 1 150 ? 0.564 -9.674 -4.649 1.00 95.31 150 LEU A CA 1
ATOM 1168 C C . LEU A 1 150 ? -0.074 -10.938 -5.265 1.00 95.31 150 LEU A C 1
ATOM 1170 O O . LEU A 1 150 ? -0.933 -11.594 -4.669 1.00 95.31 150 LEU A O 1
ATOM 1174 N N . TRP A 1 151 ? 0.294 -11.216 -6.515 1.00 95.44 151 TRP A N 1
ATOM 1175 C CA . TRP A 1 151 ? -0.345 -12.205 -7.390 1.00 95.44 151 TRP A CA 1
ATOM 1176 C C . TRP A 1 151 ? 0.193 -13.635 -7.273 1.00 95.44 151 TRP A C 1
ATOM 1178 O O . TRP A 1 151 ? 1.233 -13.881 -6.683 1.00 95.44 151 TRP A O 1
ATOM 1188 N N . ASP A 1 152 ? -0.505 -14.592 -7.893 1.00 93.81 152 ASP A N 1
ATOM 1189 C CA . ASP A 1 152 ? -0.089 -15.999 -8.005 1.00 93.81 152 ASP A CA 1
ATOM 1190 C C . ASP A 1 152 ? 1.040 -16.254 -9.019 1.00 93.81 152 ASP A C 1
ATOM 1192 O O . ASP A 1 152 ? 1.659 -17.321 -9.009 1.00 93.81 152 ASP A O 1
ATOM 1196 N N . LYS A 1 153 ? 1.268 -15.325 -9.952 1.00 92.25 153 LYS A N 1
ATOM 1197 C CA . LYS A 1 153 ? 2.220 -15.498 -11.055 1.00 92.25 153 LYS A CA 1
ATOM 1198 C C . LYS A 1 153 ? 2.915 -14.194 -11.409 1.00 92.25 153 LYS A C 1
ATOM 1200 O O . LYS A 1 153 ? 2.338 -13.114 -11.338 1.00 92.25 153 LYS A O 1
ATOM 1205 N N . HIS A 1 154 ? 4.129 -14.351 -11.923 1.00 90.50 154 HIS A N 1
ATOM 1206 C CA . HIS A 1 154 ? 4.910 -13.300 -12.554 1.00 90.50 154 HIS A CA 1
ATOM 1207 C C . HIS A 1 154 ? 5.396 -13.794 -13.920 1.00 90.50 154 HIS A C 1
ATOM 1209 O O . HIS A 1 154 ? 5.698 -14.979 -14.076 1.00 90.50 154 HIS A O 1
ATOM 1215 N N . TRP A 1 155 ? 5.493 -12.907 -14.911 1.00 86.94 155 TRP A N 1
ATOM 1216 C CA . TRP A 1 155 ? 5.895 -13.276 -16.280 1.00 86.94 155 TRP A CA 1
ATOM 1217 C C . TRP A 1 155 ? 7.373 -13.679 -16.397 1.00 86.94 155 TRP A C 1
ATOM 1219 O O . TRP A 1 155 ? 7.783 -14.210 -17.422 1.00 86.94 155 TRP A O 1
ATOM 1229 N N . CYS A 1 156 ? 8.168 -13.462 -15.347 1.00 85.75 156 CYS A N 1
ATOM 1230 C CA . CYS A 1 156 ? 9.576 -13.845 -15.293 1.00 85.75 156 CYS A CA 1
ATOM 1231 C C . CYS A 1 156 ? 9.931 -14.519 -13.963 1.00 85.75 156 CYS A C 1
ATOM 1233 O O . CYS A 1 156 ? 9.357 -14.208 -12.914 1.00 85.75 156 CYS A O 1
ATOM 1235 N N . THR A 1 157 ? 10.923 -15.411 -14.002 1.00 84.81 157 THR A N 1
ATOM 1236 C CA . THR A 1 157 ? 11.347 -16.234 -12.857 1.00 84.81 157 THR A CA 1
ATOM 1237 C C . THR A 1 157 ? 11.865 -15.412 -11.677 1.00 84.81 157 THR A C 1
ATOM 1239 O O . THR A 1 157 ? 11.609 -15.763 -10.529 1.00 84.81 157 THR A O 1
ATOM 1242 N N . GLU A 1 158 ? 12.579 -14.315 -11.931 1.00 83.31 158 GLU A N 1
ATOM 1243 C CA . GLU A 1 158 ? 13.149 -13.466 -10.874 1.00 83.31 158 GLU A CA 1
ATOM 1244 C C . GLU A 1 158 ? 12.073 -12.705 -10.104 1.00 83.31 158 GLU A C 1
ATOM 1246 O O . GLU A 1 158 ? 12.099 -12.682 -8.875 1.00 83.31 158 GLU A O 1
ATOM 1251 N N . GLY A 1 159 ? 11.107 -12.124 -10.819 1.00 85.81 159 GLY A N 1
ATOM 1252 C CA . GLY A 1 159 ? 9.946 -11.491 -10.203 1.00 85.81 159 GLY A CA 1
ATOM 1253 C C . GLY A 1 159 ? 9.085 -12.502 -9.454 1.00 85.81 159 GLY A C 1
ATOM 1254 O O . GLY A 1 159 ? 8.654 -12.213 -8.346 1.00 85.81 159 GLY A O 1
ATOM 1255 N N . LYS A 1 160 ? 8.931 -13.728 -9.982 1.00 87.94 160 LYS A N 1
ATOM 1256 C CA . LYS A 1 160 ? 8.264 -14.805 -9.237 1.00 87.94 160 LYS A CA 1
ATOM 1257 C C . LYS A 1 160 ? 8.995 -15.089 -7.924 1.00 87.94 160 LYS A C 1
ATOM 1259 O O . LYS A 1 160 ? 8.365 -15.117 -6.880 1.00 87.94 160 LYS A O 1
ATOM 1264 N N . ARG A 1 161 ? 10.319 -15.269 -7.952 1.00 86.44 161 ARG A N 1
ATOM 1265 C CA . ARG A 1 161 ? 11.101 -15.602 -6.750 1.00 86.44 161 ARG A CA 1
ATOM 1266 C C . ARG A 1 161 ? 10.976 -14.539 -5.655 1.00 86.44 161 ARG A C 1
ATOM 1268 O O . ARG A 1 161 ? 10.815 -14.899 -4.495 1.00 86.44 161 ARG A O 1
ATOM 1275 N N . THR A 1 162 ? 11.062 -13.255 -5.995 1.00 85.62 162 THR A N 1
ATOM 1276 C CA . THR A 1 162 ? 10.932 -12.190 -4.984 1.00 85.62 162 THR A CA 1
ATOM 1277 C C . THR A 1 162 ? 9.501 -12.037 -4.489 1.00 85.62 162 THR A C 1
ATOM 1279 O O . THR A 1 162 ? 9.299 -11.831 -3.296 1.00 85.62 162 THR A O 1
ATOM 1282 N N . MET A 1 163 ? 8.515 -12.213 -5.372 1.00 89.94 163 MET A N 1
ATOM 1283 C CA . MET A 1 163 ? 7.105 -12.249 -4.995 1.00 89.94 163 MET A CA 1
ATOM 1284 C C . MET A 1 163 ? 6.817 -13.383 -4.003 1.00 89.94 163 MET A C 1
ATOM 1286 O O . MET A 1 163 ? 6.158 -13.131 -3.004 1.00 89.94 163 MET A O 1
ATOM 1290 N N . GLU A 1 164 ? 7.361 -14.587 -4.213 1.00 90.44 164 GLU A N 1
ATOM 1291 C CA . GLU A 1 164 ? 7.228 -15.717 -3.274 1.00 90.44 164 GLU A CA 1
ATOM 1292 C C . GLU A 1 164 ? 7.852 -15.391 -1.906 1.00 90.44 164 GLU A C 1
ATOM 1294 O O . GLU A 1 164 ? 7.186 -15.538 -0.888 1.00 90.44 164 GLU A O 1
ATOM 1299 N N . SER A 1 165 ? 9.079 -14.851 -1.864 1.00 88.88 165 SER A N 1
ATOM 1300 C CA . SER A 1 165 ? 9.701 -14.373 -0.611 1.00 88.88 165 SER A CA 1
ATOM 1301 C C . SER A 1 165 ? 8.826 -13.355 0.134 1.00 88.88 165 SER A C 1
ATOM 1303 O O . SER A 1 165 ? 8.657 -13.442 1.351 1.00 88.88 165 SER A O 1
ATOM 1305 N N . LEU A 1 166 ? 8.249 -12.392 -0.592 1.00 91.81 166 LEU A N 1
ATOM 1306 C CA . LEU A 1 166 ? 7.376 -11.377 -0.005 1.00 91.81 166 LEU A CA 1
ATOM 1307 C C . LEU A 1 166 ? 6.046 -11.973 0.479 1.00 91.81 166 LEU A C 1
ATOM 1309 O O . LEU A 1 166 ? 5.544 -11.584 1.532 1.00 91.81 166 LEU A O 1
ATOM 1313 N N . VAL A 1 167 ? 5.489 -12.935 -0.259 1.00 93.81 167 VAL A N 1
ATOM 1314 C CA . VAL A 1 167 ? 4.298 -13.691 0.143 1.00 93.81 167 VAL A CA 1
ATOM 1315 C C . VAL A 1 167 ? 4.529 -14.423 1.463 1.00 93.81 167 VAL A C 1
ATOM 1317 O O . VAL A 1 167 ? 3.618 -14.407 2.290 1.00 93.81 167 VAL A O 1
ATOM 1320 N N . CYS A 1 168 ? 5.711 -15.010 1.694 1.00 90.00 168 CYS A N 1
ATOM 1321 C CA . CYS A 1 168 ? 6.015 -15.708 2.954 1.00 90.00 168 CYS A CA 1
ATOM 1322 C C . CYS A 1 168 ? 5.842 -14.774 4.136 1.00 90.00 168 CYS A C 1
ATOM 1324 O O . CYS A 1 168 ? 5.026 -15.019 5.020 1.00 90.00 168 CYS A O 1
ATOM 1326 N N . ARG A 1 169 ? 6.544 -13.641 4.069 1.00 92.69 169 ARG A N 1
ATOM 1327 C CA . ARG A 1 169 ? 6.502 -12.603 5.095 1.00 92.69 169 ARG A CA 1
ATOM 1328 C C . ARG A 1 169 ? 5.081 -12.105 5.289 1.00 92.69 169 ARG A C 1
ATOM 1330 O O . ARG A 1 169 ? 4.585 -12.017 6.406 1.00 92.69 169 ARG A O 1
ATOM 1337 N N . MET A 1 170 ? 4.388 -11.810 4.192 1.00 95.00 170 MET A N 1
ATOM 1338 C CA . MET A 1 170 ? 3.036 -11.265 4.247 1.00 95.00 170 MET A CA 1
ATOM 1339 C C . MET A 1 170 ? 2.041 -12.244 4.887 1.00 95.00 170 MET A C 1
ATOM 1341 O O . MET A 1 170 ? 1.172 -11.809 5.643 1.00 95.00 170 MET A O 1
ATOM 1345 N N . LYS A 1 171 ? 2.178 -13.555 4.646 1.00 94.12 171 LYS A N 1
ATOM 1346 C CA . LYS A 1 171 ? 1.316 -14.590 5.244 1.00 94.12 171 LYS A CA 1
ATOM 1347 C C . LYS A 1 171 ? 1.332 -14.537 6.772 1.00 94.12 171 LYS A C 1
ATOM 1349 O O . LYS A 1 171 ? 0.269 -14.640 7.380 1.00 94.12 171 LYS A O 1
ATOM 1354 N N . ASP A 1 172 ? 2.506 -14.335 7.364 1.00 92.12 172 ASP A N 1
ATOM 1355 C CA . ASP A 1 172 ? 2.698 -14.355 8.818 1.00 92.12 172 ASP A CA 1
ATOM 1356 C C . ASP A 1 172 ? 2.549 -12.960 9.454 1.00 92.12 172 ASP A C 1
ATOM 1358 O O . ASP A 1 172 ? 2.199 -12.825 10.632 1.00 92.12 172 ASP A O 1
ATOM 1362 N N . PHE A 1 173 ? 2.700 -11.899 8.657 1.00 95.56 173 PHE A N 1
ATOM 1363 C CA . PHE A 1 173 ? 2.468 -10.521 9.089 1.00 95.56 173 PHE A CA 1
ATOM 1364 C C . PHE A 1 173 ? 0.976 -10.163 9.194 1.00 95.56 173 PHE A C 1
ATOM 1366 O O . PHE A 1 173 ? 0.527 -9.568 10.179 1.00 95.56 173 PHE A O 1
ATOM 1373 N N . LEU A 1 174 ? 0.173 -10.534 8.186 1.00 97.00 174 LEU A N 1
ATOM 1374 C CA . LEU A 1 174 ? -1.241 -10.145 8.097 1.00 97.00 174 LEU A CA 1
ATOM 1375 C C . LEU A 1 174 ? -2.086 -10.549 9.322 1.00 97.00 174 LEU A C 1
ATOM 1377 O O . LEU A 1 174 ? -2.889 -9.726 9.767 1.00 97.00 174 LEU A O 1
ATOM 1381 N N . PRO A 1 175 ? -1.950 -11.760 9.903 1.00 94.75 175 PRO A N 1
ATOM 1382 C CA . PRO A 1 175 ? -2.670 -12.129 11.120 1.00 94.75 175 PRO A CA 1
ATOM 1383 C C . PRO A 1 175 ? -2.412 -11.176 12.291 1.00 94.75 175 PRO A C 1
ATOM 1385 O O . PRO A 1 175 ? -3.349 -10.843 13.013 1.00 94.75 175 PRO A O 1
ATOM 1388 N N . GLN A 1 176 ? -1.181 -10.683 12.441 1.00 94.25 176 GLN A N 1
ATOM 1389 C CA . GLN A 1 176 ? -0.791 -9.798 13.543 1.00 94.25 176 GLN A CA 1
ATOM 1390 C C . GLN A 1 176 ? -1.410 -8.406 13.379 1.00 94.25 176 GLN A C 1
ATOM 1392 O O . GLN A 1 176 ? -1.980 -7.852 14.319 1.00 94.25 176 GLN A O 1
ATOM 1397 N N . MET A 1 177 ? -1.421 -7.887 12.149 1.00 95.38 177 MET A N 1
ATOM 1398 C CA . MET A 1 177 ? -2.113 -6.636 11.825 1.00 95.38 177 MET A CA 1
ATOM 1399 C C . MET A 1 177 ? -3.627 -6.740 12.071 1.00 95.38 177 MET A C 1
ATOM 1401 O O . MET A 1 177 ? -4.229 -5.827 12.646 1.00 95.38 177 MET A O 1
ATOM 1405 N N . ARG A 1 178 ? -4.243 -7.877 11.713 1.00 94.31 178 ARG A N 1
ATOM 1406 C CA . ARG A 1 178 ? -5.669 -8.143 11.981 1.00 94.31 178 ARG A CA 1
ATOM 1407 C C . ARG A 1 178 ? -5.978 -8.249 13.475 1.00 94.31 178 ARG A C 1
ATOM 1409 O O . ARG A 1 178 ? -6.985 -7.691 13.910 1.00 94.31 178 ARG A O 1
ATOM 1416 N N . GLU A 1 179 ? -5.135 -8.931 14.255 1.00 92.12 179 GLU A N 1
ATOM 1417 C CA . GLU A 1 179 ? -5.255 -9.028 15.724 1.00 92.12 179 GLU A CA 1
ATOM 1418 C C . GLU A 1 179 ? -5.221 -7.639 16.381 1.00 92.12 179 GLU A C 1
ATOM 1420 O O . GLU A 1 179 ? -5.895 -7.386 17.384 1.00 92.12 179 GLU A O 1
ATOM 1425 N N . CYS A 1 180 ? -4.505 -6.711 15.748 1.00 92.31 180 CYS A N 1
ATOM 1426 C CA . CYS A 1 180 ? -4.422 -5.316 16.142 1.00 92.31 180 CYS A CA 1
ATOM 1427 C C . CYS A 1 180 ? -5.539 -4.399 15.641 1.00 92.31 180 CYS A C 1
ATOM 1429 O O . CYS A 1 180 ? -5.509 -3.191 15.906 1.00 92.31 180 CYS A O 1
ATOM 1431 N N . GLY A 1 181 ? -6.532 -4.956 14.945 1.00 92.50 181 GLY A N 1
ATOM 1432 C CA . GLY A 1 181 ? -7.665 -4.206 14.415 1.00 92.50 181 GLY A CA 1
ATOM 1433 C C . GLY A 1 181 ? -7.311 -3.306 13.230 1.00 92.50 181 GLY A C 1
ATOM 1434 O O . GLY A 1 181 ? -8.094 -2.412 12.902 1.00 92.50 181 GLY A O 1
ATOM 1435 N N . VAL A 1 182 ? -6.161 -3.519 12.581 1.00 95.62 182 VAL A N 1
ATOM 1436 C CA . VAL A 1 182 ? -5.801 -2.792 11.359 1.00 95.62 182 VAL A CA 1
ATOM 1437 C C . VAL A 1 182 ? -6.634 -3.345 10.196 1.00 95.62 182 VAL A C 1
ATOM 1439 O O . VAL A 1 182 ? -6.555 -4.544 9.916 1.00 95.62 182 VAL A O 1
ATOM 1442 N N . PRO A 1 183 ? -7.440 -2.518 9.502 1.00 97.00 183 PRO A N 1
ATOM 1443 C CA . PRO A 1 183 ? -8.163 -2.962 8.317 1.00 97.00 183 PRO A CA 1
ATOM 1444 C C . PRO A 1 183 ? -7.185 -3.343 7.206 1.00 97.00 183 PRO A C 1
ATOM 1446 O O . PRO A 1 183 ? -6.251 -2.591 6.924 1.00 97.00 183 PRO A O 1
ATOM 1449 N N . ILE A 1 184 ? -7.422 -4.482 6.555 1.00 98.56 184 ILE A N 1
ATOM 1450 C CA . ILE A 1 184 ? -6.609 -4.958 5.433 1.00 98.56 184 ILE A CA 1
ATOM 1451 C C . ILE A 1 184 ? -7.388 -4.763 4.134 1.00 98.56 184 ILE A C 1
ATOM 1453 O O . ILE A 1 184 ? -8.541 -5.186 4.019 1.00 98.56 184 ILE A O 1
ATOM 1457 N N . VAL A 1 185 ? -6.754 -4.139 3.145 1.00 98.81 185 VAL A N 1
ATOM 1458 C CA . VAL A 1 185 ? -7.312 -3.938 1.808 1.00 98.81 185 VAL A CA 1
ATOM 1459 C C . VAL A 1 185 ? -6.418 -4.600 0.769 1.00 98.81 185 VAL A C 1
ATOM 1461 O O . VAL A 1 185 ? -5.281 -4.192 0.558 1.00 98.81 185 VAL A O 1
ATOM 1464 N N . PHE A 1 186 ? -6.939 -5.599 0.070 1.00 98.81 186 PHE A N 1
ATOM 1465 C CA . PHE A 1 186 ? -6.275 -6.193 -1.083 1.00 98.81 186 PHE A CA 1
ATOM 1466 C C . PHE A 1 186 ? -6.643 -5.427 -2.352 1.00 98.81 186 PHE A C 1
ATOM 1468 O O . PHE A 1 186 ? -7.817 -5.187 -2.640 1.00 98.81 186 PHE A O 1
ATOM 1475 N N . SER A 1 187 ? -5.634 -5.059 -3.134 1.00 98.56 187 SER A N 1
ATOM 1476 C CA . SER A 1 187 ? -5.794 -4.352 -4.407 1.00 98.56 187 SER A CA 1
ATOM 1477 C C . SER A 1 187 ? -5.075 -5.127 -5.509 1.00 98.56 187 SER A C 1
ATOM 1479 O O . SER A 1 187 ? -3.925 -4.821 -5.807 1.00 98.56 187 SER A O 1
ATOM 1481 N N . PRO A 1 188 ? -5.718 -6.153 -6.097 1.00 97.12 188 PRO A N 1
ATOM 1482 C CA . PRO A 1 188 ? -5.075 -7.078 -7.032 1.00 97.12 188 PRO A CA 1
ATOM 1483 C C . PRO A 1 188 ? -5.014 -6.581 -8.483 1.00 97.12 188 PRO A C 1
ATOM 1485 O O . PRO A 1 188 ? -4.719 -7.369 -9.376 1.00 97.12 188 PRO A O 1
ATOM 1488 N N . GLY A 1 189 ? -5.360 -5.324 -8.743 1.00 95.62 189 GLY A N 1
ATOM 1489 C CA . GLY A 1 189 ? -5.493 -4.797 -10.096 1.00 95.62 189 GLY A CA 1
ATOM 1490 C C . GLY A 1 189 ? -6.927 -4.893 -10.645 1.00 95.62 189 GLY A C 1
ATOM 1491 O O . GLY A 1 189 ? -7.617 -5.892 -10.405 1.00 95.62 189 GLY A O 1
ATOM 1492 N N . PRO A 1 190 ? -7.413 -3.868 -11.378 1.00 95.12 190 PRO A N 1
ATOM 1493 C CA . PRO A 1 190 ? -8.721 -3.872 -12.041 1.00 95.12 190 PRO A CA 1
ATOM 1494 C C . PRO A 1 190 ? -8.969 -5.095 -12.925 1.00 95.12 190 PRO A C 1
ATOM 1496 O O . PRO A 1 190 ? -10.093 -5.595 -12.972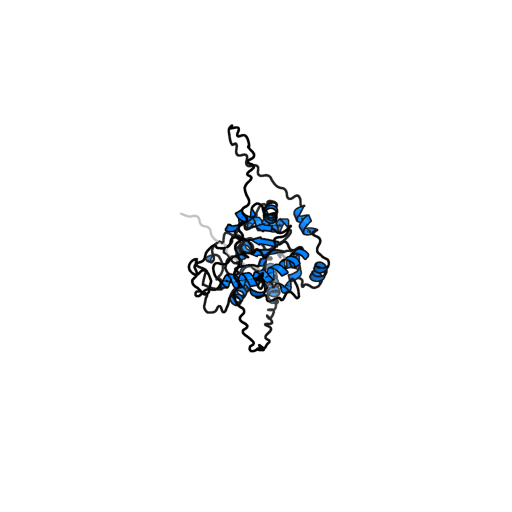 1.00 95.12 190 PRO A O 1
ATOM 1499 N N . GLU A 1 191 ? -7.927 -5.624 -13.557 1.00 94.00 191 GLU A N 1
ATOM 1500 C CA . GLU A 1 191 ? -7.977 -6.804 -14.417 1.00 94.00 191 GLU A CA 1
ATOM 1501 C C . GLU A 1 191 ? -8.469 -8.079 -13.700 1.00 94.00 191 GLU A C 1
ATOM 1503 O O . GLU A 1 191 ? -9.035 -8.970 -14.335 1.00 94.00 191 GLU A O 1
ATOM 1508 N N . LEU A 1 192 ? -8.336 -8.157 -12.369 1.00 96.38 192 LEU A N 1
ATOM 1509 C CA . LEU A 1 192 ? -8.779 -9.308 -11.576 1.00 96.38 192 LEU A CA 1
ATOM 1510 C C . LEU A 1 192 ? -10.157 -9.128 -10.925 1.00 96.38 192 LEU A C 1
ATOM 1512 O O . LEU A 1 192 ? -10.696 -10.085 -10.366 1.00 96.38 192 LEU A O 1
ATOM 1516 N N . MET A 1 193 ? -10.780 -7.951 -11.006 1.00 96.25 193 MET A N 1
ATOM 1517 C CA . MET A 1 193 ? -11.968 -7.644 -10.195 1.00 96.25 193 MET A CA 1
ATOM 1518 C C . MET A 1 193 ? -13.190 -8.507 -10.499 1.00 96.25 193 MET A C 1
ATOM 1520 O O . MET A 1 193 ? -13.951 -8.823 -9.582 1.00 96.25 193 MET A O 1
ATOM 1524 N N . ASN A 1 194 ? -13.355 -8.954 -11.746 1.00 96.62 194 ASN A N 1
ATOM 1525 C CA . ASN A 1 194 ? -14.450 -9.855 -12.116 1.00 96.62 194 ASN A CA 1
ATOM 1526 C C . ASN A 1 194 ? -14.373 -11.196 -11.366 1.00 96.62 194 ASN A C 1
ATOM 1528 O O . ASN A 1 194 ? -15.405 -11.746 -10.992 1.00 96.62 194 ASN A O 1
ATOM 1532 N N . ARG A 1 195 ? -13.161 -11.688 -11.065 1.00 96.50 195 ARG A N 1
ATOM 1533 C CA . ARG A 1 195 ? -12.945 -12.928 -10.294 1.00 96.50 195 ARG A CA 1
ATOM 1534 C C . ARG A 1 195 ? -13.452 -12.808 -8.858 1.00 96.50 195 ARG A C 1
ATOM 1536 O O . ARG A 1 195 ? -13.854 -13.801 -8.263 1.00 96.50 195 ARG A O 1
ATOM 1543 N N . TYR A 1 196 ? -13.430 -11.594 -8.312 1.00 97.56 196 TYR A N 1
ATOM 1544 C CA . TYR A 1 196 ? -13.786 -11.310 -6.927 1.00 97.56 196 TYR A CA 1
ATOM 1545 C C . TYR A 1 196 ? -15.185 -10.714 -6.773 1.00 97.56 196 TYR A C 1
ATOM 1547 O O . TYR A 1 196 ? -15.555 -10.359 -5.661 1.00 97.56 196 TYR A O 1
ATOM 1555 N N . ALA A 1 197 ? -15.986 -10.608 -7.839 1.00 96.56 197 ALA A N 1
ATOM 1556 C CA . ALA A 1 197 ? -17.272 -9.906 -7.810 1.00 96.56 197 ALA A CA 1
ATOM 1557 C C . ALA A 1 197 ? -18.234 -10.406 -6.711 1.00 96.56 197 ALA A C 1
ATOM 1559 O O . ALA A 1 197 ? -18.937 -9.583 -6.118 1.00 96.56 197 ALA A O 1
ATOM 1560 N N . GLY A 1 198 ? -18.221 -11.716 -6.427 1.00 96.62 198 GLY A N 1
ATOM 1561 C CA . GLY A 1 198 ? -19.000 -12.366 -5.364 1.00 96.62 198 GLY A CA 1
ATOM 1562 C C . GLY A 1 198 ? -18.222 -12.682 -4.079 1.00 96.62 198 GLY A C 1
ATOM 1563 O O . GLY A 1 198 ? -18.786 -13.273 -3.165 1.00 96.62 198 GLY A O 1
ATOM 1564 N N . HIS A 1 199 ? -16.941 -12.316 -3.983 1.00 97.88 199 HIS A N 1
ATOM 1565 C CA . HIS A 1 199 ? -16.131 -12.586 -2.791 1.00 97.88 199 HIS A CA 1
ATOM 1566 C C . HIS A 1 199 ? -16.593 -11.713 -1.613 1.00 97.88 199 HIS A C 1
ATOM 1568 O O . HIS A 1 199 ? -16.825 -10.516 -1.796 1.00 97.88 199 HIS A O 1
ATOM 1574 N N . SER A 1 200 ? -16.659 -12.264 -0.393 1.00 97.19 200 SER A N 1
ATOM 1575 C CA . SER A 1 200 ? -17.150 -11.550 0.803 1.00 97.19 200 SER A CA 1
ATOM 1576 C C . SER A 1 200 ? -16.443 -10.205 1.017 1.00 97.19 200 SER A C 1
ATOM 1578 O O . SER A 1 200 ? -17.104 -9.180 1.148 1.00 97.19 200 SER A O 1
ATOM 1580 N N . ALA A 1 201 ? -15.111 -10.177 0.925 1.00 97.44 201 ALA A N 1
ATOM 1581 C CA . ALA A 1 201 ? -14.301 -8.955 1.009 1.00 97.44 201 ALA A CA 1
ATOM 1582 C C . ALA A 1 201 ? -14.615 -7.891 -0.068 1.00 97.44 201 ALA A C 1
ATOM 1584 O O . ALA A 1 201 ? -14.569 -6.687 0.196 1.00 97.44 201 ALA A O 1
ATOM 1585 N N . ARG A 1 202 ? -14.976 -8.303 -1.292 1.00 98.06 202 ARG A N 1
ATOM 1586 C CA . ARG A 1 202 ? -15.407 -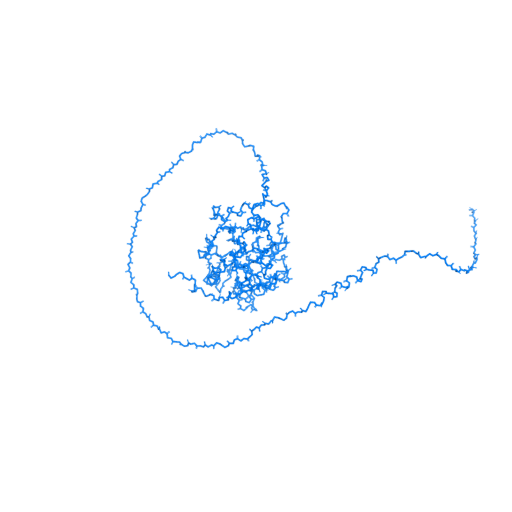7.371 -2.349 1.00 98.06 202 ARG A CA 1
ATOM 1587 C C . ARG A 1 202 ? -16.802 -6.830 -2.067 1.00 98.06 202 ARG A C 1
ATOM 1589 O O . ARG A 1 202 ? -17.047 -5.636 -2.232 1.00 98.06 202 ARG A O 1
ATOM 1596 N N . LEU A 1 203 ? -17.714 -7.707 -1.655 1.00 97.12 203 LEU A N 1
ATOM 1597 C CA . LEU A 1 203 ? -19.068 -7.324 -1.265 1.00 97.12 203 LEU A CA 1
ATOM 1598 C C . LEU A 1 203 ? -19.039 -6.371 -0.067 1.00 97.12 203 LEU A C 1
ATOM 1600 O O . LEU A 1 203 ? -19.802 -5.410 -0.043 1.00 97.12 203 LEU A O 1
ATOM 1604 N N . LEU A 1 204 ? -18.125 -6.585 0.883 1.00 95.81 204 LEU A N 1
ATOM 1605 C CA . LEU A 1 204 ? -17.905 -5.685 2.007 1.00 95.81 204 LEU A CA 1
ATOM 1606 C C . LEU A 1 204 ? -17.415 -4.313 1.532 1.00 95.81 204 LEU A C 1
ATOM 1608 O O . LEU A 1 204 ? -18.010 -3.312 1.910 1.00 95.81 204 LEU A O 1
ATOM 1612 N N . ALA A 1 205 ? -16.418 -4.246 0.644 1.00 96.69 205 ALA A N 1
ATOM 1613 C CA . ALA A 1 205 ? -15.953 -2.976 0.072 1.00 96.69 205 ALA A CA 1
ATOM 1614 C C . ALA A 1 205 ? -17.080 -2.178 -0.607 1.00 96.69 205 ALA A C 1
ATOM 1616 O O . ALA A 1 205 ? -17.174 -0.967 -0.420 1.00 96.69 205 ALA A O 1
ATOM 1617 N N . LYS A 1 206 ? -17.994 -2.856 -1.315 1.00 95.56 206 LYS A N 1
ATOM 1618 C CA . LYS A 1 206 ? -19.170 -2.222 -1.938 1.00 95.56 206 LYS A CA 1
ATOM 1619 C C . LYS A 1 206 ? -20.196 -1.682 -0.937 1.00 95.56 206 LYS A C 1
ATOM 1621 O O . LYS A 1 206 ? -20.985 -0.824 -1.314 1.00 95.56 206 LYS A O 1
ATOM 1626 N N . LYS A 1 207 ? -20.205 -2.177 0.305 1.00 94.38 207 LYS A N 1
ATOM 1627 C CA . LYS A 1 207 ? -21.066 -1.658 1.382 1.00 94.38 207 LYS A CA 1
ATOM 1628 C C . LYS A 1 207 ? -20.528 -0.366 2.000 1.00 94.38 207 LYS A C 1
ATOM 1630 O O . LYS A 1 207 ? -21.253 0.252 2.775 1.00 94.38 207 LYS A O 1
ATOM 1635 N N . ALA A 1 208 ? -19.292 0.037 1.685 1.00 92.94 208 ALA A N 1
ATOM 1636 C CA . ALA A 1 208 ? -18.747 1.300 2.163 1.00 92.94 208 ALA A CA 1
ATOM 1637 C C . ALA A 1 208 ? -19.652 2.461 1.700 1.00 92.94 208 ALA A C 1
ATOM 1639 O O . ALA A 1 208 ? -19.857 2.607 0.490 1.00 92.94 208 ALA A O 1
ATOM 1640 N N . PRO A 1 209 ? -20.194 3.276 2.625 1.00 90.94 209 PRO A N 1
ATOM 1641 C CA . PRO A 1 209 ? -21.169 4.304 2.287 1.00 90.94 209 PRO A CA 1
ATOM 1642 C C . PRO A 1 209 ? -20.630 5.328 1.294 1.00 90.94 209 PRO A C 1
ATOM 1644 O O . PRO A 1 209 ? -19.441 5.665 1.294 1.00 90.94 209 PRO A O 1
ATOM 1647 N N . ASP A 1 210 ? -21.524 5.875 0.477 1.00 90.38 210 ASP A N 1
ATOM 1648 C CA . ASP A 1 210 ? -21.171 6.966 -0.418 1.00 90.38 210 ASP A CA 1
ATOM 1649 C C . ASP A 1 210 ? -20.806 8.226 0.367 1.00 90.38 210 ASP A C 1
ATOM 1651 O O . ASP A 1 210 ? -21.539 8.693 1.239 1.00 90.38 210 ASP A O 1
ATOM 1655 N N . VAL A 1 211 ? -19.664 8.811 0.007 1.00 90.38 211 VAL A N 1
ATOM 1656 C CA . VAL A 1 211 ? -19.161 10.047 0.602 1.00 90.38 211 VAL A CA 1
ATOM 1657 C C . VAL A 1 211 ? -19.138 11.126 -0.483 1.00 90.38 211 VAL A C 1
ATOM 1659 O O . VAL A 1 211 ? -18.485 10.943 -1.514 1.00 90.38 211 VAL A O 1
ATOM 1662 N N . PRO A 1 212 ? -19.848 12.255 -0.313 1.00 90.56 212 PRO A N 1
ATOM 1663 C CA . PRO A 1 212 ? -19.780 13.352 -1.268 1.00 90.56 212 PRO A CA 1
ATOM 1664 C C . PRO A 1 212 ? -18.407 14.036 -1.219 1.00 90.56 212 PRO A C 1
ATOM 1666 O O . PRO A 1 212 ? -17.763 14.105 -0.175 1.00 90.56 212 PRO A O 1
ATOM 1669 N N . GLY A 1 213 ? -17.966 14.583 -2.354 1.00 91.50 213 GLY A N 1
ATOM 1670 C CA . GLY A 1 213 ? -16.744 15.394 -2.420 1.00 91.50 213 GLY A CA 1
ATOM 1671 C C . GLY A 1 213 ? -15.426 14.612 -2.434 1.00 91.50 213 GLY A C 1
ATOM 1672 O O . GLY A 1 213 ? -14.371 15.225 -2.279 1.00 91.50 213 GLY A O 1
ATOM 1673 N N . LEU A 1 214 ? -15.459 13.289 -2.644 1.00 95.75 214 LEU A N 1
ATOM 1674 C CA . LEU A 1 214 ? -14.241 12.508 -2.876 1.00 95.75 214 LEU A CA 1
ATOM 1675 C C . LEU A 1 214 ? -13.528 12.964 -4.149 1.00 95.75 214 LEU A C 1
ATOM 1677 O O . LEU A 1 214 ? -14.152 13.196 -5.192 1.00 95.75 214 LEU A O 1
ATOM 1681 N N . LYS A 1 215 ? -12.207 13.063 -4.053 1.00 95.81 215 LYS A N 1
ATOM 1682 C CA . LYS A 1 215 ? -11.342 13.607 -5.099 1.00 95.81 215 LYS A CA 1
ATOM 1683 C C . LYS A 1 215 ? -10.699 12.480 -5.901 1.00 95.81 215 LYS A C 1
ATOM 1685 O O . LYS A 1 215 ? -10.555 11.366 -5.415 1.00 95.81 215 LYS A O 1
ATOM 1690 N N . GLU A 1 216 ? -10.302 12.786 -7.126 1.00 95.62 216 GLU A N 1
ATOM 1691 C CA . GLU A 1 216 ? -9.481 11.916 -7.968 1.00 95.62 216 GLU A CA 1
ATOM 1692 C C . GLU A 1 216 ? -8.258 12.723 -8.395 1.00 95.62 216 GLU A C 1
ATOM 1694 O O . GLU A 1 216 ? -8.389 13.917 -8.679 1.00 95.62 216 GLU A O 1
ATOM 1699 N N . SER A 1 217 ? -7.078 12.105 -8.413 1.00 95.81 217 SER A N 1
ATOM 1700 C CA . SER A 1 217 ? -5.885 12.808 -8.874 1.00 95.81 217 SER A CA 1
ATOM 1701 C C . SER A 1 217 ? -5.927 12.932 -10.392 1.00 95.81 217 SER A C 1
ATOM 1703 O O . SER A 1 217 ? -6.060 11.930 -11.104 1.00 95.81 217 SER A O 1
ATOM 1705 N N . ASN A 1 218 ? -5.747 14.159 -10.877 1.00 94.56 218 ASN A N 1
ATOM 1706 C CA . ASN A 1 218 ? -5.595 14.451 -12.302 1.00 94.56 218 ASN A CA 1
ATOM 1707 C C . ASN A 1 218 ? -4.169 14.179 -12.813 1.00 94.56 218 ASN A C 1
ATOM 1709 O O . ASN A 1 218 ? -3.914 14.367 -13.998 1.00 94.56 218 ASN A O 1
ATOM 1713 N N . LYS A 1 219 ? -3.247 13.763 -11.935 1.00 92.38 219 LYS A N 1
ATOM 1714 C CA . LYS A 1 219 ? -1.887 13.358 -12.294 1.00 92.38 219 LYS A CA 1
ATOM 1715 C C . LYS A 1 219 ? -1.888 11.865 -12.580 1.00 92.38 219 LYS A C 1
ATOM 1717 O O . LYS A 1 219 ? -1.978 11.047 -11.662 1.00 92.38 219 LYS A O 1
ATOM 1722 N N . ASP A 1 220 ? -1.830 11.504 -13.852 1.00 83.56 220 ASP A N 1
ATOM 1723 C CA . ASP A 1 220 ? -1.863 10.113 -14.309 1.00 83.56 220 ASP A CA 1
ATOM 1724 C C . ASP A 1 220 ? -0.574 9.689 -15.017 1.00 83.56 220 ASP A C 1
ATOM 1726 O O . ASP A 1 220 ? -0.346 8.495 -15.228 1.00 83.56 220 ASP A O 1
ATOM 1730 N N . LYS A 1 221 ? 0.310 10.645 -15.318 1.00 84.56 221 LYS A N 1
ATOM 1731 C CA . LYS A 1 221 ? 1.598 10.392 -15.953 1.00 84.56 221 LYS A CA 1
ATOM 1732 C C . LYS A 1 221 ? 2.724 10.598 -14.970 1.00 84.56 221 LYS A C 1
ATOM 1734 O O . LYS A 1 221 ? 2.717 11.465 -14.104 1.00 84.56 221 LYS A O 1
ATOM 1739 N N . ARG A 1 222 ? 3.794 9.842 -15.190 1.00 83.31 222 ARG A N 1
ATOM 1740 C CA . ARG A 1 222 ? 5.046 10.004 -14.453 1.00 83.31 222 ARG A CA 1
ATOM 1741 C C . ARG A 1 222 ? 5.615 11.425 -14.564 1.00 83.31 222 ARG A C 1
ATOM 1743 O O . ARG A 1 222 ? 6.210 11.914 -13.614 1.00 83.31 222 ARG A O 1
ATOM 1750 N N . THR A 1 223 ? 5.435 12.069 -15.715 1.00 87.62 223 THR A N 1
ATOM 1751 C CA . THR A 1 223 ? 5.891 13.442 -15.979 1.00 87.62 223 THR A CA 1
ATOM 1752 C C . THR A 1 223 ? 5.154 14.500 -15.165 1.00 87.62 223 THR A C 1
ATOM 1754 O O . THR A 1 223 ? 5.626 15.630 -15.106 1.00 87.62 223 THR A O 1
ATOM 1757 N N . ASP A 1 224 ? 4.033 14.147 -14.535 1.00 91.81 224 ASP A N 1
ATOM 1758 C CA . ASP A 1 224 ? 3.265 15.060 -13.684 1.00 91.81 224 ASP A CA 1
ATOM 1759 C C . ASP A 1 224 ? 3.865 15.179 -12.269 1.00 91.81 224 ASP A C 1
ATOM 1761 O O . ASP A 1 224 ? 3.405 15.983 -11.455 1.00 91.81 224 ASP A O 1
ATOM 1765 N N . TRP A 1 225 ? 4.892 14.376 -11.970 1.00 92.75 225 TRP A N 1
ATOM 1766 C CA . TRP A 1 225 ? 5.579 14.320 -10.683 1.00 92.75 225 TRP A CA 1
ATOM 1767 C C . TRP A 1 225 ? 7.023 14.821 -10.802 1.00 92.75 225 TRP A C 1
ATOM 1769 O O . TRP A 1 225 ? 7.614 14.741 -11.885 1.00 92.75 225 TRP A O 1
ATOM 1779 N N . PRO A 1 226 ? 7.639 15.289 -9.695 1.00 94.19 226 PRO A N 1
ATOM 1780 C CA . PRO A 1 226 ? 9.070 15.577 -9.664 1.00 94.19 226 PRO A CA 1
ATOM 1781 C C . PRO A 1 226 ? 9.903 14.400 -10.174 1.00 94.19 226 PRO A C 1
ATOM 1783 O O . PRO A 1 226 ? 9.468 13.248 -10.113 1.00 94.19 226 PRO A O 1
ATOM 1786 N N . ALA A 1 227 ? 11.110 14.684 -10.663 1.00 91.81 227 ALA A N 1
ATOM 1787 C CA . ALA A 1 227 ? 11.970 13.676 -11.272 1.00 91.81 227 ALA A CA 1
ATOM 1788 C C . ALA A 1 227 ? 12.143 12.446 -10.358 1.00 91.81 227 ALA A C 1
ATOM 1790 O O . ALA A 1 227 ? 12.712 12.535 -9.274 1.00 91.81 227 ALA A O 1
ATOM 1791 N N . MET A 1 228 ? 11.619 11.308 -10.816 1.00 90.94 228 MET A N 1
ATOM 1792 C CA . MET A 1 228 ? 11.651 10.039 -10.084 1.00 90.94 228 MET A CA 1
ATOM 1793 C C . MET A 1 228 ? 13.075 9.460 -10.019 1.00 90.94 228 MET A C 1
ATOM 1795 O O . MET A 1 228 ? 13.877 9.748 -10.914 1.00 90.94 228 MET A O 1
ATOM 1799 N N . PRO A 1 229 ? 13.371 8.568 -9.053 1.00 91.19 229 PRO A N 1
ATOM 1800 C CA . PRO A 1 229 ? 14.726 8.065 -8.794 1.00 91.19 229 PRO A CA 1
ATOM 1801 C C . PRO A 1 229 ? 15.470 7.406 -9.963 1.00 91.19 229 PRO A C 1
ATOM 1803 O O . PRO A 1 229 ? 16.690 7.461 -10.026 1.00 91.19 229 PRO A O 1
ATOM 1806 N N . THR A 1 230 ? 14.760 6.777 -10.899 1.00 86.19 230 THR A N 1
ATOM 1807 C CA . THR A 1 230 ? 15.360 6.117 -12.073 1.00 86.19 230 THR A CA 1
ATOM 1808 C C . THR A 1 230 ? 14.746 6.674 -13.335 1.00 86.19 230 THR A C 1
ATOM 1810 O O . THR A 1 230 ? 13.525 6.736 -13.418 1.00 86.19 230 THR A O 1
ATOM 1813 N N . LYS A 1 231 ? 15.550 7.057 -14.332 1.00 79.12 231 LYS A N 1
ATOM 1814 C CA . LYS A 1 231 ? 15.066 7.497 -15.655 1.00 79.12 231 LYS A CA 1
ATOM 1815 C C . LYS A 1 231 ? 14.431 6.353 -16.430 1.00 79.12 231 LYS A C 1
ATOM 1817 O O . LYS A 1 231 ? 13.486 6.578 -17.186 1.00 79.12 231 LYS A O 1
ATOM 1822 N N . SER A 1 232 ? 14.956 5.148 -16.233 1.00 67.50 232 SER A N 1
ATOM 1823 C CA . SER A 1 232 ? 14.383 3.933 -16.779 1.00 67.50 232 SER A CA 1
ATOM 1824 C C . SER A 1 232 ? 12.947 3.749 -16.313 1.00 67.50 232 SER A C 1
ATOM 1826 O O . SER A 1 232 ? 12.612 3.904 -15.136 1.00 67.50 232 SER A O 1
ATOM 1828 N N . TRP A 1 233 ? 12.084 3.421 -17.262 1.00 65.31 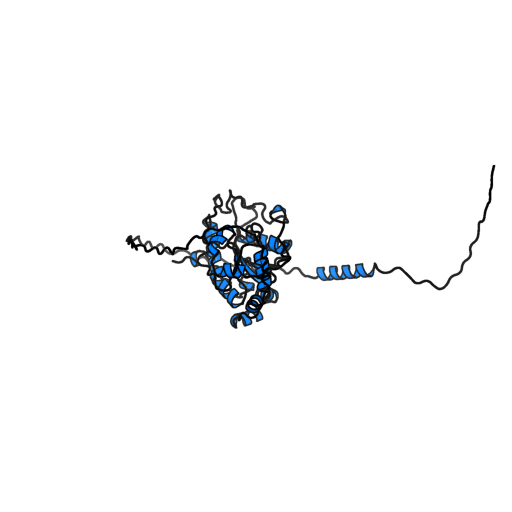233 TRP A N 1
ATOM 1829 C CA . TRP A 1 233 ? 10.711 3.039 -16.994 1.00 65.31 233 TRP A CA 1
ATOM 1830 C C . TRP A 1 233 ? 10.470 1.668 -17.612 1.00 65.31 233 TRP A C 1
ATOM 1832 O O . TRP A 1 233 ? 11.081 1.303 -18.622 1.00 65.31 233 TRP A O 1
ATOM 1842 N N . TYR A 1 234 ? 9.579 0.911 -16.985 1.00 61.16 234 TYR A N 1
ATOM 1843 C CA . TYR A 1 234 ? 9.139 -0.379 -17.479 1.00 61.16 234 TYR A CA 1
ATOM 1844 C C . TYR A 1 234 ? 8.371 -0.171 -18.787 1.00 61.16 234 TYR A C 1
ATOM 1846 O O . TYR A 1 234 ? 7.183 0.092 -18.806 1.00 61.16 234 TYR A O 1
ATOM 1854 N N . THR A 1 235 ? 9.041 -0.259 -19.927 1.00 52.81 235 THR A N 1
ATOM 1855 C CA . THR A 1 235 ? 8.304 -0.400 -21.187 1.00 52.81 235 THR A CA 1
ATOM 1856 C C . THR A 1 235 ? 7.723 -1.810 -21.251 1.00 52.81 235 THR A C 1
ATOM 1858 O O . THR A 1 235 ? 8.366 -2.754 -20.782 1.00 52.81 235 THR A O 1
ATOM 1861 N N . ASP A 1 236 ? 6.586 -1.990 -21.924 1.00 52.59 236 ASP A N 1
ATOM 1862 C CA . ASP A 1 236 ? 6.036 -3.326 -22.220 1.00 52.59 236 ASP A CA 1
ATOM 1863 C C . ASP A 1 236 ? 7.063 -4.252 -22.912 1.00 52.59 236 ASP A C 1
ATOM 1865 O O . ASP A 1 236 ? 6.946 -5.474 -22.865 1.00 52.59 236 ASP A O 1
ATOM 1869 N N . ARG A 1 237 ? 8.115 -3.668 -23.509 1.00 53.28 237 ARG A N 1
ATOM 1870 C CA . ARG A 1 237 ? 9.204 -4.361 -24.210 1.00 53.28 237 ARG A CA 1
ATOM 1871 C C . ARG A 1 237 ? 10.317 -4.916 -23.319 1.00 53.28 237 ARG A C 1
ATOM 1873 O O . ARG A 1 237 ? 11.045 -5.778 -23.793 1.00 53.28 237 ARG A O 1
ATOM 1880 N N . ASP A 1 238 ? 10.504 -4.403 -22.103 1.00 63.06 238 ASP A N 1
ATOM 1881 C CA . ASP A 1 238 ? 11.614 -4.827 -21.225 1.00 63.06 238 ASP A CA 1
ATOM 1882 C C . ASP A 1 238 ? 11.132 -5.654 -20.031 1.00 63.06 238 ASP A C 1
ATOM 1884 O O . ASP A 1 238 ? 11.920 -6.368 -19.424 1.00 63.06 238 ASP A O 1
ATOM 1888 N N . GLY A 1 239 ? 9.842 -5.548 -19.679 1.00 63.69 239 GLY A N 1
ATOM 1889 C CA . GLY A 1 239 ? 9.188 -6.368 -18.655 1.00 63.69 239 GLY A CA 1
ATOM 1890 C C . GLY A 1 239 ? 9.800 -6.305 -17.255 1.00 63.69 239 GLY A C 1
ATOM 1891 O O . GLY A 1 239 ? 9.239 -6.894 -16.343 1.00 63.69 239 GLY A O 1
ATOM 1892 N N . GLY A 1 240 ? 10.905 -5.589 -17.041 1.00 70.19 240 GLY A N 1
ATOM 1893 C CA . GLY A 1 240 ? 11.482 -5.407 -15.721 1.00 70.19 240 GLY A CA 1
ATOM 1894 C C . GLY A 1 240 ? 12.170 -6.646 -15.141 1.00 70.19 240 GLY A C 1
ATOM 1895 O O . GLY A 1 240 ? 12.063 -6.892 -13.948 1.00 70.19 240 GLY A O 1
ATOM 1896 N N . CYS A 1 241 ? 12.856 -7.445 -15.953 1.00 73.25 241 CYS A N 1
ATOM 1897 C CA . CYS A 1 241 ? 13.619 -8.591 -15.450 1.00 73.25 241 CYS A CA 1
ATOM 1898 C C . CYS A 1 241 ? 15.024 -8.623 -16.064 1.00 73.25 241 CYS A C 1
ATOM 1900 O O . CYS A 1 241 ? 15.327 -7.870 -16.995 1.00 73.25 241 CYS A O 1
ATOM 1902 N N . SER A 1 242 ? 15.922 -9.473 -15.552 1.00 67.56 242 SER A N 1
ATOM 1903 C CA . SER A 1 242 ? 17.285 -9.576 -16.102 1.00 67.56 242 SER A CA 1
ATOM 1904 C C . SER A 1 242 ? 17.313 -10.018 -17.566 1.00 67.56 242 SER A C 1
ATOM 1906 O O . SER A 1 242 ? 18.237 -9.675 -18.310 1.00 67.56 242 SER A O 1
ATOM 1908 N N . LYS A 1 243 ? 16.294 -10.763 -18.000 1.00 68.25 243 LYS A N 1
ATOM 1909 C CA . LYS A 1 243 ? 16.021 -11.076 -19.401 1.00 68.25 243 LYS A CA 1
ATOM 1910 C C . LYS A 1 243 ? 15.046 -10.048 -19.967 1.00 68.25 243 LYS A C 1
ATOM 1912 O O . LYS A 1 243 ? 14.162 -9.586 -19.255 1.00 68.25 243 LYS A O 1
ATOM 1917 N N . LEU A 1 244 ? 15.193 -9.745 -21.260 1.00 61.25 244 LEU A N 1
ATOM 1918 C CA . LEU A 1 244 ? 14.235 -8.946 -22.035 1.00 61.25 244 LEU A CA 1
ATOM 1919 C C . LEU A 1 244 ? 12.958 -9.764 -22.299 1.00 61.25 244 LEU A C 1
ATOM 1921 O O . LEU A 1 244 ? 12.570 -9.971 -23.448 1.00 61.25 244 LEU A O 1
ATOM 1925 N N . ASP A 1 245 ? 12.361 -10.298 -21.239 1.00 64.50 245 ASP A N 1
ATOM 1926 C CA . ASP A 1 245 ? 11.093 -11.003 -21.307 1.00 64.50 245 ASP A CA 1
ATOM 1927 C C . ASP A 1 245 ? 10.005 -9.923 -21.401 1.00 64.50 245 ASP A C 1
ATOM 1929 O O . ASP A 1 245 ? 9.900 -9.092 -20.494 1.00 64.50 245 ASP A O 1
ATOM 1933 N N . PRO A 1 246 ? 9.215 -9.866 -22.489 1.00 68.50 246 PRO A N 1
ATOM 1934 C CA . PRO A 1 246 ? 8.161 -8.870 -22.601 1.00 68.50 246 PRO A CA 1
ATOM 1935 C C . PRO A 1 246 ? 7.161 -9.055 -21.460 1.00 68.50 246 PRO A C 1
ATOM 1937 O O . PRO A 1 246 ? 6.867 -10.180 -21.046 1.00 68.50 246 PRO A O 1
ATOM 1940 N N . ARG A 1 247 ? 6.619 -7.942 -20.958 1.00 73.25 247 ARG A N 1
ATOM 1941 C CA . ARG A 1 247 ? 5.593 -7.994 -19.915 1.00 73.25 247 ARG A CA 1
ATOM 1942 C C . ARG A 1 247 ? 4.383 -8.763 -20.439 1.00 73.25 247 ARG A C 1
ATOM 1944 O O . ARG A 1 247 ? 3.922 -8.520 -21.552 1.00 73.25 247 ARG A O 1
ATOM 1951 N N . GLN A 1 248 ? 3.849 -9.654 -19.611 1.00 78.94 248 GLN A N 1
ATOM 1952 C CA . GLN A 1 248 ? 2.626 -10.391 -19.909 1.00 78.94 248 GLN A CA 1
ATOM 1953 C C . GLN A 1 248 ? 1.718 -10.418 -18.683 1.00 78.94 248 GLN A C 1
ATOM 1955 O O . GLN A 1 248 ? 2.177 -10.658 -17.564 1.00 78.94 248 GLN A O 1
ATOM 1960 N N . GLU A 1 249 ? 0.424 -10.197 -18.902 1.00 84.06 249 GLU A N 1
ATOM 1961 C CA . GLU A 1 249 ? -0.609 -10.345 -17.876 1.00 84.06 249 GLU A CA 1
ATOM 1962 C C . GLU A 1 249 ? -0.884 -11.834 -17.640 1.00 84.06 249 GLU A C 1
ATOM 1964 O O . GLU A 1 249 ? -1.769 -12.437 -18.241 1.00 84.06 249 GLU A O 1
ATOM 1969 N N . VAL A 1 250 ? -0.040 -12.459 -16.817 1.00 89.69 250 VAL A N 1
ATOM 1970 C CA . VAL A 1 250 ? -0.089 -13.908 -16.544 1.00 89.69 250 VAL A CA 1
ATOM 1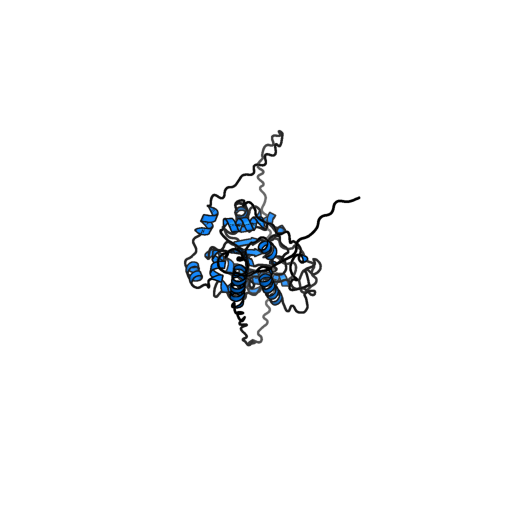971 C C . VAL A 1 250 ? -0.784 -14.255 -15.232 1.00 89.69 250 VAL A C 1
ATOM 1973 O O . VAL A 1 250 ? -1.110 -15.422 -15.006 1.00 89.69 250 VAL A O 1
ATOM 1976 N N . TRP A 1 251 ? -0.971 -13.269 -14.355 1.00 93.50 251 TRP A N 1
ATOM 1977 C CA . TRP A 1 251 ? -1.613 -13.441 -13.058 1.00 93.50 251 TRP A CA 1
ATOM 1978 C C . TRP A 1 251 ? -3.101 -13.742 -13.214 1.00 93.50 251 TRP A C 1
ATOM 1980 O O . TRP A 1 251 ? -3.776 -13.258 -14.120 1.00 93.50 251 TRP A O 1
ATOM 1990 N N . THR A 1 252 ? -3.618 -14.579 -12.319 1.00 95.31 252 THR A N 1
ATOM 1991 C CA . THR A 1 252 ? -5.014 -15.034 -12.361 1.00 95.31 252 THR A CA 1
ATOM 1992 C C . THR A 1 252 ? -5.785 -14.727 -11.084 1.00 95.31 252 THR A C 1
ATOM 1994 O O . THR A 1 252 ? -7.019 -14.751 -11.105 1.00 95.31 252 THR A O 1
ATOM 1997 N N . ARG A 1 253 ? -5.074 -14.443 -9.986 1.00 96.38 253 ARG A N 1
ATOM 1998 C CA . ARG A 1 253 ? -5.625 -14.154 -8.656 1.00 96.38 253 ARG A CA 1
ATOM 1999 C C . ARG A 1 253 ? -4.551 -13.567 -7.727 1.00 96.38 253 ARG A C 1
ATOM 2001 O O . ARG A 1 253 ? -3.364 -13.597 -8.038 1.00 96.38 253 ARG A O 1
ATOM 2008 N N . ILE A 1 254 ? -4.981 -13.085 -6.563 1.00 97.25 254 ILE A N 1
ATOM 2009 C CA . ILE A 1 254 ? -4.147 -12.917 -5.361 1.00 97.25 254 ILE A CA 1
ATOM 2010 C C . ILE A 1 254 ? -3.478 -14.256 -5.036 1.00 97.25 254 ILE A C 1
ATOM 2012 O O . ILE A 1 254 ? -4.090 -15.315 -5.216 1.00 97.25 254 ILE A O 1
ATOM 2016 N N . HIS A 1 255 ? -2.226 -14.209 -4.582 1.00 96.69 255 HIS A N 1
ATOM 2017 C CA . HIS A 1 255 ? -1.442 -15.404 -4.294 1.00 96.69 255 HIS A CA 1
ATOM 2018 C C . HIS A 1 255 ? -2.187 -16.363 -3.341 1.00 96.69 255 HIS A C 1
ATOM 2020 O O . HIS A 1 255 ? -2.661 -15.922 -2.297 1.00 96.69 255 HIS A O 1
ATOM 2026 N N . PRO A 1 256 ? -2.289 -17.674 -3.645 1.00 95.06 256 PRO A N 1
ATOM 2027 C CA . PRO A 1 256 ? -3.109 -18.613 -2.869 1.00 95.06 256 PRO A CA 1
ATOM 2028 C C . PRO A 1 256 ? -2.649 -18.818 -1.418 1.00 95.06 256 PRO A C 1
ATOM 2030 O O . PRO A 1 256 ? -3.466 -19.182 -0.581 1.00 95.06 256 PRO A O 1
ATOM 2033 N N . SER A 1 257 ? -1.372 -18.576 -1.108 1.00 94.00 257 SER A N 1
ATOM 2034 C CA . SER A 1 257 ? -0.872 -18.599 0.278 1.00 94.00 257 SER A CA 1
ATOM 2035 C C . SER A 1 257 ? -1.334 -17.398 1.108 1.00 94.00 257 SER A C 1
ATOM 2037 O O . SER A 1 257 ? -1.216 -17.429 2.328 1.00 94.00 257 SER A O 1
ATOM 2039 N N . ILE A 1 258 ? -1.840 -16.338 0.472 1.00 95.88 258 ILE A N 1
ATOM 2040 C CA . ILE A 1 258 ? -2.373 -15.164 1.158 1.00 95.88 258 ILE A CA 1
ATOM 2041 C C . ILE A 1 258 ? -3.854 -15.387 1.412 1.00 95.88 258 ILE A C 1
ATOM 2043 O O . ILE A 1 258 ? -4.689 -15.335 0.509 1.00 95.88 258 ILE A O 1
ATOM 2047 N N . GLU A 1 259 ? -4.178 -15.627 2.672 1.00 95.88 259 GLU A N 1
ATOM 2048 C CA . GLU A 1 259 ? -5.555 -15.815 3.085 1.00 95.88 259 GLU A CA 1
ATOM 2049 C C . GLU A 1 259 ? -6.280 -14.469 3.210 1.00 95.88 259 GLU A C 1
ATOM 2051 O O . GLU A 1 259 ? -5.828 -13.570 3.927 1.00 95.88 259 GLU A O 1
ATOM 2056 N N . ILE A 1 260 ? -7.432 -14.354 2.546 1.00 97.50 260 ILE A N 1
ATOM 2057 C CA . ILE A 1 260 ? -8.367 -13.231 2.677 1.00 97.50 260 ILE A CA 1
ATOM 2058 C C . ILE A 1 260 ? -9.422 -13.640 3.705 1.00 97.50 260 ILE A C 1
ATOM 2060 O O . ILE A 1 260 ? -10.155 -14.605 3.492 1.00 97.50 260 ILE A O 1
ATOM 2064 N N . LYS A 1 261 ? -9.481 -12.931 4.831 1.00 96.00 261 LYS A N 1
ATOM 2065 C CA . LYS A 1 261 ? -10.366 -13.230 5.962 1.00 96.00 261 LYS A CA 1
ATOM 2066 C C . LYS A 1 261 ? -11.614 -12.353 5.937 1.00 96.00 261 LYS A C 1
ATOM 2068 O O . LYS A 1 261 ? -11.669 -11.310 5.285 1.00 96.00 261 LYS A O 1
ATOM 2073 N N . ASP A 1 262 ? -12.606 -12.752 6.723 1.00 90.75 262 ASP A N 1
ATOM 2074 C CA . ASP A 1 262 ? -13.772 -11.916 6.972 1.00 90.75 262 ASP A CA 1
ATOM 2075 C C . ASP A 1 262 ? -13.374 -10.592 7.642 1.00 90.75 262 ASP A C 1
ATOM 2077 O O . ASP A 1 262 ? -12.575 -10.537 8.583 1.00 90.75 262 ASP A O 1
ATOM 2081 N N . GLY A 1 263 ? -13.946 -9.505 7.127 1.00 91.06 263 GLY A N 1
ATOM 2082 C CA . GLY A 1 263 ? -13.594 -8.141 7.510 1.00 91.06 263 GLY A CA 1
ATOM 2083 C C . GLY A 1 263 ? -12.471 -7.521 6.675 1.00 91.06 263 GLY A C 1
ATOM 2084 O O . GLY A 1 263 ? -12.265 -6.318 6.791 1.00 91.06 263 GLY A O 1
ATOM 2085 N N . ASP A 1 264 ? -11.779 -8.278 5.820 1.00 97.75 264 ASP A N 1
ATOM 2086 C CA . ASP A 1 264 ? -10.872 -7.689 4.831 1.00 97.75 264 ASP A CA 1
ATOM 2087 C C . ASP A 1 264 ? -11.663 -7.066 3.666 1.00 97.75 264 ASP A C 1
ATOM 2089 O O . ASP A 1 264 ? -12.832 -7.386 3.427 1.00 97.75 264 ASP A O 1
ATOM 2093 N N . PHE A 1 265 ? -11.009 -6.198 2.896 1.00 98.62 265 PHE A N 1
ATOM 2094 C CA . PHE A 1 265 ? -11.585 -5.547 1.720 1.00 98.62 265 PHE A CA 1
ATOM 2095 C C . PHE A 1 265 ? -10.861 -5.953 0.437 1.00 98.62 265 PHE A C 1
ATOM 2097 O O . PHE A 1 265 ? -9.653 -6.172 0.441 1.00 98.62 265 PHE A O 1
ATOM 2104 N N . ILE A 1 266 ? -11.586 -5.980 -0.684 1.00 98.75 266 ILE A N 1
ATOM 2105 C CA . ILE A 1 266 ? -10.994 -6.011 -2.031 1.00 98.75 266 ILE A CA 1
ATOM 2106 C C . ILE A 1 266 ? -11.488 -4.785 -2.796 1.00 98.75 266 ILE A C 1
ATOM 2108 O O . ILE A 1 266 ? -12.696 -4.650 -3.013 1.00 98.75 266 ILE A O 1
ATOM 2112 N N . ALA A 1 267 ? -10.578 -3.902 -3.202 1.00 98.38 267 ALA A N 1
ATOM 2113 C CA . ALA A 1 267 ? -10.890 -2.630 -3.856 1.00 98.38 267 ALA A CA 1
ATOM 2114 C C . ALA A 1 267 ? -9.734 -2.172 -4.754 1.00 98.38 267 ALA A C 1
ATOM 2116 O O . ALA A 1 267 ? -8.580 -2.460 -4.459 1.00 98.38 267 ALA A O 1
ATOM 2117 N N . VAL A 1 268 ? -10.037 -1.472 -5.850 1.00 97.19 268 VAL A N 1
ATOM 2118 C CA . VAL A 1 268 ? -9.034 -1.029 -6.852 1.00 97.19 268 VAL A CA 1
ATOM 2119 C C . VAL A 1 268 ? -9.371 0.335 -7.463 1.00 97.19 268 VAL A C 1
ATOM 2121 O O . VAL A 1 268 ? -8.930 0.675 -8.559 1.00 97.19 268 VAL A O 1
ATOM 2124 N N . GLU A 1 269 ? -10.191 1.126 -6.781 1.00 96.38 269 GLU A N 1
ATOM 2125 C CA . GLU A 1 269 ? -10.569 2.464 -7.230 1.00 96.38 269 GLU A CA 1
ATOM 2126 C C . GLU A 1 269 ? -10.269 3.476 -6.128 1.00 96.38 269 GLU A C 1
ATOM 2128 O O . GLU A 1 269 ? -10.621 3.264 -4.968 1.00 96.38 269 GLU A O 1
ATOM 2133 N N . SER A 1 270 ? -9.657 4.605 -6.488 1.00 97.00 270 SER A N 1
ATOM 2134 C CA . SER A 1 270 ? -9.269 5.657 -5.539 1.00 97.00 270 SER A CA 1
ATOM 2135 C C . SER A 1 270 ? -10.435 6.118 -4.657 1.00 97.00 270 SER A C 1
ATOM 2137 O O . SER A 1 270 ? -10.324 6.154 -3.430 1.00 97.00 270 SER A O 1
ATOM 2139 N N . LYS A 1 271 ? -11.596 6.413 -5.256 1.00 97.00 271 LYS A N 1
ATOM 2140 C CA . LYS A 1 271 ? -12.792 6.822 -4.500 1.00 97.00 271 LYS A CA 1
ATOM 2141 C C . LYS A 1 271 ? -13.341 5.709 -3.618 1.00 97.00 271 LYS A C 1
ATOM 2143 O O . LYS A 1 271 ? -13.834 5.980 -2.529 1.00 97.00 271 LYS A O 1
ATOM 2148 N N . GLU A 1 272 ? -13.257 4.459 -4.055 1.00 97.38 272 GLU A N 1
ATOM 2149 C CA . GLU A 1 272 ? -13.672 3.328 -3.233 1.00 97.38 272 GLU A CA 1
ATOM 2150 C C . GLU A 1 272 ? -12.784 3.171 -1.999 1.00 97.38 272 GLU A C 1
ATOM 2152 O O . GLU A 1 272 ? -13.298 3.051 -0.888 1.00 97.38 272 GLU A O 1
ATOM 2157 N N . LEU A 1 273 ? -11.468 3.276 -2.172 1.00 98.25 273 LEU A N 1
ATOM 2158 C CA . LEU A 1 273 ? -10.519 3.266 -1.065 1.00 98.25 273 LEU A CA 1
ATOM 2159 C C . LEU A 1 273 ? -10.744 4.435 -0.101 1.00 98.25 273 LEU A C 1
ATOM 2161 O O . LEU A 1 273 ? -10.738 4.238 1.112 1.00 98.25 273 LEU A O 1
ATOM 2165 N N . GLN A 1 274 ? -11.030 5.633 -0.615 1.00 98.38 274 GLN A N 1
ATOM 2166 C CA . GLN A 1 274 ? -11.397 6.775 0.226 1.00 98.38 274 GLN A CA 1
ATOM 2167 C C . GLN A 1 274 ? -12.683 6.513 1.033 1.00 98.38 274 GLN A C 1
ATOM 2169 O O . GLN A 1 274 ? -12.727 6.857 2.215 1.00 98.38 274 GLN A O 1
ATOM 2174 N N . ARG A 1 275 ? -13.711 5.872 0.449 1.00 97.12 275 ARG A N 1
ATOM 2175 C CA . ARG A 1 275 ? -14.913 5.451 1.199 1.00 97.12 275 ARG A CA 1
ATOM 2176 C C . ARG A 1 275 ? -14.560 4.454 2.299 1.00 97.12 275 ARG A C 1
ATOM 2178 O O . ARG A 1 275 ? -15.017 4.630 3.424 1.00 97.12 275 ARG A O 1
ATOM 2185 N N . ILE A 1 276 ? -13.706 3.468 2.013 1.00 97.44 276 ILE A N 1
ATOM 2186 C CA . ILE A 1 276 ? -13.240 2.491 3.012 1.00 97.44 276 ILE A CA 1
ATOM 2187 C C . ILE A 1 276 ? -12.525 3.194 4.170 1.00 97.44 276 ILE A C 1
ATOM 2189 O O . ILE A 1 276 ? -12.847 2.914 5.322 1.00 97.44 276 ILE A O 1
ATOM 2193 N N . LEU A 1 277 ? -11.626 4.149 3.906 1.00 97.25 277 LEU A N 1
ATOM 2194 C CA . LEU A 1 277 ? -10.966 4.931 4.962 1.00 97.25 277 LEU A CA 1
ATOM 2195 C C . LEU A 1 277 ? -11.980 5.685 5.834 1.00 97.25 277 LEU A C 1
ATOM 2197 O O . LEU A 1 277 ? -11.953 5.584 7.059 1.00 97.25 277 LEU A O 1
ATOM 2201 N N . LYS A 1 278 ? -12.942 6.385 5.217 1.00 95.06 278 LYS A N 1
ATOM 2202 C CA . LYS A 1 278 ? -13.996 7.102 5.958 1.00 95.06 278 LYS A CA 1
ATOM 2203 C C . LYS A 1 278 ? -14.900 6.170 6.761 1.00 95.06 278 LYS A C 1
ATOM 2205 O O . LYS A 1 278 ? -15.338 6.545 7.852 1.00 95.06 278 LYS A O 1
ATOM 2210 N N . TRP A 1 279 ? -15.176 4.982 6.233 1.00 94.50 279 TRP A N 1
ATOM 2211 C CA . TRP A 1 279 ? -16.015 3.990 6.890 1.00 94.50 279 TRP A CA 1
ATOM 2212 C C . TRP A 1 279 ? -15.304 3.339 8.076 1.00 94.50 279 TRP A C 1
ATOM 2214 O O . TRP A 1 279 ? -15.884 3.210 9.146 1.00 94.50 279 TRP A O 1
ATOM 2224 N N . THR A 1 280 ? -14.022 3.015 7.916 1.00 94.25 280 THR A N 1
ATOM 2225 C CA . THR A 1 280 ? -13.162 2.405 8.945 1.00 94.25 280 THR A CA 1
ATOM 2226 C C . THR A 1 280 ? -12.610 3.410 9.963 1.00 94.25 280 THR A C 1
ATOM 2228 O O . THR A 1 280 ? -11.938 3.013 10.913 1.00 94.25 280 THR A O 1
ATOM 2231 N N . GLY A 1 281 ? -12.872 4.709 9.779 1.00 94.19 281 GLY A N 1
ATOM 2232 C CA . GLY A 1 281 ? -12.344 5.773 10.637 1.00 94.19 281 GLY A CA 1
ATOM 2233 C C . GLY A 1 281 ? -10.838 6.005 10.482 1.00 94.19 281 GLY A C 1
ATOM 2234 O O . GLY A 1 281 ? -10.218 6.564 11.380 1.00 94.19 281 GLY A O 1
ATOM 2235 N N . LYS A 1 282 ? -10.249 5.575 9.364 1.00 96.19 282 LYS A N 1
ATOM 2236 C CA . LYS A 1 282 ? -8.818 5.700 9.075 1.00 96.19 282 LYS A CA 1
ATOM 2237 C C . LYS A 1 282 ? -8.534 6.959 8.255 1.00 96.19 282 LYS A C 1
ATOM 2239 O O . LYS A 1 282 ? -9.379 7.435 7.492 1.00 96.19 282 LYS A O 1
ATOM 2244 N N . LYS A 1 283 ? -7.333 7.511 8.417 1.00 96.81 283 LYS A N 1
ATOM 2245 C CA . LYS A 1 283 ? -6.857 8.712 7.713 1.00 96.81 283 LYS A CA 1
ATOM 2246 C C . LYS A 1 283 ? -5.994 8.392 6.492 1.00 96.81 283 LYS A C 1
ATOM 2248 O O . LYS A 1 283 ? -5.929 9.205 5.571 1.00 96.81 283 LYS A O 1
ATOM 2253 N N . GLY A 1 284 ? -5.393 7.202 6.451 1.00 98.44 284 GLY A N 1
ATOM 2254 C CA . GLY A 1 284 ? -4.435 6.846 5.412 1.00 98.44 284 GLY A CA 1
ATOM 2255 C C . GLY A 1 284 ? -4.213 5.355 5.206 1.00 98.44 284 GLY A C 1
ATOM 2256 O O . GLY A 1 284 ? -4.820 4.511 5.871 1.00 98.44 284 GLY A O 1
ATOM 2257 N N . PHE A 1 285 ? -3.304 5.051 4.281 1.00 98.88 285 PHE A N 1
ATOM 2258 C CA . PHE A 1 285 ? -2.864 3.690 3.981 1.00 98.88 285 PHE A CA 1
ATOM 2259 C C . PHE A 1 285 ? -1.380 3.479 4.269 1.00 98.88 285 PHE A C 1
ATOM 2261 O O . PHE A 1 285 ? -0.554 4.324 3.926 1.00 98.88 285 PHE A O 1
ATOM 2268 N N . ILE A 1 286 ? -1.051 2.319 4.834 1.00 98.88 286 ILE A N 1
ATOM 2269 C CA . ILE A 1 286 ? 0.298 1.755 4.851 1.00 98.88 286 ILE A CA 1
ATOM 2270 C C . ILE A 1 286 ? 0.416 0.858 3.616 1.00 98.88 286 ILE A C 1
ATOM 2272 O O . ILE A 1 286 ? -0.273 -0.156 3.520 1.00 98.88 286 ILE A O 1
ATOM 2276 N N . TYR A 1 287 ? 1.243 1.247 2.650 1.00 98.88 287 TYR A N 1
ATOM 2277 C CA . TYR A 1 287 ? 1.442 0.520 1.398 1.00 98.88 287 TYR A CA 1
ATOM 2278 C C . TYR A 1 287 ? 2.407 -0.647 1.568 1.00 98.88 287 TYR A C 1
ATOM 2280 O O . TYR A 1 287 ? 3.490 -0.490 2.132 1.00 98.88 287 TYR A O 1
ATOM 2288 N N . SER A 1 288 ? 2.022 -1.788 1.004 1.00 98.56 288 SER A N 1
ATOM 2289 C CA . SER A 1 288 ? 2.843 -2.985 0.844 1.00 98.56 288 SER A CA 1
ATOM 2290 C C . SER A 1 288 ? 2.525 -3.686 -0.488 1.00 98.56 288 SER A C 1
ATOM 2292 O O . SER A 1 288 ? 1.623 -3.275 -1.227 1.00 98.56 288 SER A O 1
ATOM 2294 N N . GLY A 1 289 ? 3.265 -4.744 -0.817 1.00 96.94 289 GLY A N 1
ATOM 2295 C CA . GLY A 1 289 ? 3.089 -5.496 -2.062 1.00 96.94 289 GLY A CA 1
ATOM 2296 C C . GLY A 1 289 ? 4.025 -5.024 -3.172 1.00 96.94 289 GLY A C 1
ATOM 2297 O O . GLY A 1 289 ? 5.146 -4.592 -2.903 1.00 96.94 289 GLY A O 1
ATOM 2298 N N . VAL A 1 290 ? 3.608 -5.131 -4.435 1.00 94.69 290 VAL A N 1
ATOM 2299 C CA . VAL A 1 290 ? 4.509 -4.923 -5.580 1.00 94.69 290 VAL A CA 1
ATOM 2300 C C . VAL A 1 290 ? 3.898 -4.060 -6.689 1.00 94.69 290 VAL A C 1
ATOM 2302 O O . VAL A 1 290 ? 2.692 -3.951 -6.824 1.00 94.69 290 VAL A O 1
ATOM 2305 N N . HIS A 1 291 ? 4.668 -3.391 -7.542 1.00 92.94 291 HIS A N 1
ATOM 2306 C CA . HIS A 1 291 ? 6.085 -3.068 -7.370 1.00 92.94 291 HIS A CA 1
ATOM 2307 C C . HIS A 1 291 ? 6.234 -1.620 -6.892 1.00 92.94 291 HIS A C 1
ATOM 2309 O O . HIS A 1 291 ? 5.493 -0.745 -7.361 1.00 92.94 291 HIS A O 1
ATOM 2315 N N . THR A 1 292 ? 7.203 -1.349 -6.010 1.00 95.12 292 THR A N 1
ATOM 2316 C CA . THR A 1 292 ? 7.437 -0.031 -5.384 1.00 95.12 292 THR A CA 1
ATOM 2317 C C . THR A 1 292 ? 7.545 1.078 -6.426 1.00 95.12 292 THR A C 1
ATOM 2319 O O . THR A 1 292 ? 6.888 2.108 -6.319 1.00 95.12 292 THR A O 1
ATOM 2322 N N . ASN A 1 293 ? 8.305 0.829 -7.493 1.00 92.38 293 ASN A N 1
ATOM 2323 C CA . ASN A 1 293 ? 8.568 1.766 -8.585 1.00 92.38 293 ASN A CA 1
ATOM 2324 C C . ASN A 1 293 ? 7.493 1.790 -9.693 1.00 92.38 293 ASN A C 1
ATOM 2326 O O . ASN A 1 293 ? 7.692 2.452 -10.714 1.00 92.38 293 ASN A O 1
ATOM 2330 N N . ILE A 1 294 ? 6.386 1.052 -9.534 1.00 90.12 294 ILE A N 1
ATOM 2331 C CA . ILE A 1 294 ? 5.345 0.893 -10.563 1.00 90.12 294 ILE A CA 1
ATOM 2332 C C . ILE A 1 294 ? 3.945 1.087 -9.971 1.00 90.12 294 ILE A C 1
ATOM 2334 O O . ILE A 1 294 ? 3.447 2.216 -9.944 1.00 90.12 294 ILE A O 1
ATOM 2338 N N . CYS A 1 295 ? 3.320 -0.004 -9.514 1.00 93.25 295 CYS A N 1
ATOM 2339 C CA . CYS A 1 295 ? 1.928 -0.047 -9.071 1.00 93.25 295 CYS A CA 1
ATOM 2340 C C . CYS A 1 295 ? 1.731 0.697 -7.762 1.00 93.25 295 CYS A C 1
ATOM 2342 O O . CYS A 1 295 ? 0.724 1.381 -7.587 1.00 93.25 295 CYS A O 1
ATOM 2344 N N . ILE A 1 296 ? 2.726 0.632 -6.879 1.00 96.38 296 ILE A N 1
ATOM 2345 C CA . ILE A 1 296 ? 2.729 1.427 -5.657 1.00 96.38 296 ILE A CA 1
ATOM 2346 C C . ILE A 1 296 ? 2.969 2.902 -5.999 1.00 96.38 296 ILE A C 1
ATOM 2348 O O . ILE A 1 296 ? 2.235 3.745 -5.506 1.00 96.38 296 ILE A O 1
ATOM 2352 N N . ALA A 1 297 ? 3.918 3.234 -6.881 1.00 94.00 297 ALA A N 1
ATOM 2353 C CA . ALA A 1 297 ? 4.258 4.626 -7.189 1.00 94.00 297 ALA A CA 1
ATOM 2354 C C . ALA A 1 297 ? 3.166 5.402 -7.949 1.00 94.00 297 ALA A C 1
ATOM 2356 O O . ALA A 1 297 ? 2.703 6.432 -7.458 1.00 94.00 297 ALA A O 1
ATOM 2357 N N . VAL A 1 298 ? 2.792 4.963 -9.162 1.00 89.88 298 VAL A N 1
ATOM 2358 C CA . VAL A 1 298 ? 2.022 5.798 -10.117 1.00 89.88 298 VAL A CA 1
ATOM 2359 C C . VAL A 1 298 ? 1.008 5.073 -11.003 1.00 89.88 298 VAL A C 1
ATOM 2361 O O . VAL A 1 298 ? 0.081 5.720 -11.488 1.00 89.88 298 VAL A O 1
ATOM 2364 N N . SER A 1 299 ? 1.190 3.782 -11.303 1.00 88.19 299 SER A N 1
ATOM 2365 C CA . SER A 1 299 ? 0.490 3.148 -12.438 1.00 88.19 299 SER A CA 1
ATOM 2366 C C . SER A 1 299 ? -0.961 2.751 -12.168 1.00 88.19 299 SER A C 1
ATOM 2368 O O . SER A 1 299 ? -1.680 2.357 -13.087 1.00 88.19 299 SER A O 1
ATOM 2370 N N . ARG A 1 300 ? -1.406 2.855 -10.918 1.00 93.25 300 ARG A N 1
ATOM 2371 C CA . ARG A 1 300 ? -2.772 2.582 -10.485 1.00 93.25 300 ARG A CA 1
ATOM 2372 C C . ARG A 1 300 ? -3.435 3.900 -10.095 1.00 93.25 300 ARG A C 1
ATOM 2374 O O . ARG A 1 300 ? -2.782 4.804 -9.588 1.00 93.25 300 ARG A O 1
ATOM 2381 N N . THR A 1 301 ? -4.747 4.026 -10.283 1.00 94.38 301 THR A N 1
ATOM 2382 C CA . THR A 1 301 ? -5.506 5.197 -9.784 1.00 94.38 301 THR A CA 1
ATOM 2383 C C . THR A 1 301 ? -5.396 5.338 -8.263 1.00 94.38 301 THR A C 1
ATOM 2385 O O . THR A 1 301 ? -5.424 6.439 -7.727 1.00 94.38 301 THR A O 1
ATOM 2388 N N . TYR A 1 302 ? -5.186 4.210 -7.591 1.00 96.62 302 TYR A N 1
ATOM 2389 C CA . TYR A 1 302 ? -4.945 4.058 -6.164 1.00 96.62 302 TYR A CA 1
ATOM 2390 C C . TYR A 1 302 ? -3.458 3.946 -5.789 1.00 96.62 302 TYR A C 1
ATOM 2392 O O . TYR A 1 302 ? -3.130 3.448 -4.716 1.00 96.62 302 TYR A O 1
ATOM 2400 N N . SER A 1 303 ? -2.541 4.357 -6.665 1.00 97.25 303 SER A N 1
ATOM 2401 C CA . SER A 1 303 ? -1.125 4.432 -6.305 1.00 97.25 303 SER A CA 1
ATOM 2402 C C . SER A 1 303 ? -0.880 5.473 -5.211 1.00 97.25 303 SER A C 1
ATOM 2404 O O . SER A 1 303 ? -1.592 6.475 -5.112 1.00 97.25 303 SER A O 1
ATOM 2406 N N . LEU A 1 304 ? 0.194 5.266 -4.452 1.00 98.25 304 LEU A N 1
ATOM 2407 C CA . LEU A 1 304 ? 0.639 6.082 -3.328 1.00 98.25 304 LEU A CA 1
ATOM 2408 C C . LEU A 1 304 ? 0.668 7.569 -3.664 1.00 98.25 304 LEU A C 1
ATOM 2410 O O . LEU A 1 304 ? 0.032 8.356 -2.968 1.00 98.25 304 LEU A O 1
ATOM 2414 N N . LEU A 1 305 ? 1.329 7.961 -4.758 1.00 97.62 305 LEU A N 1
ATOM 2415 C CA . LEU A 1 305 ? 1.428 9.376 -5.121 1.00 97.62 305 LEU A CA 1
ATOM 2416 C C . LEU A 1 305 ? 0.061 9.976 -5.463 1.00 97.62 305 LEU A C 1
ATOM 2418 O O . LEU A 1 305 ? -0.243 11.092 -5.052 1.00 97.62 305 LEU A O 1
ATOM 2422 N N . ARG A 1 306 ? -0.792 9.224 -6.166 1.00 97.50 306 ARG A N 1
ATOM 2423 C CA . ARG A 1 306 ? -2.123 9.693 -6.577 1.00 97.50 306 ARG A CA 1
ATOM 2424 C C . ARG A 1 306 ? -3.068 9.843 -5.392 1.00 97.50 306 ARG A C 1
ATOM 2426 O O . ARG A 1 306 ? -3.811 10.819 -5.343 1.00 97.50 306 ARG A O 1
ATOM 2433 N N . LEU A 1 307 ? -3.027 8.916 -4.434 1.00 98.06 307 LEU A N 1
ATOM 2434 C CA . LEU A 1 307 ? -3.803 9.036 -3.201 1.00 98.06 307 LEU A CA 1
ATOM 2435 C C . LEU A 1 307 ? -3.270 10.163 -2.302 1.00 98.06 307 LEU A C 1
ATOM 2437 O O . LEU A 1 307 ? -4.069 10.939 -1.772 1.00 98.06 307 LEU A O 1
ATOM 2441 N N . ALA A 1 308 ? -1.950 10.342 -2.220 1.00 98.19 308 ALA A N 1
ATOM 2442 C CA . ALA A 1 308 ? -1.360 11.471 -1.505 1.00 98.19 308 ALA A CA 1
ATOM 2443 C C . ALA A 1 308 ? -1.773 12.831 -2.105 1.00 98.19 308 ALA A C 1
ATOM 2445 O O . ALA A 1 308 ? -2.144 13.746 -1.373 1.00 98.19 308 ALA A O 1
ATOM 2446 N N . ASP A 1 309 ? -1.810 12.956 -3.435 1.00 97.94 309 ASP A N 1
ATOM 2447 C CA . ASP A 1 309 ? -2.217 14.185 -4.142 1.00 97.94 309 ASP A CA 1
ATOM 2448 C C . ASP A 1 309 ? -3.681 14.581 -3.907 1.00 97.94 309 ASP A C 1
ATOM 2450 O O . ASP A 1 309 ? -4.024 15.762 -3.969 1.00 97.94 309 ASP A O 1
ATOM 2454 N N . VAL A 1 310 ? -4.545 13.624 -3.554 1.00 97.12 310 VAL A N 1
ATOM 2455 C CA . VAL A 1 310 ? -5.931 13.909 -3.149 1.00 97.12 310 VAL A CA 1
ATOM 2456 C C . VAL A 1 310 ? -6.118 14.074 -1.637 1.00 97.12 310 VAL A C 1
ATOM 2458 O O . VAL A 1 310 ? -7.246 14.294 -1.187 1.00 97.12 310 VAL A O 1
ATOM 2461 N N . GLY A 1 311 ? -5.028 14.054 -0.865 1.00 97.00 311 GLY A N 1
ATOM 2462 C CA . GLY A 1 311 ? -5.020 14.311 0.576 1.00 97.00 311 GLY A CA 1
ATOM 2463 C C . GLY A 1 311 ? -5.265 13.081 1.449 1.00 97.00 311 GLY A C 1
ATOM 2464 O O . GLY A 1 311 ? -5.664 13.237 2.601 1.00 97.00 311 GLY A O 1
ATOM 2465 N N . VAL A 1 312 ? -5.069 11.870 0.920 1.00 98.25 312 VAL A N 1
ATOM 2466 C CA . VAL A 1 312 ? -5.003 10.653 1.741 1.00 98.25 312 VAL A CA 1
ATOM 2467 C C . VAL A 1 312 ? -3.600 10.543 2.330 1.00 98.25 312 VAL A C 1
ATOM 2469 O O . VAL A 1 312 ? -2.618 10.643 1.598 1.00 98.25 312 VAL A O 1
ATOM 2472 N N . GLU A 1 313 ? -3.492 10.327 3.641 1.00 98.69 313 GLU A N 1
ATOM 2473 C CA . GLU A 1 313 ? -2.185 10.111 4.263 1.00 98.69 313 GLU A CA 1
ATOM 2474 C C . GLU A 1 313 ? -1.581 8.782 3.795 1.00 98.69 313 GLU A C 1
ATOM 2476 O O . GLU A 1 313 ? -2.284 7.790 3.574 1.00 98.69 313 GLU A O 1
ATOM 2481 N N . THR A 1 314 ? -0.261 8.757 3.627 1.00 98.69 314 THR A N 1
ATOM 2482 C CA . THR A 1 314 ? 0.436 7.581 3.107 1.00 98.69 314 THR A CA 1
ATOM 2483 C C . THR A 1 314 ? 1.631 7.232 3.974 1.00 98.69 314 THR A C 1
ATOM 2485 O O . THR A 1 314 ? 2.432 8.088 4.343 1.00 98.69 314 THR A O 1
ATOM 2488 N N . ALA A 1 315 ? 1.762 5.946 4.256 1.00 98.81 315 ALA A N 1
ATOM 2489 C CA . ALA A 1 315 ? 2.974 5.328 4.752 1.00 98.81 315 ALA A CA 1
ATOM 2490 C C . ALA A 1 315 ? 3.387 4.218 3.781 1.00 98.81 315 ALA A C 1
ATOM 2492 O O . ALA A 1 315 ? 2.544 3.678 3.064 1.00 98.81 315 ALA A O 1
ATOM 2493 N N . ILE A 1 316 ? 4.663 3.859 3.748 1.00 98.69 316 ILE A N 1
ATOM 2494 C CA . ILE A 1 316 ? 5.159 2.716 2.979 1.00 98.69 316 ILE A CA 1
ATOM 2495 C C . ILE A 1 316 ? 5.957 1.797 3.893 1.00 98.69 316 ILE A C 1
ATOM 2497 O O . ILE A 1 316 ? 6.896 2.241 4.551 1.00 98.69 316 ILE A O 1
ATOM 2501 N N . MET A 1 317 ? 5.563 0.523 3.927 1.00 97.94 317 MET A N 1
ATOM 2502 C CA . MET A 1 317 ? 6.260 -0.520 4.671 1.00 97.94 317 MET A CA 1
ATOM 2503 C C . MET A 1 317 ? 7.326 -1.135 3.774 1.00 97.94 317 MET A C 1
ATOM 2505 O O . MET A 1 317 ? 7.051 -2.062 3.015 1.00 97.94 317 MET A O 1
ATOM 2509 N N . LEU A 1 318 ? 8.513 -0.537 3.776 1.00 95.19 318 LEU A N 1
ATOM 2510 C CA . LEU A 1 318 ? 9.459 -0.673 2.673 1.00 95.19 318 LEU A CA 1
ATOM 2511 C C . LEU A 1 318 ? 10.002 -2.097 2.513 1.00 95.19 318 LEU A C 1
ATOM 2513 O O . LEU A 1 318 ? 10.114 -2.591 1.391 1.00 95.19 318 LEU A O 1
ATOM 2517 N N . ASP A 1 319 ? 10.266 -2.771 3.628 1.00 93.88 319 ASP A N 1
ATOM 2518 C CA . ASP A 1 319 ? 10.689 -4.171 3.659 1.00 93.88 319 ASP A CA 1
ATOM 2519 C C . ASP A 1 319 ? 9.582 -5.152 3.248 1.00 93.88 319 ASP A C 1
ATOM 2521 O O . ASP A 1 319 ? 9.879 -6.297 2.920 1.00 93.88 319 ASP A O 1
ATOM 2525 N N . MET A 1 320 ? 8.327 -4.701 3.203 1.00 95.50 320 MET A N 1
ATOM 2526 C CA . MET A 1 320 ? 7.181 -5.444 2.674 1.00 95.50 320 MET A CA 1
ATOM 2527 C C . MET A 1 320 ? 6.801 -4.978 1.262 1.00 95.50 320 MET A C 1
ATOM 2529 O O . MET A 1 320 ? 5.642 -5.086 0.842 1.00 95.50 320 MET A O 1
ATOM 2533 N N . THR A 1 321 ? 7.781 -4.463 0.517 1.00 95.38 321 THR A N 1
ATOM 2534 C CA . THR A 1 321 ? 7.652 -4.136 -0.902 1.00 95.38 321 THR A CA 1
ATOM 2535 C C . THR A 1 321 ? 8.806 -4.691 -1.721 1.00 95.38 321 THR A C 1
ATOM 2537 O O . THR A 1 321 ? 9.854 -5.055 -1.195 1.00 95.38 321 THR A O 1
ATOM 2540 N N . ASP A 1 322 ? 8.618 -4.739 -3.035 1.00 91.88 322 ASP A N 1
ATOM 2541 C CA . ASP A 1 322 ? 9.664 -5.135 -3.969 1.00 91.88 322 ASP A CA 1
ATOM 2542 C C . ASP A 1 322 ? 9.658 -4.228 -5.203 1.00 91.88 322 ASP A C 1
ATOM 2544 O O . ASP A 1 322 ? 8.606 -3.810 -5.688 1.00 91.88 322 ASP A O 1
ATOM 2548 N N . SER A 1 323 ? 10.842 -3.916 -5.726 1.00 91.19 323 SER A N 1
ATOM 2549 C CA . SER A 1 323 ? 11.002 -3.093 -6.928 1.00 91.19 323 SER A CA 1
ATOM 2550 C C . SER A 1 323 ? 11.397 -3.934 -8.120 1.00 91.19 323 SER A C 1
ATOM 2552 O O . SER A 1 323 ? 12.073 -4.946 -7.993 1.00 91.19 323 SER A O 1
ATOM 2554 N N . LEU A 1 324 ? 11.040 -3.472 -9.307 1.00 88.06 324 LEU A N 1
ATOM 2555 C CA . LEU A 1 324 ? 11.354 -4.149 -10.552 1.00 88.06 324 LEU A CA 1
ATOM 2556 C C . LEU A 1 324 ? 12.585 -3.511 -11.222 1.00 88.06 324 LEU A C 1
ATOM 2558 O O . LEU A 1 324 ? 12.590 -2.297 -11.451 1.00 88.06 324 LEU A O 1
ATOM 2562 N N . ILE A 1 325 ? 13.610 -4.311 -11.545 1.00 84.75 325 ILE A N 1
ATOM 2563 C CA . ILE A 1 325 ? 14.847 -3.866 -12.219 1.00 84.75 325 ILE A CA 1
ATOM 2564 C C . ILE A 1 325 ? 15.059 -4.618 -13.538 1.00 84.75 325 ILE A C 1
ATOM 2566 O O . ILE A 1 325 ? 14.751 -5.798 -13.648 1.00 84.75 325 ILE A O 1
ATOM 2570 N N . SER A 1 326 ? 15.612 -3.943 -14.543 1.00 80.19 326 SER A N 1
ATOM 2571 C CA . SER A 1 326 ? 15.912 -4.507 -15.867 1.00 80.19 326 SER A CA 1
ATOM 2572 C C . SER A 1 326 ? 17.314 -4.128 -16.332 1.00 80.19 326 SER A C 1
ATOM 2574 O O . SER A 1 326 ? 17.990 -3.309 -15.709 1.00 80.19 326 SER A O 1
ATOM 2576 N N . LYS A 1 327 ? 17.722 -4.628 -17.506 1.00 77.12 327 LYS A N 1
ATOM 2577 C CA . LYS A 1 327 ? 18.962 -4.186 -18.171 1.00 77.12 327 LYS A CA 1
ATOM 2578 C C . LYS A 1 327 ? 18.985 -2.695 -18.508 1.00 77.12 327 LYS A C 1
ATOM 2580 O O . LYS A 1 327 ? 20.058 -2.144 -18.734 1.00 77.12 327 LYS A O 1
ATOM 2585 N N . ARG A 1 328 ? 17.820 -2.046 -18.587 1.00 78.56 328 ARG A N 1
ATOM 2586 C CA . ARG A 1 328 ? 17.715 -0.604 -18.837 1.00 78.56 328 ARG A CA 1
ATOM 2587 C C . ARG A 1 328 ? 17.705 0.222 -17.566 1.00 78.56 328 ARG A C 1
ATOM 2589 O O . ARG A 1 328 ? 17.649 1.444 -17.685 1.00 78.56 328 ARG A O 1
ATOM 2596 N N . THR A 1 329 ? 17.669 -0.391 -16.385 1.00 84.31 329 THR A N 1
ATOM 2597 C CA . THR A 1 329 ? 17.708 0.349 -15.124 1.00 84.31 329 THR A CA 1
ATOM 2598 C C . THR A 1 329 ? 19.016 1.135 -15.032 1.00 84.31 329 THR A C 1
ATOM 2600 O O . THR A 1 329 ? 20.070 0.653 -15.442 1.00 84.31 329 THR A O 1
ATOM 2603 N N . ASP A 1 330 ? 18.929 2.377 -14.553 1.00 87.75 330 ASP A N 1
ATOM 2604 C CA . ASP A 1 330 ? 20.064 3.293 -14.449 1.00 87.75 330 ASP A CA 1
ATOM 2605 C C . ASP A 1 330 ? 21.237 2.624 -13.709 1.00 87.75 330 ASP A C 1
ATOM 2607 O O . ASP A 1 330 ? 21.049 2.024 -12.655 1.00 87.75 330 ASP A O 1
ATOM 2611 N N . SER A 1 331 ? 22.461 2.770 -14.223 1.00 88.25 331 SER A N 1
ATOM 2612 C CA . SER A 1 331 ? 23.642 2.018 -13.758 1.00 88.25 331 SER A CA 1
ATOM 2613 C C . SER A 1 331 ? 24.048 2.248 -12.297 1.00 88.25 331 SER A C 1
ATOM 2615 O O . SER A 1 331 ? 24.835 1.477 -11.758 1.00 88.25 331 SER A O 1
ATOM 2617 N N . HIS A 1 332 ? 23.547 3.306 -11.657 1.00 90.31 332 HIS A N 1
ATOM 2618 C CA . HIS A 1 332 ? 23.787 3.585 -10.239 1.00 90.31 332 HIS A CA 1
ATOM 2619 C C . HIS A 1 332 ? 22.876 2.767 -9.304 1.00 90.31 332 HIS A C 1
ATOM 2621 O O . HIS A 1 332 ? 23.131 2.690 -8.100 1.00 90.31 332 HIS A O 1
ATOM 2627 N N . ILE A 1 333 ? 21.815 2.155 -9.839 1.00 91.75 333 ILE A N 1
ATOM 2628 C CA . ILE A 1 333 ? 20.942 1.252 -9.095 1.00 91.75 333 ILE A CA 1
ATOM 2629 C C . ILE A 1 333 ? 21.657 -0.089 -8.952 1.00 91.75 333 ILE A C 1
ATOM 2631 O O . ILE A 1 333 ? 22.089 -0.687 -9.932 1.00 91.75 333 ILE A O 1
ATOM 2635 N N . ARG A 1 334 ? 21.787 -0.549 -7.706 1.00 91.50 334 ARG A N 1
ATOM 2636 C CA . ARG A 1 334 ? 22.590 -1.732 -7.360 1.00 91.50 334 ARG A CA 1
ATOM 2637 C C . ARG A 1 334 ? 21.756 -3.002 -7.441 1.00 91.50 334 ARG A C 1
ATOM 2639 O O . ARG A 1 334 ? 22.181 -3.995 -8.015 1.00 91.50 334 ARG A O 1
ATOM 2646 N N . ASP A 1 335 ? 20.559 -2.933 -6.878 1.00 89.38 335 ASP A N 1
ATOM 2647 C CA . ASP A 1 335 ? 19.612 -4.031 -6.780 1.00 89.38 335 ASP A CA 1
ATOM 2648 C C . ASP A 1 335 ? 18.192 -3.475 -6.548 1.00 89.38 335 ASP A C 1
ATOM 2650 O O . ASP A 1 335 ? 17.963 -2.259 -6.530 1.00 89.38 335 ASP A O 1
ATOM 2654 N N . ARG A 1 336 ? 17.226 -4.385 -6.394 1.00 88.94 336 ARG A N 1
ATOM 2655 C CA . ARG A 1 336 ? 15.803 -4.078 -6.185 1.00 88.94 336 ARG A CA 1
ATOM 2656 C C . ARG A 1 336 ? 15.562 -3.354 -4.859 1.00 88.94 336 ARG A C 1
ATOM 2658 O O . ARG A 1 336 ? 14.744 -2.439 -4.818 1.00 88.94 336 ARG A O 1
ATOM 2665 N N . LYS A 1 337 ? 16.297 -3.714 -3.802 1.00 90.31 337 LYS A N 1
ATOM 2666 C CA . LYS A 1 337 ? 16.169 -3.085 -2.483 1.00 90.31 337 LYS A CA 1
ATOM 2667 C C . LYS A 1 337 ? 16.684 -1.650 -2.523 1.00 90.31 337 LYS A C 1
ATOM 2669 O O . LYS A 1 337 ? 15.976 -0.748 -2.103 1.00 90.31 337 LYS A O 1
ATOM 2674 N N . HIS A 1 338 ? 17.851 -1.419 -3.123 1.00 93.56 338 HIS A N 1
ATOM 2675 C CA . HIS A 1 338 ? 18.391 -0.077 -3.323 1.00 93.56 338 HIS A CA 1
ATOM 2676 C C . HIS A 1 338 ? 17.411 0.801 -4.117 1.00 93.56 338 HIS A C 1
ATOM 2678 O O . HIS A 1 338 ? 17.228 1.968 -3.782 1.00 93.56 338 HIS A O 1
ATOM 2684 N N . LEU A 1 339 ? 16.738 0.251 -5.136 1.00 93.19 339 LEU A N 1
ATOM 2685 C CA . LEU A 1 339 ? 15.702 0.995 -5.855 1.00 93.19 339 LEU A CA 1
ATOM 2686 C C . LEU A 1 339 ? 14.489 1.312 -4.967 1.00 93.19 339 LEU A C 1
ATOM 2688 O O . LEU A 1 339 ? 13.991 2.435 -5.021 1.00 93.19 339 LEU A O 1
ATOM 2692 N N . ALA A 1 340 ? 14.034 0.359 -4.152 1.00 94.25 340 ALA A N 1
ATOM 2693 C CA . ALA A 1 340 ? 12.950 0.585 -3.201 1.00 94.25 340 ALA A CA 1
ATOM 2694 C C . ALA A 1 340 ? 13.319 1.693 -2.199 1.00 94.25 340 ALA A C 1
ATOM 2696 O O . ALA A 1 340 ? 12.543 2.634 -2.045 1.00 94.25 340 ALA A O 1
ATOM 2697 N N . ASP A 1 341 ? 14.520 1.641 -1.609 1.00 95.75 341 ASP A N 1
ATOM 2698 C CA . ASP A 1 341 ? 15.053 2.645 -0.674 1.00 95.75 341 ASP A CA 1
ATOM 2699 C C . ASP A 1 341 ? 15.018 4.058 -1.292 1.00 95.75 341 ASP A C 1
ATOM 2701 O O . ASP A 1 341 ? 14.485 4.996 -0.693 1.00 95.75 341 ASP A O 1
ATOM 2705 N N . LEU A 1 342 ? 15.471 4.207 -2.544 1.00 96.75 342 LEU A N 1
ATOM 2706 C CA . LEU A 1 342 ? 15.419 5.490 -3.255 1.00 96.75 342 LEU A CA 1
ATOM 2707 C C . LEU A 1 342 ? 13.985 5.985 -3.507 1.00 96.75 342 LEU A C 1
ATOM 2709 O O . LEU A 1 342 ? 13.734 7.191 -3.474 1.00 96.75 342 LEU A O 1
ATOM 2713 N N . TYR A 1 343 ? 13.037 5.080 -3.767 1.00 96.81 343 TYR A N 1
ATOM 2714 C CA . TYR A 1 343 ? 11.624 5.443 -3.890 1.00 96.81 343 TYR A CA 1
ATOM 2715 C C . TYR A 1 343 ? 11.004 5.817 -2.543 1.00 96.81 343 TYR A C 1
ATOM 2717 O O . TYR A 1 343 ? 10.239 6.775 -2.500 1.00 96.81 343 TYR A O 1
ATOM 2725 N N . GLY A 1 344 ? 11.366 5.140 -1.450 1.00 97.75 344 GLY A N 1
ATOM 2726 C CA . GLY A 1 344 ? 10.958 5.517 -0.095 1.00 97.75 344 GLY A CA 1
ATOM 2727 C C . GLY A 1 344 ? 11.379 6.949 0.239 1.00 97.75 344 GLY A C 1
ATOM 2728 O O . GLY A 1 344 ? 10.543 7.771 0.622 1.00 97.75 344 GLY A O 1
ATOM 2729 N N . GLU A 1 345 ? 12.645 7.292 -0.018 1.00 97.88 345 GLU A N 1
ATOM 2730 C CA . GLU A 1 345 ? 13.129 8.670 0.122 1.00 97.88 345 GLU A CA 1
ATOM 2731 C C . GLU A 1 345 ? 12.381 9.656 -0.780 1.00 97.88 345 GLU A C 1
ATOM 2733 O O . GLU A 1 345 ? 12.050 10.767 -0.358 1.00 97.88 345 GLU A O 1
ATOM 2738 N N . TYR A 1 346 ? 12.134 9.274 -2.033 1.00 97.94 346 TYR A N 1
ATOM 2739 C CA . TYR A 1 346 ? 11.417 10.111 -2.985 1.00 97.94 346 TYR A CA 1
ATOM 2740 C C . TYR A 1 346 ? 9.979 10.383 -2.533 1.00 97.94 346 TYR A C 1
ATOM 2742 O O . TYR A 1 346 ? 9.548 11.535 -2.573 1.00 97.94 346 TYR A O 1
ATOM 2750 N N . PHE A 1 347 ? 9.246 9.364 -2.075 1.00 98.19 347 PHE A N 1
ATOM 2751 C CA . PHE A 1 347 ? 7.883 9.513 -1.562 1.00 98.19 347 PHE A CA 1
ATOM 2752 C C . PHE A 1 347 ? 7.855 10.428 -0.341 1.00 98.19 347 PHE A C 1
ATOM 2754 O O . PHE A 1 347 ? 7.062 11.370 -0.298 1.00 98.19 347 PHE A O 1
ATOM 2761 N N . HIS A 1 348 ? 8.782 10.225 0.598 1.00 97.94 348 HIS A N 1
ATOM 2762 C CA . HIS A 1 348 ? 8.923 11.087 1.764 1.00 97.94 348 HIS A CA 1
ATOM 2763 C C . HIS A 1 348 ? 9.160 12.552 1.365 1.00 97.94 348 HIS A C 1
ATOM 2765 O O . HIS A 1 348 ? 8.414 13.441 1.769 1.00 97.94 348 HIS A O 1
ATOM 2771 N N . LYS A 1 349 ? 10.146 12.809 0.498 1.00 98.06 349 LYS A N 1
ATOM 2772 C CA . LYS A 1 349 ? 10.503 14.167 0.050 1.00 98.06 349 LYS A CA 1
ATOM 2773 C C . LYS A 1 349 ? 9.410 14.832 -0.796 1.00 98.06 349 LYS A C 1
ATOM 2775 O O . LYS A 1 349 ? 9.287 16.052 -0.768 1.00 98.06 349 LYS A O 1
ATOM 2780 N N . THR A 1 350 ? 8.650 14.053 -1.567 1.00 97.25 350 THR A N 1
ATOM 2781 C CA . THR A 1 350 ? 7.696 14.583 -2.558 1.00 97.25 350 THR A CA 1
ATOM 2782 C C . THR A 1 350 ? 6.305 14.800 -1.982 1.00 97.25 350 THR A C 1
ATOM 2784 O O . THR A 1 350 ? 5.666 15.800 -2.302 1.00 97.25 350 THR A O 1
ATOM 2787 N N . VAL A 1 351 ? 5.818 13.862 -1.167 1.00 97.31 351 VAL A N 1
ATOM 2788 C CA . VAL A 1 351 ? 4.437 13.877 -0.659 1.00 97.31 351 VAL A CA 1
ATOM 2789 C C . VAL A 1 351 ? 4.339 13.646 0.852 1.00 97.31 351 VAL A C 1
ATOM 2791 O O . VAL A 1 351 ? 3.239 13.482 1.368 1.00 97.31 351 VAL A O 1
ATOM 2794 N N . GLY A 1 352 ? 5.464 13.647 1.574 1.00 97.69 352 GLY A N 1
ATOM 2795 C CA . GLY A 1 352 ? 5.474 13.509 3.031 1.00 97.69 352 GLY A CA 1
ATOM 2796 C C . GLY A 1 352 ? 5.149 12.102 3.529 1.00 97.69 352 GLY A C 1
ATOM 2797 O O . GLY A 1 352 ? 4.746 11.952 4.676 1.00 97.69 352 GLY A O 1
ATOM 2798 N N . THR A 1 353 ? 5.295 11.073 2.689 1.00 98.25 353 THR A N 1
ATOM 2799 C CA . THR A 1 353 ? 5.041 9.682 3.088 1.00 98.25 353 THR A CA 1
ATOM 2800 C C . THR A 1 353 ? 5.924 9.271 4.266 1.00 98.25 353 THR A C 1
ATOM 2802 O O . THR A 1 353 ? 7.140 9.486 4.247 1.00 98.25 353 THR A O 1
ATOM 2805 N N . THR A 1 354 ? 5.325 8.619 5.261 1.00 98.31 354 THR A N 1
ATOM 2806 C CA . THR A 1 354 ? 6.065 7.971 6.351 1.00 98.31 354 THR A CA 1
ATOM 2807 C C . THR A 1 354 ? 6.705 6.682 5.845 1.00 98.31 354 THR A C 1
ATOM 2809 O O . THR A 1 354 ? 6.018 5.805 5.323 1.00 98.31 354 THR A O 1
ATOM 2812 N N . VAL A 1 355 ? 8.021 6.544 5.995 1.00 97.81 355 VAL A N 1
ATOM 2813 C CA . VAL A 1 355 ? 8.723 5.284 5.714 1.00 97.81 355 VAL A CA 1
ATOM 2814 C C . VAL A 1 355 ? 8.788 4.484 7.008 1.00 97.81 355 VAL A C 1
ATOM 2816 O O . VAL A 1 355 ? 9.239 5.004 8.025 1.00 97.81 355 VAL A O 1
ATOM 2819 N N . VAL A 1 356 ? 8.317 3.242 6.965 1.00 97.25 356 VAL A N 1
ATOM 2820 C CA . VAL A 1 356 ? 8.249 2.331 8.112 1.00 97.25 356 VAL A CA 1
ATOM 2821 C C . VAL A 1 356 ? 8.691 0.934 7.678 1.00 97.25 356 VAL A C 1
ATOM 2823 O O . VAL A 1 356 ? 8.699 0.628 6.482 1.00 97.25 356 VAL A O 1
ATOM 2826 N N . HIS A 1 357 ? 9.049 0.085 8.631 1.00 95.38 357 HIS A N 1
ATOM 2827 C CA . HIS A 1 357 ? 9.329 -1.329 8.416 1.00 95.38 357 HIS A CA 1
ATOM 2828 C C . HIS A 1 357 ? 8.362 -2.197 9.219 1.00 95.38 357 HIS A C 1
ATOM 2830 O O . HIS A 1 357 ? 7.751 -1.755 10.192 1.00 95.38 357 HIS A O 1
ATOM 2836 N N . SER A 1 358 ? 8.203 -3.453 8.817 1.00 95.44 358 SER A N 1
ATOM 2837 C CA . SER A 1 358 ? 7.308 -4.385 9.509 1.00 95.44 358 SER A CA 1
ATOM 2838 C C . SER A 1 358 ? 7.664 -4.568 10.994 1.00 95.44 358 SER A C 1
ATOM 2840 O O . SER A 1 358 ? 6.764 -4.549 11.838 1.00 95.44 358 SER A O 1
ATOM 2842 N N . PHE A 1 359 ? 8.958 -4.618 11.331 1.00 93.94 359 PHE A N 1
ATOM 2843 C CA . PHE A 1 359 ? 9.453 -4.697 12.711 1.00 93.94 359 PHE A CA 1
ATOM 2844 C C . PHE A 1 359 ? 9.230 -3.422 13.542 1.00 93.94 359 PHE A C 1
ATOM 2846 O O . PHE A 1 359 ? 9.270 -3.492 14.768 1.00 93.94 359 PHE A O 1
ATOM 2853 N N . ASP A 1 360 ? 8.959 -2.272 12.911 1.00 94.50 360 ASP A N 1
ATOM 2854 C CA . ASP A 1 360 ? 8.610 -1.041 13.633 1.00 94.50 360 ASP A CA 1
ATOM 2855 C C . ASP A 1 360 ? 7.172 -1.102 14.175 1.00 94.50 360 ASP A C 1
ATOM 2857 O O . ASP A 1 360 ? 6.863 -0.468 15.181 1.00 94.50 360 ASP A O 1
ATOM 2861 N N . LEU A 1 361 ? 6.280 -1.849 13.506 1.00 95.75 361 LEU A N 1
ATOM 2862 C CA . LEU A 1 361 ? 4.886 -2.031 13.936 1.00 95.75 361 LEU A CA 1
ATOM 2863 C C . LEU A 1 361 ? 4.700 -3.294 14.774 1.00 95.75 361 LEU A C 1
ATOM 2865 O O . LEU A 1 361 ? 3.875 -3.317 15.684 1.00 95.75 361 LEU A O 1
ATOM 2869 N N . ILE A 1 362 ? 5.464 -4.340 14.466 1.00 94.19 362 ILE A N 1
ATOM 2870 C CA . ILE A 1 362 ? 5.471 -5.610 15.186 1.00 94.19 362 ILE A CA 1
ATOM 2871 C C . ILE A 1 362 ? 6.923 -5.911 15.606 1.00 94.19 362 ILE A C 1
ATOM 2873 O O . ILE A 1 362 ? 7.631 -6.622 14.890 1.00 94.19 362 ILE A O 1
ATOM 2877 N N . PRO A 1 363 ? 7.403 -5.371 16.743 1.00 89.50 363 PRO A N 1
ATOM 2878 C CA . PRO A 1 363 ? 8.728 -5.672 17.275 1.00 89.50 363 PRO A CA 1
ATOM 2879 C C . PRO A 1 363 ? 9.063 -7.167 17.271 1.00 89.50 363 PRO A C 1
ATOM 2881 O O . PRO A 1 363 ? 8.276 -8.000 17.720 1.00 89.50 363 PRO A O 1
ATOM 2884 N N . GLY A 1 364 ? 10.245 -7.503 16.751 1.00 84.00 364 GLY A N 1
ATOM 2885 C CA . GLY A 1 364 ? 10.703 -8.887 16.591 1.00 84.00 364 GLY A CA 1
ATOM 2886 C C . GLY A 1 364 ? 10.230 -9.577 15.308 1.00 84.00 364 GLY A C 1
ATOM 2887 O O . GLY A 1 364 ? 10.661 -10.696 15.044 1.00 84.00 364 GLY A O 1
ATOM 2888 N N . PHE A 1 365 ? 9.405 -8.925 14.484 1.00 87.19 365 PHE A N 1
ATOM 2889 C CA . PHE A 1 365 ? 9.085 -9.392 13.134 1.00 87.19 365 PHE A CA 1
ATOM 2890 C C . PHE A 1 365 ? 10.235 -9.067 12.163 1.00 87.19 365 PHE A C 1
ATOM 2892 O O . PHE A 1 365 ? 10.113 -8.221 11.283 1.00 87.19 365 PHE A O 1
ATOM 2899 N N . ASP A 1 366 ? 11.380 -9.719 12.358 1.00 68.56 366 ASP A N 1
ATOM 2900 C CA . ASP A 1 366 ? 12.565 -9.601 11.497 1.00 68.56 366 ASP A CA 1
ATOM 2901 C C . ASP A 1 366 ? 12.881 -10.949 10.841 1.00 68.56 366 ASP A C 1
ATOM 2903 O O . ASP A 1 366 ? 13.924 -11.565 11.050 1.00 68.56 366 ASP A O 1
ATOM 2907 N N . GLU A 1 367 ? 11.902 -11.473 10.104 1.00 65.94 367 GLU A N 1
ATOM 2908 C CA . GLU A 1 367 ? 12.055 -12.741 9.404 1.00 65.94 367 GLU A CA 1
ATOM 2909 C C . GLU A 1 367 ? 12.400 -12.479 7.936 1.00 65.94 367 GLU A C 1
ATOM 2911 O O . GLU A 1 367 ? 11.551 -12.083 7.126 1.00 65.94 367 GLU A O 1
ATOM 2916 N N . GLU A 1 368 ? 13.665 -12.705 7.582 1.00 65.44 368 GLU A N 1
ATOM 2917 C CA . GLU A 1 368 ? 14.074 -12.866 6.191 1.00 65.44 368 GLU A CA 1
ATOM 2918 C C . GLU A 1 368 ? 13.608 -14.237 5.688 1.00 65.44 368 GLU A C 1
ATOM 2920 O O . GLU A 1 368 ? 14.166 -15.270 6.047 1.00 65.44 368 GLU A O 1
ATOM 2925 N N . TYR A 1 369 ? 12.594 -14.248 4.822 1.00 60.34 369 TYR A N 1
ATOM 2926 C CA . TYR A 1 369 ? 12.178 -15.459 4.117 1.00 60.34 369 TYR A CA 1
ATOM 2927 C C . TYR A 1 369 ? 12.767 -15.508 2.708 1.00 60.34 369 TYR A C 1
ATOM 2929 O O . TYR A 1 369 ? 12.658 -14.575 1.900 1.00 60.34 369 TYR A O 1
ATOM 2937 N N . THR A 1 370 ? 13.321 -16.656 2.355 1.00 61.81 370 THR A N 1
ATOM 2938 C CA . THR A 1 370 ? 13.626 -17.018 0.977 1.00 61.81 370 THR A CA 1
ATOM 2939 C C . THR A 1 370 ? 12.394 -17.636 0.309 1.00 61.81 370 THR A C 1
ATOM 2941 O O . THR A 1 370 ? 11.523 -18.197 0.962 1.00 61.81 370 THR A O 1
ATOM 2944 N N . ALA A 1 371 ? 12.328 -17.602 -1.025 1.00 58.34 371 ALA A N 1
ATOM 2945 C CA . ALA A 1 371 ? 11.257 -18.273 -1.770 1.00 58.34 371 ALA A CA 1
ATOM 2946 C C . ALA A 1 371 ? 11.125 -19.771 -1.426 1.00 58.34 371 ALA A C 1
ATOM 2948 O O . ALA A 1 371 ? 10.046 -20.335 -1.572 1.00 58.34 371 ALA A O 1
ATOM 2949 N N . ASN A 1 372 ? 12.209 -20.411 -0.971 1.00 59.88 372 ASN A N 1
ATOM 2950 C CA . ASN A 1 372 ? 12.203 -21.819 -0.576 1.00 59.88 372 ASN A CA 1
ATOM 2951 C C . ASN A 1 372 ? 11.427 -22.057 0.723 1.00 59.88 372 ASN A C 1
ATOM 2953 O O . ASN A 1 372 ? 10.881 -23.140 0.896 1.00 59.88 372 ASN A O 1
ATOM 2957 N N . ASP A 1 373 ? 11.330 -21.047 1.585 1.00 64.25 373 ASP A N 1
ATOM 2958 C CA . ASP A 1 373 ? 10.591 -21.120 2.846 1.00 64.25 373 ASP A CA 1
ATOM 2959 C C . ASP A 1 373 ? 9.063 -21.039 2.624 1.00 64.25 373 ASP A C 1
ATOM 2961 O O . ASP A 1 373 ? 8.279 -21.322 3.527 1.00 64.25 373 ASP A O 1
ATOM 2965 N N . CYS A 1 374 ? 8.632 -20.694 1.401 1.00 60.84 374 CYS A N 1
ATOM 2966 C CA . CYS A 1 374 ? 7.228 -20.607 0.985 1.00 60.84 374 CYS A CA 1
ATOM 2967 C C . CYS A 1 374 ? 6.703 -21.769 0.158 1.00 60.84 374 CYS A C 1
ATOM 2969 O O . CYS A 1 374 ? 5.487 -21.852 -0.045 1.00 60.84 374 CYS A O 1
ATOM 2971 N N . LEU A 1 375 ? 7.580 -22.599 -0.408 1.00 52.44 375 LEU A N 1
ATOM 2972 C CA . LEU A 1 375 ? 7.125 -23.646 -1.308 1.00 52.44 375 LEU A CA 1
ATOM 2973 C C . LEU A 1 375 ? 6.311 -24.664 -0.499 1.00 52.44 375 LEU A C 1
ATOM 2975 O O . LEU A 1 375 ? 6.838 -25.232 0.459 1.00 52.44 375 LEU A O 1
ATOM 2979 N N . PRO A 1 376 ? 5.045 -24.938 -0.866 1.00 44.50 376 PRO A N 1
ATOM 2980 C CA . PRO A 1 376 ? 4.437 -26.175 -0.423 1.00 44.50 376 PRO A CA 1
ATOM 2981 C C . PRO A 1 376 ? 5.264 -27.297 -1.064 1.00 44.50 376 PRO A C 1
ATOM 2983 O O . PRO A 1 376 ? 5.479 -27.275 -2.278 1.00 44.50 376 PRO A O 1
ATOM 2986 N N . TYR A 1 377 ? 5.793 -28.201 -0.239 1.00 37.09 377 TYR A N 1
ATOM 2987 C CA . TYR A 1 377 ? 6.446 -29.430 -0.693 1.00 37.09 377 TYR A CA 1
ATOM 2988 C C . TYR A 1 377 ? 5.650 -30.146 -1.790 1.00 37.09 377 TYR A C 1
ATOM 2990 O O . TYR A 1 377 ? 4.399 -30.188 -1.681 1.00 37.09 377 TYR A O 1
#

Radius of gyration: 31.51 Å; chains: 1; bounding box: 76×137×50 Å

Secondary structure (DSSP, 8-state):
-------------------------SSHHHHHHHHHHHHHHTT-PPPP-------------------------------------------------------------SHHHHHHHH----HHHHHHHHHS-HHHHHHHHHEEEEEE--BS--SSHHHHHHHHHHHHHHHHHHHHHHHTT--EEEE--GGGGGGGTT-HHHHHHHTSPP-TT----S--SGGGSS--S-S----TTTTTSSS-PPP-----SB-TTSPPPTT-EE---HHHHHHHHHHHT--EEEEEEE-IIIIITTSSTT-HHHHHHTT-EEEEEEEEEE----TTS-TT--SHHHHHHHHHHHHHHHH-PEEE-HHHHSTT------GGGG---

Foldseek 3Di:
DDDDDDDDDDDDDDDDDDDDDDDDDDDVVVVVVVVVVVVVVVPPDPDDDPPDDDDDDDDDDDDDDDDDDDDDDDDDDDDDDDDDDDDDDDDDDDDDDDPDPPPPQPDCPLVLQVCLVVVDQDPVLVVLLVPADPVLNCCLNFAAAEAEQLFQDFLDPVVNFVSLQLLVLLLVLVVNSVSSSHAYEYENDPVQVVVCVPPQQAVVLVSLGDDPPQDFFPPQDPVVFPDAPWPDDDDQQQSQDADSRGGDPPTHDRHPSRDDDHRYHYDQALSSVVSVSVSSNHQAYAYAHDDLRERQDHNGSNHPVRNLNSRRAAAYQLQRHWHGHYPRTDPVQDHGSSSSVSSNVVSCVGRNYHYHHSCSNVPPSPDRGGSVNRDDD

Organism: NCBI:txid652834

InterPro domains:
  IPR036380 Isochorismatase-like superfamily [G3DSA:3.40.50.850] (140-357)
  IPR036380 Isochorismatase-like superfamily [SSF52499] (140-324)